Protein 4BB9 (pdb70)

CATH classification: 1.10.8.1080 (+1 more: 3.40.50.10490)

Nearest PDB structures (foldseek):
  4bb9-assembly1_A  TM=1.002E+00  e=6.105E-95  Homo sapiens
  4mqu-assembly2_B  TM=9.604E-01  e=2.612E-79  Homo sapiens
  4ohp-assembly1_A  TM=9.632E-01  e=2.406E-76  Homo sapiens
  3w0l-assembly1_B  TM=9.351E-01  e=6.354E-60  Xenopus laevis
  3w0l-assembly2_D  TM=9.328E-01  e=8.421E-57  Xenopus laevis

Radius of gyration: 23.24 Å; Cα contacts (8 Å, |Δi|>4): 1209; chains: 1; bounding box: 59×63×47 Å

Organism: Homo sapiens (NCBI:txid9606)

Solvent-accessible surface area: 22464 Å² total; per-residue (Å²): 138,26,181,71,18,73,95,6,15,124,122,64,147,42,132,188,15,52,17,54,73,53,24,33,43,14,39,61,34,2,107,91,0,89,97,0,16,121,17,76,2,65,57,0,1,147,35,4,5,85,3,9,21,23,0,6,87,92,139,85,170,47,41,0,11,10,130,54,3,1,53,11,0,42,58,0,0,20,43,0,31,89,1,14,141,119,54,125,17,3,17,0,0,0,0,0,9,11,13,14,0,2,1,0,2,0,0,3,6,5,0,31,71,5,7,134,69,81,74,60,130,70,4,11,16,11,12,7,3,11,24,5,60,3,1,7,10,30,75,11,33,44,13,25,35,0,78,44,0,8,94,46,5,136,140,46,8,75,81,66,148,58,0,0,0,0,0,0,7,8,9,0,5,5,4,0,0,0,0,0,0,12,27,1,7,104,60,28,88,31,26,2,0,0,0,0,0,3,2,56,16,80,36,0,36,70,12,98,16,91,45,62,117,29,19,2,69,90,1,0,66,82,0,86,146,43,41,152,158,65,91,0,0,12,0,21,1,30,4,17,24,5,0,0,4,3,3,26,8,10,1,0,2,0,0,1,0,0,0,0,0,2,0,0,2,13,0,3,24,26,51,59,75,63,78,68,18,39,61,173,31,2,34,67,7,0,103,2,0,52,126,1,16,104,40,0,25,78,40,28,95,73,0,0,79,4,0,91,44,2,8,76,3,22,125,63,114,2,54,0,15,4,0,0,5,98,9,8,0,2,1,0,8,13,0,0,8,9,1,20,19,1,2,17,6,54,38,122,34,7,19,6,0,1,0,28,109,29,85,107,14,22,86,108,73,83,47,8,66,161,77,31,84,67,30,20,5,10,46,127,35,0,52,87,63,21,23,81,76,8,60,118,63,5,2,0,0,0,0,0,19,21,100,15,91,31,105,47,0,48,62,5,0,77,68,0,86,149,85,4,110,87,26,22,0,0,4,0,6,22,89,74,64,104,15,46,105,57,0,93,163,38,4,122,64,20,0,51,2,63,4,79,107,37,169,53,165,32,11,5,130,36,0,24,78,2,4,10,0,0,0,0,8,1,0,1,11,2,2,3,0,0,0,4,1,63,36,11,58,0,2,70,1,18,1,1,9,1,18,0,6,4,12,38,3,1,36,18,0,2,36,6,0,2,72,19,19,33,42,45,42,72,111,0,22,44,2,0,0,91,6,0,14,59,115,115,96,28,48,110,124,26,89,63,14,45,14,48,44,0,10,122,61,0,51,134,61,92,66,4,0,0,18,0,0,0,7,5,47,88,199,29,53,6,80,93,0,72,61,78,12,89,94,27,122,23,7,2,52,8,0,97,85,25,75,125

Sequence (596 aa):
RFQHVIETPEPGKWELSGYEAAVPITEKSNPLTQDLDKADAENIVRLLGQCDAEIFQESTYQRLYSESILTTMVQVAGKVQEVLKEPDGGLVVLSSGGGTSGRMAFLMSVSFNQLMKGLGQKPLYTYLIAGGDRSVVASREGTEDSALHGIEELKKVAAGKKRVIVIGISVGLSAPFVAGQMDCCCMNNTAVFLPVLVGFNPVSMARNDPIEDWSSTFRQVAERMQKMMQEKQKAFVLNPAIGPEGLSGSSRMKGGSATKILLETLLLAAHKTVVDQG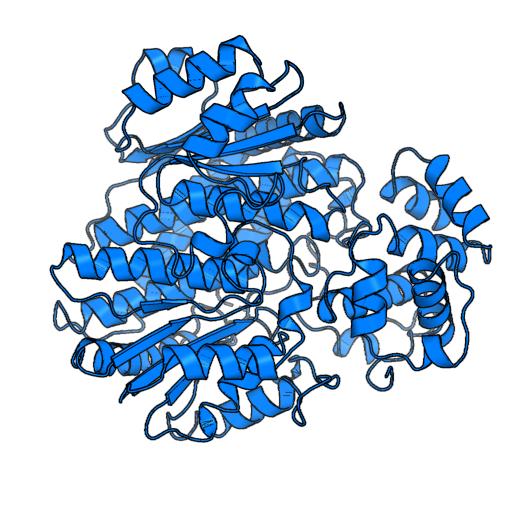IAASQRCCLLEILRTFERAHQVTYSQSPKIATLMKSVSTSLETTTGHVYLVGWQTLGIIAIMDGVECIHTFGADFRDVRGFLIGDHSDMFNQKAELTNQGPQFTFSQEDFLTSILPSLTEIDTVVFIFTLDDNLTEVQTIVEQVKEKTNHIQQALAHSTVGQTLPIPLKKLFPSIISITWPLLFFEYEGNFIQKFQRELSTKWVLNTVSTGAHVLLGKILQNHMLDLRISNSKLFWRALAMLQRFSGQSKARCIESLLRAIHFPQPLSDDIRAAPISCHVQVAHEKEQVIPIALLSLLFRCSITEAQAHLAAAPSVCEAVRSALA

InterPro domains:
  IPR001347 SIS domain [PF22645] (85-195)
  IPR001347 SIS domain [PS51464] (90-286)
  IPR001347 SIS domain [PS51464] (320-499)
  IPR005486 Glucokinase regulatory protein, conserved site [PS01272] (250-267)
  IPR040190 N-acetylmuramic acid 6-phosphate etherase/glucokinase regulatory protein [PTHR10088] (23-606)
  IPR046348 SIS domain superfamily [SSF53697] (29-277)
  IPR046348 SIS domain superfamily [SSF53697] (280-528)
  IPR054017 Glucokinase regulatory protein, second SIS domain [PF22198] (307-496)

GO terms:
  GO:0070095 fructose-6-phosphate binding (F, IDA)
  GO:0033132 negative regulation of glucokinase activity (P, IDA)
  GO:0005634 nucleus (C, EXP)
  GO:0005737 cytoplasm (C, EXP)
  GO:0005654 nucleoplasm (C, TAS)
  GO:0005829 cytosol (C, TAS)
  GO:0006110 regulation of glycolytic process (P, TAS)
  GO:0141089 glucose sensor activity (F, TAS)
  GO:0019210 kinase inhibitor activity (F, TAS)
  GO:0005515 protein binding (F, IPI)
  GO:0009749 response to glucose (P, IDA)
  GO:0009750 response to fructose (P, IDA)
  GO:0141089 glucose sensor activity (F, IDA)
  GO:0019210 kinase inhibitor activity (F, IDA)
  GO:0046415 urate metabolic process (P, IMP)
  GO:0070328 triglyceride homeostasis (P, IMP)

Foldseek 3Di:
DCVPQDKQAFVPGPVVDPNVVLQWLQQDAFPQQLPVLPDALLVLLVLQLVLLLLLVDAVNPQRCLDPVLLVLLLLLLVQVLVLVLPVQQGAEEEEDEALSQLLRLLVLVLQQVVQVVVVHHRRYDYYYQPAPLSLQAQQRASQLDLVSLVVVCCVVN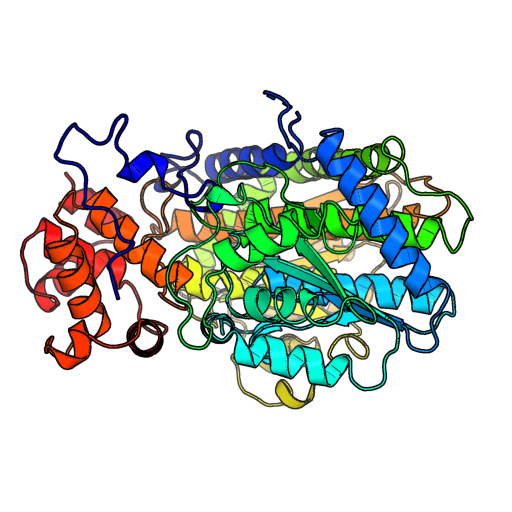PPGQAYEYEYEDAQLEGSSSLSVLQVQLVCLRHYEYEYEYATDLSNRDQDDRPHDDGGSSRSVVVQVVCVVVSSYYYNHGHRGYHSQRNPCCRNVSLSSLLSVVLSNLQSVCCNPVVDRRDSVSSVVLSVVLSVLSVLLCVLSVVLSVLLQLLLQLLVDDDAEEEEEEDCLLSLQSSQLNVCCQLQVDDLRHGHGAYEDDCPVRHPCCVCQPPPDPSRDHYPCCCVPPPLVPAAASYAYEYEYEPVDPVVVVLVVLVSNVVHYLRYEYEYEYEPPDDRPPSVCVSHVPHNYRYHYQDPPPRCRVSSSVSSSSSSSNSSSNSSSVSSSSVQSQAASSYRQWGFLQHPVSVVSLLVVLCVLLVDTSVLSLLLLLCLLPPPPHDDVCSSPDPVSVSNVSRRNDTRSSQLSNQCSLVVDHSVVSVVLCVPDSYSNRSSVVSSD

Structure (mmCIF, N/CA/C/O backbone):
data_4BB9
#
_entry.id   4BB9
#
_cell.length_a   60.970
_cell.length_b   72.300
_cell.length_c   136.890
_cell.angle_alpha   90.00
_cell.angle_beta   90.00
_cell.angle_gamma   90.00
#
_symmetry.space_group_name_H-M   'P 21 21 21'
#
loop_
_entity.id
_entity.type
_entity.pdbx_description
1 polymer 'GLUCOKINASE REGULATORY PROTEIN'
2 non-polymer 1-O-phosphono-beta-D-fructopyranose
3 non-polymer 'CALCIUM ION'
4 water water
#
loop_
_atom_site.group_PDB
_atom_site.id
_atom_site.type_symbol
_atom_site.label_atom_id
_atom_site.label_alt_id
_atom_site.label_comp_id
_atom_site.label_asym_id
_atom_site.label_entity_id
_atom_site.label_seq_id
_atom_site.pdbx_PDB_ins_code
_atom_site.Cartn_x
_atom_site.Cartn_y
_atom_site.Cartn_z
_atom_site.occupancy
_atom_site.B_iso_or_equiv
_atom_site.auth_seq_id
_atom_site.auth_comp_id
_atom_site.auth_asym_id
_atom_site.auth_atom_id
_atom_site.pdbx_PDB_model_num
ATOM 1 N N . ARG A 1 6 ? 56.079 11.605 7.064 1.00 25.14 6 ARG A N 1
ATOM 2 C CA . ARG A 1 6 ? 55.394 12.865 7.380 1.00 24.18 6 ARG A CA 1
ATOM 3 C C . ARG A 1 6 ? 54.769 12.822 8.775 1.00 23.96 6 ARG A C 1
ATOM 4 O O . ARG A 1 6 ? 54.620 13.865 9.416 1.00 22.82 6 ARG A O 1
ATOM 12 N N . PHE A 1 7 ? 54.374 11.628 9.224 1.00 19.02 7 PHE A N 1
ATOM 13 C CA . PHE A 1 7 ? 53.637 11.419 10.471 1.00 17.85 7 PHE A CA 1
ATOM 14 C C . PHE A 1 7 ? 54.401 10.674 11.572 1.00 21.15 7 PHE A C 1
ATOM 15 O O . PHE A 1 7 ? 53.789 10.270 12.562 1.00 19.57 7 PHE A O 1
ATOM 23 N N . GLN A 1 8 ? 55.735 10.523 11.425 1.00 19.86 8 GLN A N 1
ATOM 24 C CA . GLN A 1 8 ? 56.584 9.797 12.388 1.00 20.32 8 GLN A CA 1
ATOM 25 C C . GLN A 1 8 ? 56.489 10.296 13.835 1.00 23.36 8 GLN A C 1
ATOM 26 O O . GLN A 1 8 ? 56.474 9.480 14.758 1.00 24.12 8 GLN A O 1
ATOM 32 N N . HIS A 1 9 ? 56.409 11.624 14.042 1.00 19.27 9 HIS A N 1
ATOM 33 C CA . HIS A 1 9 ? 56.325 12.218 15.384 1.00 18.18 9 HIS A CA 1
ATOM 34 C C . HIS A 1 9 ? 54.959 12.005 16.072 1.00 21.71 9 HIS A C 1
ATOM 35 O O . HIS A 1 9 ? 54.844 12.251 17.277 1.00 22.84 9 HIS A O 1
ATOM 42 N N . VAL A 1 10 ? 53.917 11.611 15.305 1.00 16.47 10 VAL A N 1
ATOM 43 C CA . VAL A 1 10 ? 52.581 11.403 15.864 1.00 15.02 10 VAL A CA 1
ATOM 44 C C . VAL A 1 10 ? 52.587 10.133 16.707 1.00 18.61 10 VAL A C 1
ATOM 45 O O . VAL A 1 10 ? 53.014 9.077 16.240 1.00 18.32 10 VAL A O 1
ATOM 49 N N . ILE A 1 11 ? 52.169 10.256 17.962 1.00 14.89 11 ILE A N 1
ATOM 50 C CA . ILE A 1 11 ? 52.129 9.131 18.889 1.00 13.70 11 ILE A CA 1
ATOM 51 C C . ILE A 1 11 ? 50.847 8.337 18.668 1.00 17.13 11 ILE A C 1
ATOM 52 O O . ILE A 1 11 ? 49.773 8.908 18.433 1.00 15.05 11 ILE A O 1
ATOM 57 N N . GLU A 1 12 ? 50.962 6.999 18.751 1.00 16.14 12 GLU A N 1
ATOM 58 C CA . GLU A 1 12 ? 49.816 6.129 18.605 1.00 15.82 12 GLU A CA 1
ATOM 59 C C . GLU A 1 12 ? 48.748 6.457 19.652 1.00 17.30 12 GLU A C 1
ATOM 60 O O . GLU A 1 12 ? 49.060 6.846 20.784 1.00 16.49 12 GLU A O 1
ATOM 66 N N . THR A 1 13 ? 47.483 6.361 19.250 1.00 14.95 13 THR A N 1
ATOM 67 C CA . THR A 1 13 ? 46.383 6.597 20.158 1.00 14.45 13 THR A CA 1
ATOM 68 C C . THR A 1 13 ? 46.439 5.590 21.313 1.00 20.62 13 THR A C 1
ATOM 69 O O . THR A 1 13 ? 46.547 4.389 21.041 1.00 20.94 13 THR A O 1
ATOM 73 N N . PRO A 1 14 ? 46.352 6.034 22.589 1.00 17.28 14 PRO A N 1
ATOM 74 C CA . PRO A 1 14 ? 46.297 5.059 23.699 1.00 18.30 14 PRO A CA 1
ATOM 75 C C . PRO A 1 14 ? 45.065 4.154 23.563 1.00 26.66 14 PRO A C 1
ATOM 76 O O . PRO A 1 14 ? 44.034 4.587 23.036 1.00 25.12 14 PRO A O 1
ATOM 80 N N . GLU A 1 15 ? 45.171 2.903 24.038 1.00 28.01 15 GLU A N 1
ATOM 81 C CA . GLU A 1 15 ? 44.070 1.927 24.002 1.00 29.73 15 GLU A CA 1
ATOM 82 C C . GLU A 1 15 ? 42.921 2.391 24.932 1.00 35.89 15 GLU A C 1
ATOM 83 O O . GLU A 1 15 ? 43.195 3.196 25.828 1.00 34.93 15 GLU A O 1
ATOM 89 N N . PRO A 1 16 ? 41.640 1.949 24.761 1.00 34.91 16 PRO A N 1
ATOM 90 C CA . PRO A 1 16 ? 40.580 2.426 25.675 1.00 35.55 16 PRO A CA 1
ATOM 91 C C . PRO A 1 16 ? 40.891 2.150 27.148 1.00 41.22 16 PRO A C 1
ATOM 92 O O . PRO A 1 16 ? 41.335 1.054 27.496 1.00 41.59 16 PRO A O 1
ATOM 96 N N . GLY A 1 17 ? 40.738 3.180 27.974 1.00 38.14 17 GLY A N 1
ATOM 97 C CA . GLY A 1 17 ? 41.017 3.124 29.404 1.00 38.02 17 GLY A CA 1
ATOM 98 C C . GLY A 1 17 ? 42.475 3.327 29.783 1.00 40.93 17 GLY A C 1
ATOM 99 O O . GLY A 1 17 ? 42.788 3.387 30.975 1.00 41.66 17 GLY A O 1
ATOM 100 N N . LYS A 1 18 ? 43.381 3.438 28.778 1.00 34.57 18 LYS A N 1
ATOM 101 C CA . LYS A 1 18 ? 44.826 3.596 28.992 1.00 32.19 18 LYS A CA 1
ATOM 102 C C . LYS A 1 18 ? 45.405 4.988 28.662 1.00 31.11 18 LYS A C 1
ATOM 103 O O . LYS A 1 18 ? 46.618 5.115 28.453 1.00 29.75 18 LYS A O 1
ATOM 109 N N . TRP A 1 19 ? 44.549 6.030 28.654 1.00 25.04 19 TRP A N 1
ATOM 110 C CA . TRP A 1 19 ? 44.958 7.415 28.392 1.00 23.38 19 TRP A CA 1
ATOM 111 C C . TRP A 1 19 ? 45.677 7.988 29.600 1.00 27.14 19 TRP A C 1
ATOM 112 O O . TRP A 1 19 ? 46.585 8.818 29.463 1.00 24.04 19 TRP A O 1
ATOM 123 N N . GLU A 1 20 ? 45.252 7.537 30.798 1.00 25.87 20 GLU A N 1
ATOM 124 C CA . GLU A 1 20 ? 45.827 7.937 32.069 1.00 25.96 20 GLU A CA 1
ATOM 125 C C . GLU A 1 20 ? 47.254 7.418 32.101 1.00 27.59 20 GLU A C 1
ATOM 126 O O . GLU A 1 20 ? 47.497 6.216 31.904 1.00 28.06 20 GLU A O 1
ATOM 132 N N . LEU A 1 21 ? 48.198 8.351 32.267 1.00 21.04 21 LEU A N 1
ATOM 133 C CA . LEU A 1 21 ? 49.647 8.107 32.337 1.00 18.67 21 LEU A CA 1
ATOM 134 C C . LEU A 1 21 ? 50.258 7.718 30.990 1.00 18.29 21 LEU A C 1
ATOM 135 O O . LEU A 1 21 ? 51.401 7.256 30.952 1.00 16.63 21 LEU A O 1
ATOM 140 N N . SER A 1 22 ? 49.524 7.929 29.871 1.00 14.14 22 SER A N 1
ATOM 141 C CA . SER A 1 22 ? 50.047 7.559 28.568 1.00 12.54 22 SER A CA 1
ATOM 142 C C . SER A 1 22 ? 51.152 8.489 28.107 1.00 14.76 22 SER A C 1
ATOM 143 O O . SER A 1 22 ? 51.142 9.683 28.430 1.00 13.83 22 SER A O 1
ATOM 146 N N . GLY A 1 23 ? 52.063 7.952 27.309 1.00 12.08 23 GLY A N 1
ATOM 147 C CA . GLY A 1 23 ? 53.114 8.750 26.695 1.00 12.19 23 GLY A CA 1
ATOM 148 C C . GLY A 1 23 ? 52.487 9.762 25.751 1.00 14.29 23 GLY A C 1
ATOM 149 O O . GLY A 1 23 ? 52.988 10.881 25.607 1.00 13.43 23 GLY A O 1
ATOM 150 N N . TYR A 1 24 ? 51.333 9.394 25.145 1.00 11.49 24 TYR A N 1
ATOM 151 C CA . TYR A 1 24 ? 50.595 10.296 24.268 1.00 11.18 24 TYR A CA 1
ATOM 152 C C . TYR A 1 24 ? 50.239 11.572 25.053 1.00 13.51 24 TYR A C 1
ATOM 153 O O . TYR A 1 24 ? 50.522 12.688 24.594 1.00 13.53 24 TYR A O 1
ATOM 162 N N . GLU A 1 25 ? 49.588 11.413 26.214 1.00 11.50 25 GLU A N 1
ATOM 163 C CA . GLU A 1 25 ? 49.197 12.559 27.025 1.00 11.88 25 GLU A CA 1
ATOM 164 C C . GLU A 1 25 ? 50.374 13.346 27.551 1.00 14.42 25 GLU A C 1
ATOM 165 O O . GLU A 1 25 ? 50.325 14.578 27.561 1.00 13.43 25 GLU A O 1
ATOM 171 N N . ALA A 1 26 ? 51.454 12.656 27.959 1.00 12.12 26 ALA A N 1
ATOM 172 C CA . ALA A 1 26 ? 52.647 13.342 28.467 1.00 11.81 26 ALA A CA 1
ATOM 173 C C . ALA A 1 26 ? 53.274 14.282 27.432 1.00 14.61 26 ALA A C 1
ATOM 174 O O . ALA A 1 26 ? 53.910 15.267 27.815 1.00 14.69 26 ALA A O 1
ATOM 176 N N . ALA A 1 27 ? 53.107 13.974 26.131 1.00 11.38 27 ALA A N 1
ATOM 177 C CA . ALA A 1 27 ? 53.713 14.755 25.051 1.00 11.16 27 ALA A CA 1
ATOM 178 C C . ALA A 1 27 ? 52.873 15.942 24.588 1.00 13.81 27 ALA A C 1
ATOM 179 O O . ALA A 1 27 ? 53.356 16.713 23.761 1.00 14.63 27 ALA A O 1
ATOM 181 N N . VAL A 1 28 ? 51.624 16.076 25.070 1.00 9.87 28 VAL A N 1
ATOM 182 C CA . VAL A 1 28 ? 50.781 17.202 24.640 1.00 9.75 28 VAL A CA 1
ATOM 183 C C . VAL A 1 28 ? 51.368 18.509 25.191 1.00 11.23 28 VAL A C 1
ATOM 184 O O . VAL A 1 28 ? 51.464 18.665 26.408 1.00 10.64 28 VAL A O 1
ATOM 188 N N . PRO A 1 29 ? 51.769 19.462 24.321 1.00 9.53 29 PRO A N 1
ATOM 189 C CA . PRO A 1 29 ? 52.304 20.729 24.838 1.00 9.64 29 PRO A CA 1
ATOM 190 C C . PRO A 1 29 ? 51.294 21.439 25.729 1.00 11.40 29 PRO A C 1
ATOM 191 O O . PRO A 1 29 ? 50.075 21.358 25.490 1.00 9.77 29 PRO A O 1
ATOM 195 N N . ILE A 1 30 ? 51.786 22.162 26.747 1.00 9.53 30 ILE A N 1
ATOM 196 C CA . ILE A 1 30 ? 50.882 22.903 27.639 1.00 9.60 30 ILE A CA 1
ATOM 197 C C . ILE A 1 30 ? 49.957 23.843 26.834 1.00 10.44 30 ILE A C 1
ATOM 198 O O . ILE A 1 30 ? 48.746 23.908 27.102 1.00 10.26 30 ILE A O 1
ATOM 203 N N . THR A 1 31 ? 50.501 24.481 25.771 1.00 9.02 31 THR A N 1
ATOM 204 C CA . THR A 1 31 ? 49.701 25.372 24.924 1.00 8.16 31 THR A CA 1
ATOM 205 C C . THR A 1 31 ? 48.549 24.653 24.208 1.00 11.10 31 THR A C 1
ATOM 206 O O . THR A 1 31 ? 47.564 25.305 23.823 1.00 11.21 31 THR A O 1
ATOM 210 N N . GLU A 1 32 ? 48.650 23.313 24.049 1.00 8.70 32 GLU A N 1
ATOM 211 C CA . GLU A 1 32 ? 47.610 22.532 23.384 1.00 8.75 32 GLU A CA 1
ATOM 212 C C . GLU A 1 32 ? 46.707 21.785 24.362 1.00 11.49 32 GLU A C 1
ATOM 213 O O . GLU A 1 32 ? 45.676 21.240 23.953 1.00 11.57 32 GLU A O 1
ATOM 219 N N . LYS A 1 33 ? 47.102 21.703 25.644 1.00 9.57 33 LYS A N 1
ATOM 220 C CA . LYS A 1 33 ? 46.349 20.937 26.640 1.00 9.75 33 LYS A CA 1
ATOM 221 C C . LYS A 1 33 ? 44.978 21.515 26.946 1.00 11.27 33 LYS A C 1
ATOM 222 O O . LYS A 1 33 ? 44.761 22.727 26.837 1.00 11.30 33 LYS A O 1
ATOM 228 N N . SER A 1 34 ? 44.049 20.645 27.368 1.00 10.57 34 SER A N 1
ATOM 229 C CA . SER A 1 34 ? 42.727 21.009 27.815 1.00 10.77 34 SER A CA 1
ATOM 230 C C . SER A 1 34 ? 42.880 21.607 29.234 1.00 13.72 34 SER A C 1
ATOM 231 O O . SER A 1 34 ? 43.620 21.064 30.062 1.00 15.16 34 SER A O 1
ATOM 234 N N . ASN A 1 35 ? 42.239 22.744 29.485 1.00 9.47 35 ASN A N 1
ATOM 235 C CA . ASN A 1 35 ? 42.281 23.373 30.797 1.00 9.37 35 ASN A CA 1
ATOM 236 C C . ASN A 1 35 ? 41.309 22.582 31.690 1.00 12.21 35 ASN A C 1
ATOM 237 O O . ASN A 1 35 ? 40.150 22.423 31.298 1.00 12.04 35 ASN A O 1
ATOM 242 N N . PRO A 1 36 ? 41.750 22.077 32.868 1.00 11.04 36 PRO A N 1
ATOM 243 C CA . PRO A 1 36 ? 40.841 21.264 33.708 1.00 11.52 36 PRO A CA 1
ATOM 244 C C . PRO A 1 36 ? 39.624 22.002 34.221 1.00 14.42 36 PRO A C 1
ATOM 245 O O . PRO A 1 36 ? 38.702 21.364 34.727 1.00 13.89 36 PRO A O 1
ATOM 249 N N . LEU A 1 37 ? 39.633 23.339 34.158 1.00 11.32 37 LEU A N 1
ATOM 250 C CA . LEU A 1 37 ? 38.523 24.151 34.656 1.00 11.97 37 LEU A CA 1
ATOM 251 C C . LEU A 1 37 ? 37.465 24.437 33.601 1.00 15.16 37 LEU A C 1
ATOM 252 O O . LEU A 1 37 ? 36.405 24.978 33.937 1.00 15.81 37 LEU A O 1
ATOM 257 N N . THR A 1 38 ? 37.744 24.128 32.330 1.00 10.82 38 THR A N 1
ATOM 258 C CA . THR A 1 38 ? 36.800 24.515 31.286 1.00 9.16 38 THR A CA 1
ATOM 259 C C . THR A 1 38 ? 36.267 23.356 30.449 1.00 11.65 38 THR A C 1
ATOM 260 O O . THR A 1 38 ? 35.792 23.601 29.346 1.00 11.08 38 THR A O 1
ATOM 264 N N . GLN A 1 39 ? 36.260 22.109 30.971 1.00 11.38 39 GLN A N 1
ATOM 265 C CA . GLN A 1 39 ? 35.801 20.939 30.216 1.00 11.60 39 GLN A CA 1
ATOM 266 C C . GLN A 1 39 ? 34.338 21.049 29.789 1.00 15.04 39 GLN A C 1
ATOM 267 O O . GLN A 1 39 ? 33.935 20.378 28.842 1.00 15.66 39 GLN A O 1
ATOM 273 N N . ASP A 1 40 ? 33.549 21.867 30.492 1.00 13.52 40 ASP A N 1
ATOM 274 C CA . ASP A 1 40 ? 32.144 22.040 30.158 1.00 14.32 40 ASP A CA 1
ATOM 275 C C . ASP A 1 40 ? 31.849 23.412 29.558 1.00 14.80 40 ASP A C 1
ATOM 276 O O . ASP A 1 40 ? 30.711 23.891 29.619 1.00 14.69 40 ASP A O 1
ATOM 281 N N . LEU A 1 41 ? 32.860 24.018 28.911 1.00 10.36 41 LEU A N 1
ATOM 282 C CA . LEU A 1 41 ? 32.690 25.307 28.261 1.00 9.36 41 LEU A CA 1
ATOM 283 C C . LEU A 1 41 ? 31.604 25.238 27.179 1.00 11.50 41 LEU A C 1
ATOM 284 O O . LEU A 1 41 ? 30.826 26.176 27.043 1.00 11.44 41 LEU A O 1
ATOM 289 N N . ASP A 1 42 ? 31.575 24.136 26.399 1.00 10.07 42 ASP A N 1
ATOM 290 C CA . ASP A 1 42 ? 30.655 24.013 25.275 1.00 10.23 42 ASP A CA 1
ATOM 291 C C . ASP A 1 42 ? 29.211 24.273 25.587 1.00 16.20 42 ASP A C 1
ATOM 292 O O . ASP A 1 42 ? 28.528 24.902 24.772 1.00 16.33 42 ASP A O 1
ATOM 297 N N . LYS A 1 43 ? 28.762 23.826 26.768 1.00 13.67 43 LYS A N 1
ATOM 298 C CA . LYS A 1 43 ? 27.363 23.949 27.166 1.00 14.56 43 LYS A CA 1
ATOM 299 C C . LYS A 1 43 ? 27.076 25.033 28.194 1.00 16.34 43 LYS A C 1
ATOM 300 O O . LYS A 1 43 ? 25.920 25.208 28.583 1.00 16.14 43 LYS A O 1
ATOM 306 N N . ALA A 1 44 ? 28.104 25.808 28.586 1.00 11.85 44 ALA A N 1
ATOM 307 C CA . ALA A 1 44 ? 27.964 26.872 29.568 1.00 10.59 44 ALA A CA 1
ATOM 308 C C . ALA A 1 44 ? 27.128 28.019 29.001 1.00 12.41 44 ALA A C 1
ATOM 309 O O . ALA A 1 44 ? 27.272 28.354 27.821 1.00 12.34 44 ALA A O 1
ATOM 311 N N . ASP A 1 45 ? 26.296 28.653 29.837 1.00 10.22 45 ASP A N 1
ATOM 312 C CA . ASP A 1 45 ? 25.541 29.818 29.393 1.00 9.30 45 ASP A CA 1
ATOM 313 C C . ASP A 1 45 ? 26.471 31.040 29.348 1.00 11.07 45 ASP A C 1
ATOM 314 O O . ASP A 1 45 ? 27.617 30.938 29.781 1.00 12.28 45 ASP A O 1
ATOM 319 N N . ALA A 1 46 ? 25.994 32.186 28.825 1.00 9.30 46 ALA A N 1
ATOM 320 C CA . ALA A 1 46 ? 26.847 33.365 28.649 1.00 9.81 46 ALA A CA 1
ATOM 321 C C . ALA A 1 46 ? 27.554 33.812 29.932 1.00 12.14 46 ALA A C 1
ATOM 322 O O . ALA A 1 46 ? 28.764 34.050 29.932 1.00 10.25 46 ALA A O 1
ATOM 324 N N . GLU A 1 47 ? 26.815 33.880 31.035 1.00 10.22 47 GLU A N 1
ATOM 325 C CA . GLU A 1 47 ? 27.407 34.316 32.291 1.00 9.78 47 GLU A CA 1
ATOM 326 C C . GLU A 1 47 ? 28.485 33.353 32.765 1.00 11.36 47 GLU A C 1
ATOM 327 O O . GLU A 1 47 ? 29.497 33.780 33.312 1.00 12.32 47 GLU A O 1
ATOM 333 N N . ASN A 1 48 ? 28.260 32.046 32.565 1.00 9.46 48 ASN A N 1
ATOM 334 C CA . ASN A 1 48 ? 29.219 31.046 32.980 1.00 9.81 48 ASN A CA 1
ATOM 335 C C . ASN A 1 48 ? 30.439 31.075 32.061 1.00 11.16 48 ASN A C 1
ATOM 336 O O . ASN A 1 48 ? 31.550 30.883 32.537 1.00 12.01 48 ASN A O 1
ATOM 341 N N . ILE A 1 49 ? 30.251 31.376 30.763 1.00 8.66 49 ILE A N 1
ATOM 342 C CA . ILE A 1 49 ? 31.388 31.494 29.838 1.00 8.00 49 ILE A CA 1
ATOM 343 C C . ILE A 1 49 ? 32.303 32.652 30.294 1.00 9.99 49 ILE A C 1
ATOM 344 O O . ILE A 1 49 ? 33.528 32.492 30.327 1.00 10.36 49 ILE A O 1
ATOM 349 N N . VAL A 1 50 ? 31.700 33.812 30.662 1.00 9.03 50 VAL A N 1
ATOM 350 C CA . VAL A 1 50 ? 32.484 34.951 31.144 1.00 8.44 50 VAL A CA 1
ATOM 351 C C . VAL A 1 50 ? 33.278 34.536 32.384 1.00 11.39 50 VAL A C 1
ATOM 352 O O . VAL A 1 50 ? 34.457 34.888 32.487 1.00 11.82 50 VAL A O 1
ATOM 356 N N . ARG A 1 51 ? 32.647 33.779 33.318 1.00 10.45 51 ARG A N 1
ATOM 357 C CA . ARG A 1 51 ? 33.356 33.356 34.518 1.00 11.30 51 ARG A CA 1
ATOM 358 C C . ARG A 1 51 ? 34.522 32.432 34.207 1.00 13.17 51 ARG A C 1
ATOM 359 O O . ARG A 1 51 ? 35.605 32.606 34.774 1.00 13.61 51 ARG A O 1
ATOM 367 N N . LEU A 1 52 ? 34.314 31.466 33.304 1.00 10.77 52 LEU A N 1
ATOM 368 C CA . LEU A 1 52 ? 35.355 30.515 32.930 1.00 11.85 52 LEU A CA 1
ATOM 369 C C . LEU A 1 52 ? 36.503 31.216 32.226 1.00 12.64 52 LEU A C 1
ATOM 370 O O . LEU A 1 52 ? 37.657 30.998 32.596 1.00 13.30 52 LEU A O 1
ATOM 375 N N . LEU A 1 53 ? 36.194 32.047 31.219 1.00 10.04 53 LEU A N 1
ATOM 376 C CA . LEU A 1 53 ? 37.241 32.727 30.460 1.00 10.05 53 LEU A CA 1
ATOM 377 C C . LEU A 1 53 ? 37.966 33.787 31.274 1.00 12.70 53 LEU A C 1
ATOM 378 O O . LEU A 1 53 ? 39.186 33.932 31.134 1.00 12.77 53 LEU A O 1
ATOM 383 N N . GLY A 1 54 ? 37.237 34.464 32.156 1.00 9.62 54 GLY A N 1
ATOM 384 C CA . GLY A 1 54 ? 37.835 35.418 33.080 1.00 9.61 54 GLY A CA 1
ATOM 385 C C . GLY A 1 54 ? 38.817 34.744 34.020 1.00 12.15 54 GLY A C 1
ATOM 386 O O . GLY A 1 54 ? 39.922 35.264 34.263 1.00 12.82 54 GLY A O 1
ATOM 387 N N . GLN A 1 55 ? 38.436 33.547 34.543 1.00 10.45 55 GLN A N 1
ATOM 388 C CA . GLN A 1 55 ? 39.315 32.796 35.437 1.00 10.23 55 GLN A CA 1
ATOM 389 C C . GLN A 1 55 ? 40.602 32.448 34.696 1.00 12.20 55 GLN A C 1
ATOM 390 O O . GLN A 1 55 ? 41.705 32.600 35.240 1.00 12.77 55 GLN A O 1
ATOM 396 N N . CYS A 1 56 ? 40.459 31.949 33.452 1.00 10.10 56 CYS A N 1
ATOM 397 C CA . CYS A 1 56 ? 41.616 31.592 32.637 1.00 10.95 56 CYS A CA 1
ATOM 398 C C . CYS A 1 56 ? 42.495 32.788 32.377 1.00 13.34 56 CYS A C 1
ATOM 399 O O . CYS A 1 56 ? 43.710 32.667 32.484 1.00 12.59 56 CYS A O 1
ATOM 402 N N . ASP A 1 57 ? 41.898 33.946 32.061 1.00 11.19 57 ASP A N 1
ATOM 403 C CA . ASP A 1 57 ? 42.681 35.154 31.796 1.00 10.93 57 ASP A CA 1
ATOM 404 C C . ASP A 1 57 ? 43.530 35.561 32.992 1.00 14.45 57 ASP A C 1
ATOM 405 O O . ASP A 1 57 ? 44.652 36.036 32.804 1.00 16.28 57 ASP A O 1
ATOM 410 N N . ALA A 1 58 ? 43.005 35.363 34.225 1.00 11.50 58 ALA A N 1
ATOM 411 C CA . ALA A 1 58 ? 43.734 35.731 35.442 1.00 11.99 58 ALA A CA 1
ATOM 412 C C . ALA A 1 58 ? 44.904 34.777 35.703 1.00 13.11 58 ALA A C 1
ATOM 413 O O . ALA A 1 58 ? 45.828 35.122 36.449 1.00 12.46 58 ALA A O 1
ATOM 415 N N . GLU A 1 59 ? 44.878 33.564 35.103 1.00 10.66 59 GLU A N 1
ATOM 416 C CA . GLU A 1 59 ? 45.934 32.575 35.367 1.00 9.80 59 GLU A CA 1
ATOM 417 C C . GLU A 1 59 ? 47.317 33.021 34.947 1.00 12.60 59 GLU A C 1
ATOM 418 O O . GLU A 1 59 ? 48.311 32.549 35.512 1.00 13.52 59 GLU A O 1
ATOM 424 N N . ILE A 1 60 ? 47.406 33.971 34.004 1.00 10.23 60 ILE A N 1
ATOM 425 C CA . ILE A 1 60 ? 48.716 34.427 33.556 1.00 9.18 60 ILE A CA 1
ATOM 426 C C . ILE A 1 60 ? 49.495 35.108 34.677 1.00 11.96 60 ILE A C 1
ATOM 427 O O . ILE A 1 60 ? 50.723 35.100 34.634 1.00 12.31 60 ILE A O 1
ATOM 432 N N . PHE A 1 61 ? 48.775 35.708 35.661 1.00 10.44 61 PHE A N 1
ATOM 433 C CA . PHE A 1 61 ? 49.398 36.450 36.759 1.00 10.11 61 PHE A CA 1
ATOM 434 C C . PHE A 1 61 ? 49.691 35.608 37.966 1.00 15.54 61 PHE A C 1
ATOM 435 O O . PHE A 1 61 ? 50.447 36.062 38.832 1.00 16.73 61 PHE A O 1
ATOM 443 N N . GLN A 1 62 ? 49.091 34.416 38.051 1.00 14.27 62 GLN A N 1
ATOM 444 C CA . GLN A 1 62 ? 49.206 33.563 39.232 1.00 15.27 62 GLN A CA 1
ATOM 445 C C . GLN A 1 62 ? 50.636 33.101 39.458 1.00 20.84 62 GLN A C 1
ATOM 446 O O . GLN A 1 62 ? 51.285 32.589 38.541 1.00 19.21 62 GLN A O 1
ATOM 452 N N . GLU A 1 63 ? 51.151 33.359 40.664 1.00 21.32 63 GLU A N 1
ATOM 453 C CA . GLU A 1 63 ? 52.517 32.984 40.997 1.00 22.86 63 GLU A CA 1
ATOM 454 C C . GLU A 1 63 ? 52.574 31.571 41.542 1.00 27.74 63 GLU A C 1
ATOM 455 O O . GLU A 1 63 ? 53.601 30.928 41.376 1.00 28.00 63 GLU A O 1
ATOM 461 N N . SER A 1 69 ? 52.868 25.432 42.705 1.00 36.22 69 SER A N 1
ATOM 462 C CA . SER A 1 69 ? 54.281 25.716 42.456 1.00 35.23 69 SER A CA 1
ATOM 463 C C . SER A 1 69 ? 54.499 27.080 41.803 1.00 37.00 69 SER A C 1
ATOM 464 O O . SER A 1 69 ? 53.675 27.517 41.000 1.00 37.86 69 SER A O 1
ATOM 467 N N . THR A 1 70 ? 55.645 27.717 42.108 1.00 30.89 70 THR A N 1
ATOM 468 C CA . THR A 1 70 ? 56.030 29.035 41.585 1.00 29.33 70 THR A CA 1
ATOM 469 C C . THR A 1 70 ? 56.995 28.931 40.388 1.00 29.61 70 THR A C 1
ATOM 470 O O . THR A 1 70 ? 57.429 29.957 39.845 1.00 27.63 70 THR A O 1
ATOM 474 N N . TYR A 1 71 ? 57.323 27.689 39.983 1.00 24.26 71 TYR A N 1
ATOM 475 C CA . TYR A 1 71 ? 58.298 27.380 38.940 1.00 22.24 71 TYR A CA 1
ATOM 476 C C . TYR A 1 71 ? 58.046 28.005 37.561 1.00 22.31 71 TYR A C 1
ATOM 477 O O . TYR A 1 71 ? 57.068 27.683 36.883 1.00 22.86 71 TYR A O 1
ATOM 486 N N . GLN A 1 72 ? 58.959 28.907 37.165 1.00 13.80 72 GLN A N 1
ATOM 487 C CA . GLN A 1 72 ? 58.993 29.621 35.883 1.00 13.31 72 GLN A CA 1
ATOM 488 C C . GLN A 1 72 ? 57.734 30.420 35.560 1.00 14.09 72 GLN A C 1
ATOM 489 O O . GLN A 1 72 ? 57.511 30.721 34.389 1.00 13.25 72 GLN A O 1
ATOM 495 N N . ARG A 1 73 ? 56.946 30.814 36.568 1.00 11.28 73 ARG A N 1
ATOM 496 C CA . ARG A 1 73 ? 55.756 31.617 36.294 1.00 10.93 73 ARG A CA 1
ATOM 497 C C . ARG A 1 73 ? 56.198 33.032 35.884 1.00 12.66 73 ARG A C 1
ATOM 498 O O . ARG A 1 73 ? 57.379 33.379 35.992 1.00 12.02 73 ARG A O 1
ATOM 506 N N . LEU A 1 74 ? 55.265 33.840 35.372 1.00 11.11 74 LEU A N 1
ATOM 507 C CA . LEU A 1 74 ? 55.590 35.198 34.930 1.00 10.86 74 LEU A CA 1
ATOM 508 C C . LEU A 1 74 ? 56.268 36.022 36.036 1.00 13.16 74 LEU A C 1
ATOM 509 O O . LEU A 1 74 ? 57.209 36.770 35.740 1.00 12.93 74 LEU A O 1
ATOM 514 N N . TYR A 1 75 ? 55.839 35.838 37.295 1.00 10.39 75 TYR A N 1
ATOM 515 C CA . TYR A 1 75 ? 56.413 36.616 38.404 1.00 10.12 75 TYR A CA 1
ATOM 516 C C . TYR A 1 75 ? 57.634 35.946 39.026 1.00 13.65 75 TYR A C 1
ATOM 517 O O . TYR A 1 75 ? 58.150 36.451 40.024 1.00 14.04 75 TYR A O 1
ATOM 526 N N . SER A 1 76 ? 58.086 34.809 38.477 1.00 11.04 76 SER A N 1
ATOM 527 C CA . SER A 1 76 ? 59.231 34.104 39.071 1.00 10.21 76 SER A CA 1
ATOM 528 C C . SER A 1 76 ? 60.517 34.900 38.917 1.00 13.88 76 SER A C 1
ATOM 529 O O . SER A 1 76 ? 60.688 35.629 37.938 1.00 12.18 76 SER A O 1
ATOM 532 N N . GLU A 1 77 ? 61.441 34.737 39.868 1.00 13.30 77 GLU A N 1
ATOM 533 C CA . GLU A 1 77 ? 62.732 35.416 39.794 1.00 13.07 77 GLU A CA 1
ATOM 534 C C . GLU A 1 77 ? 63.454 35.077 38.498 1.00 14.12 77 GLU A C 1
ATOM 535 O O . GLU A 1 77 ? 64.068 35.956 37.903 1.00 14.12 77 GLU A O 1
ATOM 541 N N . SER A 1 78 ? 63.367 33.816 38.041 1.00 12.05 78 SER A N 1
ATOM 542 C CA . SER A 1 78 ? 64.007 33.365 36.820 1.00 12.30 78 SER A CA 1
ATOM 543 C C . SER A 1 78 ? 63.511 34.154 35.587 1.00 13.39 78 SER A C 1
ATOM 544 O O . SER A 1 78 ? 64.326 34.635 34.796 1.00 14.30 78 SER A O 1
ATOM 547 N N . ILE A 1 79 ? 62.185 34.299 35.436 1.00 10.33 79 ILE A N 1
ATOM 548 C CA . ILE A 1 79 ? 61.634 35.016 34.287 1.00 9.75 79 ILE A CA 1
ATOM 549 C C . ILE A 1 79 ? 61.956 36.497 34.384 1.00 11.42 79 ILE A C 1
ATOM 550 O O . ILE A 1 79 ? 62.350 37.098 33.387 1.00 11.34 79 ILE A O 1
ATOM 555 N N . LEU A 1 80 ? 61.785 37.084 35.581 1.00 9.78 80 LEU A N 1
ATOM 556 C CA . LEU A 1 80 ? 62.065 38.509 35.753 1.00 9.99 80 LEU A CA 1
ATOM 557 C C . LEU A 1 80 ? 63.526 38.822 35.480 1.00 12.04 80 LEU A C 1
ATOM 558 O O . LEU A 1 80 ? 63.812 39.846 34.851 1.00 10.78 80 LEU A O 1
ATOM 563 N N . THR A 1 81 ? 64.444 37.931 35.897 1.00 10.01 81 THR A N 1
ATOM 564 C CA . THR A 1 81 ? 65.874 38.094 35.621 1.00 9.59 81 THR A CA 1
ATOM 565 C C . THR A 1 81 ? 66.127 38.095 34.109 1.00 12.60 81 THR A C 1
ATOM 566 O O . THR A 1 81 ? 66.881 38.935 33.617 1.00 12.28 81 THR A O 1
ATOM 570 N N . THR A 1 82 ? 65.471 37.175 33.352 1.00 9.89 82 THR A N 1
ATOM 571 C CA . THR A 1 82 ? 65.642 37.158 31.904 1.00 10.02 82 THR A CA 1
ATOM 572 C C . THR A 1 82 ? 65.118 38.466 31.309 1.00 9.83 82 THR A C 1
ATOM 573 O O . THR A 1 82 ? 65.740 39.034 30.412 1.00 10.77 82 THR A O 1
ATOM 577 N N . MET A 1 83 ? 63.987 38.960 31.834 1.00 7.79 83 MET A N 1
ATOM 578 C CA . MET A 1 83 ? 63.426 40.234 31.356 1.00 7.96 83 MET A CA 1
ATOM 579 C C . MET A 1 83 ? 64.408 41.393 31.584 1.00 11.41 83 MET A C 1
ATOM 580 O O . MET A 1 83 ? 64.579 42.237 30.692 1.00 10.26 83 MET A O 1
ATOM 585 N N . VAL A 1 84 ? 65.085 41.406 32.753 1.00 9.74 84 VAL A N 1
ATOM 586 C CA . VAL A 1 84 ? 66.078 42.442 33.059 1.00 9.16 84 VAL A CA 1
ATOM 587 C C . VAL A 1 84 ? 67.236 42.332 32.070 1.00 10.80 84 VAL A C 1
ATOM 588 O O . VAL A 1 84 ? 67.679 43.348 31.539 1.00 11.84 84 VAL A O 1
ATOM 592 N N . GLN A 1 85 ? 67.696 41.095 31.774 1.00 9.76 85 GLN A N 1
ATOM 593 C CA . GLN A 1 85 ? 68.803 40.904 30.846 1.00 9.95 85 GLN A CA 1
ATOM 594 C C . GLN A 1 85 ? 68.439 41.378 29.413 1.00 11.31 85 GLN A C 1
ATOM 595 O O . GLN A 1 85 ? 69.235 42.055 28.753 1.00 10.90 85 GLN A O 1
ATOM 601 N N . VAL A 1 86 ? 67.205 41.056 28.960 1.00 9.19 86 VAL A N 1
ATOM 602 C CA . VAL A 1 86 ? 66.750 41.441 27.633 1.00 8.95 86 VAL A CA 1
ATOM 603 C C . VAL A 1 86 ? 66.608 42.967 27.576 1.00 10.81 86 VAL A C 1
ATOM 604 O O . VAL A 1 86 ? 67.020 43.566 26.576 1.00 11.78 86 VAL A O 1
ATOM 608 N N . ALA A 1 87 ? 66.047 43.596 28.638 1.00 9.18 87 ALA A N 1
ATOM 609 C CA . ALA A 1 87 ? 65.907 45.057 28.640 1.00 9.49 87 ALA A CA 1
ATOM 610 C C . ALA A 1 87 ? 67.308 45.683 28.582 1.00 12.44 87 ALA A C 1
ATOM 611 O O . ALA A 1 87 ? 67.479 46.691 27.905 1.00 12.67 87 ALA A O 1
ATOM 613 N N . GLY A 1 88 ? 68.303 45.023 29.191 1.00 11.14 88 GLY A N 1
ATOM 614 C CA . GLY A 1 88 ? 69.690 45.477 29.113 1.00 12.29 88 GLY A CA 1
ATOM 615 C C . GLY A 1 88 ? 70.201 45.492 27.683 1.00 14.37 88 GLY A C 1
ATOM 616 O O . GLY A 1 88 ? 70.860 46.447 27.257 1.00 16.08 88 GLY A O 1
ATOM 617 N N . LYS A 1 89 ? 69.875 44.456 26.906 1.00 9.98 89 LYS A N 1
ATOM 618 C CA . LYS A 1 89 ? 70.316 44.414 25.507 1.00 9.57 89 LYS A CA 1
ATOM 619 C C . LYS A 1 89 ? 69.570 45.434 24.659 1.00 11.95 89 LYS A C 1
ATOM 620 O O . LYS A 1 89 ? 70.162 46.039 23.768 1.00 12.02 89 LYS A O 1
ATOM 626 N N . VAL A 1 90 ? 68.267 45.621 24.925 1.00 10.33 90 VAL A N 1
ATOM 627 C CA . VAL A 1 90 ? 67.463 46.561 24.152 1.00 9.98 90 VAL A CA 1
ATOM 628 C C . VAL A 1 90 ? 67.982 47.972 24.399 1.00 12.26 90 VAL A C 1
ATOM 629 O O . VAL A 1 90 ? 68.114 48.741 23.440 1.00 11.17 90 VAL A O 1
ATOM 633 N N . GLN A 1 91 ? 68.249 48.327 25.672 1.00 11.57 91 GLN A N 1
ATOM 634 C CA . GLN A 1 91 ? 68.717 49.691 25.971 1.00 12.72 91 GLN A CA 1
ATOM 635 C C . GLN A 1 91 ? 70.056 50.013 25.278 1.00 15.31 91 GLN A C 1
ATOM 636 O O . GLN A 1 91 ? 70.270 51.161 24.893 1.00 14.73 91 GLN A O 1
ATOM 642 N N . GLU A 1 92 ? 70.917 48.989 25.043 1.00 13.89 92 GLU A N 1
ATOM 643 C CA . GLU A 1 92 ? 72.174 49.202 24.314 1.00 14.51 92 GLU A CA 1
ATOM 644 C C . GLU A 1 92 ? 71.867 49.679 22.890 1.00 17.18 92 GLU A C 1
ATOM 645 O O . GLU A 1 92 ? 72.607 50.507 22.355 1.00 17.82 92 GLU A O 1
ATOM 651 N N . VAL A 1 93 ? 70.781 49.156 22.272 1.00 13.52 93 VAL A N 1
ATOM 652 C CA . VAL A 1 93 ? 70.366 49.551 20.927 1.00 13.73 93 VAL A CA 1
ATOM 653 C C . VAL A 1 93 ? 69.728 50.941 20.966 1.00 16.05 93 VAL A C 1
ATOM 654 O O . VAL A 1 93 ? 70.025 51.771 20.110 1.00 15.51 93 VAL A O 1
ATOM 658 N N . LEU A 1 94 ? 68.872 51.211 21.963 1.00 13.19 94 LEU A N 1
ATOM 659 C CA . LEU A 1 94 ? 68.201 52.508 22.058 1.00 14.18 94 LEU A CA 1
ATOM 660 C C . LEU A 1 94 ? 69.198 53.652 22.250 1.00 20.54 94 LEU A C 1
ATOM 661 O O . LEU A 1 94 ? 68.950 54.755 21.755 1.00 20.74 94 LEU A O 1
ATOM 666 N N . LYS A 1 95 ? 70.339 53.372 22.914 1.00 18.68 95 LYS A N 1
ATOM 667 C CA . LYS A 1 95 ? 71.426 54.341 23.143 1.00 19.51 95 LYS A CA 1
ATOM 668 C C . LYS A 1 95 ? 72.229 54.626 21.870 1.00 24.68 95 LYS A C 1
ATOM 669 O O . LYS A 1 95 ? 72.901 55.659 21.797 1.00 25.15 95 LYS A O 1
ATOM 675 N N . GLU A 1 96 ? 72.214 53.693 20.901 1.00 20.59 96 GLU A N 1
ATOM 676 C CA . GLU A 1 96 ? 72.935 53.810 19.630 1.00 20.11 96 GLU A CA 1
ATOM 677 C C . GLU A 1 96 ? 71.950 53.737 18.450 1.00 21.48 96 GLU A C 1
ATOM 678 O O . GLU A 1 96 ? 71.940 52.737 17.723 1.00 20.78 96 GLU A O 1
ATOM 684 N N . PRO A 1 97 ? 71.102 54.770 18.225 1.00 18.01 97 PRO A N 1
ATOM 685 C CA . PRO A 1 97 ? 70.137 54.694 17.113 1.00 17.99 97 PRO A CA 1
ATOM 686 C C . PRO A 1 97 ? 70.750 54.481 15.737 1.00 22.01 97 PRO A C 1
ATOM 687 O O . PRO A 1 97 ? 70.122 53.835 14.902 1.00 20.68 97 PRO A O 1
ATOM 691 N N . ASP A 1 98 ? 71.960 55.036 15.496 1.00 18.55 98 ASP A N 1
ATOM 692 C CA . ASP A 1 98 ? 72.678 54.898 14.227 1.00 19.42 98 ASP A CA 1
ATOM 693 C C . ASP A 1 98 ? 73.102 53.448 14.049 1.00 21.02 98 ASP A C 1
ATOM 694 O O . ASP A 1 98 ? 74.042 52.966 14.698 1.00 21.07 98 ASP A O 1
ATOM 699 N N . GLY A 1 99 ? 72.370 52.758 13.200 1.00 16.19 99 GLY A N 1
ATOM 700 C CA . GLY A 1 99 ? 72.629 51.358 12.923 1.00 14.77 99 GLY A CA 1
ATOM 701 C C . GLY A 1 99 ? 71.872 50.390 13.806 1.00 14.71 99 GLY A C 1
ATOM 702 O O . GLY A 1 99 ? 72.026 49.187 13.627 1.00 13.60 99 GLY A O 1
ATOM 703 N N . GLY A 1 100 ? 71.024 50.905 14.710 1.00 11.63 100 GLY A N 1
ATOM 704 C CA . GLY A 1 100 ? 70.250 50.054 15.606 1.00 11.18 100 GLY A CA 1
ATOM 705 C C . GLY A 1 100 ? 68.845 49.772 15.120 1.00 12.47 100 GLY A C 1
ATOM 706 O O . GLY A 1 100 ? 68.238 50.581 14.409 1.00 13.13 100 GLY A O 1
ATOM 707 N N . LEU A 1 101 ? 68.314 48.611 15.504 1.00 9.53 101 LEU A N 1
ATOM 708 C CA . LEU A 1 101 ? 66.946 48.243 15.130 1.00 9.24 101 LEU A CA 1
ATOM 709 C C . LEU A 1 101 ? 66.408 47.221 16.107 1.00 10.72 101 LEU A C 1
ATOM 710 O O . LEU A 1 101 ? 67.149 46.352 16.563 1.00 10.93 101 LEU A O 1
ATOM 715 N N . VAL A 1 102 ? 65.104 47.322 16.432 1.00 8.76 102 VAL A N 1
ATOM 716 C CA . VAL A 1 102 ? 64.430 46.328 17.253 1.00 8.31 102 VAL A CA 1
ATOM 717 C C . VAL A 1 102 ? 63.319 45.776 16.386 1.00 10.50 102 VAL A C 1
ATOM 718 O O . VAL A 1 102 ? 62.438 46.529 15.947 1.00 10.40 102 VAL A O 1
ATOM 722 N N . VAL A 1 103 ? 63.397 44.476 16.088 1.00 8.56 103 VAL A N 1
ATOM 723 C CA . VAL A 1 103 ? 62.428 43.785 15.256 1.00 8.27 103 VAL A CA 1
ATOM 724 C C . VAL A 1 103 ? 61.605 42.882 16.151 1.00 9.86 103 VAL A C 1
ATOM 725 O O . VAL A 1 103 ? 62.167 42.174 16.983 1.00 10.86 103 VAL A O 1
ATOM 729 N N . LEU A 1 104 ? 60.273 42.893 15.973 1.00 7.79 104 LEU A N 1
ATOM 730 C CA . LEU A 1 104 ? 59.389 41.945 16.640 1.00 8.24 104 LEU A CA 1
ATOM 731 C C . LEU A 1 104 ? 58.748 41.150 15.514 1.00 10.93 104 LEU A C 1
ATOM 732 O O . LEU A 1 104 ? 58.377 41.733 14.490 1.00 9.38 104 LEU A O 1
ATOM 737 N N . SER A 1 105 ? 58.612 39.823 15.697 1.00 8.51 105 SER A N 1
ATOM 738 C CA A SER A 1 105 ? 58.146 38.960 14.629 0.50 8.39 105 SER A CA 1
ATOM 739 C CA B SER A 1 105 ? 58.114 38.965 14.624 0.50 8.41 105 SER A CA 1
ATOM 740 C C . SER A 1 105 ? 57.214 37.848 15.102 1.00 10.44 105 SER A C 1
ATOM 741 O O . SER A 1 105 ? 57.338 37.383 16.232 1.00 11.49 105 SER A O 1
ATOM 746 N N . GLY A 1 106 ? 56.321 37.405 14.223 1.00 7.95 106 GLY A N 1
ATOM 747 C CA . GLY A 1 106 ? 55.450 36.289 14.528 1.00 7.55 106 GLY A CA 1
ATOM 748 C C . GLY A 1 106 ? 54.445 36.017 13.439 1.00 9.32 106 GLY A C 1
ATOM 749 O O . GLY A 1 106 ? 54.339 36.783 12.475 1.00 9.40 106 GLY A O 1
ATOM 750 N N . GLY A 1 107 ? 53.688 34.948 13.635 1.00 8.32 107 GLY A N 1
ATOM 751 C CA . GLY A 1 107 ? 52.553 34.597 12.782 1.00 8.64 107 GLY A CA 1
ATOM 752 C C . GLY A 1 107 ? 51.246 34.867 13.511 1.00 10.89 107 GLY A C 1
ATOM 753 O O . GLY A 1 107 ? 51.197 34.854 14.751 1.00 9.92 107 GLY A O 1
ATOM 754 N N . GLY A 1 108 ? 50.178 35.108 12.759 1.00 9.05 108 GLY A N 1
ATOM 755 C CA . GLY A 1 108 ? 48.858 35.290 13.363 1.00 9.05 108 GLY A CA 1
ATOM 756 C C . GLY A 1 108 ? 48.807 36.319 14.476 1.00 10.79 108 GLY A C 1
ATOM 757 O O . GLY A 1 108 ? 49.357 37.418 14.328 1.00 9.75 108 GLY A O 1
ATOM 758 N N . THR A 1 109 ? 48.166 35.976 15.618 1.00 9.12 109 THR A N 1
ATOM 759 C CA . THR A 1 109 ? 48.076 36.936 16.720 1.00 7.88 109 THR A CA 1
ATOM 760 C C . THR A 1 109 ? 49.468 37.330 17.229 1.00 9.24 109 THR A C 1
ATOM 761 O O . THR A 1 109 ? 49.658 38.464 17.657 1.00 8.84 109 THR A O 1
ATOM 765 N N . SER A 1 110 ? 50.445 36.394 17.197 1.00 7.20 110 SER A N 1
ATOM 766 C CA . SER A 1 110 ? 51.800 36.759 17.637 1.00 6.62 110 SER A CA 1
ATOM 767 C C . SER A 1 110 ? 52.390 37.852 16.710 1.00 8.91 110 SER A C 1
ATOM 768 O O . SER A 1 110 ? 53.028 38.784 17.198 1.00 8.54 110 SER A O 1
ATOM 771 N N . GLY A 1 111 ? 52.167 37.731 15.394 1.00 7.00 111 GLY A N 1
ATOM 772 C CA . GLY A 1 111 ? 52.591 38.752 14.446 1.00 6.86 111 GLY A CA 1
ATOM 773 C C . GLY A 1 111 ? 51.827 40.050 14.643 1.00 8.97 111 GLY A C 1
ATOM 774 O O . GLY A 1 111 ? 52.407 41.128 14.482 1.00 9.02 111 GLY A O 1
ATOM 775 N N . ARG A 1 112 ? 50.521 39.970 15.006 1.00 7.13 112 ARG A N 1
ATOM 776 C CA . ARG A 1 112 ? 49.748 41.198 15.213 1.00 7.60 112 ARG A CA 1
ATOM 777 C C . ARG A 1 112 ? 50.203 41.876 16.504 1.00 9.27 112 ARG A C 1
ATOM 778 O O . ARG A 1 112 ? 50.186 43.104 16.573 1.00 9.59 112 ARG A O 1
ATOM 786 N N . MET A 1 113 ? 50.646 41.085 17.508 1.00 8.15 113 MET A N 1
ATOM 787 C CA . MET A 1 113 ? 51.239 41.645 18.728 1.00 8.02 113 MET A CA 1
ATOM 788 C C . MET A 1 113 ? 52.586 42.322 18.407 1.00 11.18 113 MET A C 1
ATOM 789 O O . MET A 1 113 ? 52.886 43.391 18.946 1.00 11.00 113 MET A O 1
ATOM 794 N N . ALA A 1 114 ? 53.374 41.727 17.502 1.00 8.43 114 ALA A N 1
ATOM 795 C CA . ALA A 1 114 ? 54.639 42.339 17.046 1.00 7.91 114 ALA A CA 1
ATOM 796 C C . ALA A 1 114 ? 54.328 43.684 16.390 1.00 11.24 114 ALA A C 1
ATOM 797 O O . ALA A 1 114 ? 54.965 44.697 16.704 1.00 10.38 114 ALA A O 1
ATOM 799 N N . PHE A 1 115 ? 53.273 43.710 15.533 1.00 8.33 115 PHE A N 1
ATOM 800 C CA . PHE A 1 115 ? 52.823 44.948 14.911 1.00 7.39 115 PHE A CA 1
ATOM 801 C C . PHE A 1 115 ? 52.439 45.978 15.997 1.00 9.85 115 PHE A C 1
ATOM 802 O O . PHE A 1 115 ? 52.934 47.105 15.979 1.00 9.67 115 PHE A O 1
ATOM 810 N N . LEU A 1 116 ? 51.553 45.591 16.929 1.00 8.49 116 LEU A N 1
ATOM 811 C CA . LEU A 1 116 ? 51.117 46.502 17.989 1.00 7.58 116 LEU A CA 1
ATOM 812 C C . LEU A 1 116 ? 52.302 47.040 18.799 1.00 11.11 116 LEU A C 1
ATOM 813 O O . LEU A 1 116 ? 52.342 48.250 19.060 1.00 10.91 116 LEU A O 1
ATOM 818 N N . MET A 1 117 ? 53.249 46.177 19.200 1.00 9.33 117 MET A N 1
ATOM 819 C CA . MET A 1 117 ? 54.401 46.650 19.990 1.00 8.86 117 MET A CA 1
ATOM 820 C C . MET A 1 117 ? 55.191 47.676 19.202 1.00 10.14 117 MET A C 1
ATOM 821 O O . MET A 1 117 ? 55.608 48.693 19.766 1.00 11.10 117 MET A O 1
ATOM 826 N N . SER A 1 118 ? 55.382 47.442 17.895 1.00 7.85 118 SER A N 1
ATOM 827 C CA . SER A 1 118 ? 56.145 48.399 17.103 1.00 7.80 118 SER A CA 1
ATOM 828 C C . SER A 1 118 ? 55.409 49.726 17.023 1.00 10.97 118 SER A C 1
ATOM 829 O O . SER A 1 118 ? 56.043 50.773 17.132 1.00 10.60 118 SER A O 1
ATOM 832 N N . VAL A 1 119 ? 54.073 49.693 16.936 1.00 8.69 119 VAL A N 1
ATOM 833 C CA . VAL A 1 119 ? 53.268 50.928 16.871 1.00 8.84 119 VAL A CA 1
ATOM 834 C C . VAL A 1 119 ? 53.420 51.704 18.187 1.00 11.18 119 VAL A C 1
ATOM 835 O O . VAL A 1 119 ? 53.765 52.893 18.191 1.00 11.04 119 VAL A O 1
ATOM 839 N N . SER A 1 120 ? 53.208 50.999 19.310 1.00 9.02 120 SER A N 1
ATOM 840 C CA . SER A 1 120 ? 53.260 51.626 20.622 1.00 8.22 120 SER A CA 1
ATOM 841 C C . SER A 1 120 ? 54.611 52.222 20.950 1.00 10.77 120 SER A C 1
ATOM 842 O O . SER A 1 120 ? 54.689 53.379 21.387 1.00 11.46 120 SER A O 1
ATOM 845 N N . PHE A 1 121 ? 55.680 51.455 20.717 1.00 8.89 121 PHE A N 1
ATOM 846 C CA . PHE A 1 121 ? 56.995 51.950 21.099 1.00 7.90 121 PHE A CA 1
ATOM 847 C C . PHE A 1 121 ? 57.561 52.966 20.119 1.00 10.94 121 PHE A C 1
ATOM 848 O O . PHE A 1 121 ? 58.277 53.865 20.554 1.00 10.39 121 PHE A O 1
ATOM 856 N N . ASN A 1 122 ? 57.191 52.896 18.823 1.00 9.49 122 ASN A N 1
ATOM 857 C CA . ASN A 1 122 ? 57.601 53.981 17.916 1.00 9.18 122 ASN A CA 1
ATOM 858 C C . ASN A 1 122 ? 56.872 55.263 18.318 1.00 13.03 122 ASN A C 1
ATOM 859 O O . ASN A 1 122 ? 57.476 56.321 18.269 1.00 11.97 122 ASN A O 1
ATOM 864 N N . GLN A 1 123 ? 55.600 55.167 18.771 1.00 10.48 123 GLN A N 1
ATOM 865 C CA . GLN A 1 123 ? 54.867 56.358 19.227 1.00 9.94 123 GLN A CA 1
ATOM 866 C C . GLN A 1 123 ? 55.547 56.937 20.465 1.00 13.47 123 GLN A C 1
ATOM 867 O O . GLN A 1 123 ? 55.690 58.158 20.585 1.00 13.64 123 GLN A O 1
ATOM 873 N N . LEU A 1 124 ? 55.975 56.060 21.394 1.00 10.59 124 LEU A N 1
ATOM 874 C CA . LEU A 1 124 ? 56.657 56.495 22.608 1.00 10.66 124 LEU A CA 1
ATOM 875 C C . LEU A 1 124 ? 57.916 57.285 22.223 1.00 13.29 124 LEU A C 1
ATOM 876 O O . LEU A 1 124 ? 58.125 58.400 22.723 1.00 13.35 124 LEU A O 1
ATOM 881 N N . MET A 1 125 ? 58.712 56.744 21.288 1.00 10.46 125 MET A N 1
ATOM 882 C CA . MET A 1 125 ? 59.939 57.402 20.830 1.00 10.01 125 MET A CA 1
ATOM 883 C C . MET A 1 125 ? 59.642 58.727 20.121 1.00 15.72 125 MET A C 1
ATOM 884 O O . MET A 1 125 ? 60.280 59.735 20.441 1.00 15.33 125 MET A O 1
ATOM 889 N N . LYS A 1 126 ? 58.630 58.749 19.237 1.00 13.14 126 LYS A N 1
ATOM 890 C CA . LYS A 1 126 ? 58.224 59.980 18.522 1.00 13.45 126 LYS A CA 1
ATOM 891 C C . LYS A 1 126 ? 57.799 61.087 19.509 1.00 18.53 126 LYS A C 1
ATOM 892 O O . LYS A 1 126 ? 58.183 62.251 19.329 1.00 18.27 126 LYS A O 1
ATOM 898 N N . GLY A 1 127 ? 57.056 60.715 20.550 1.00 15.55 127 GLY A N 1
ATOM 899 C CA . GLY A 1 127 ? 56.604 61.644 21.581 1.00 16.39 127 GLY A CA 1
ATOM 900 C C . GLY A 1 127 ? 57.742 62.270 22.359 1.00 21.51 127 GLY A C 1
ATOM 901 O O . GLY A 1 127 ? 57.599 63.371 22.903 1.00 22.02 127 GLY A O 1
ATOM 902 N N . LEU A 1 128 ? 58.889 61.584 22.397 1.00 17.78 128 LEU A N 1
ATOM 903 C CA . LEU A 1 128 ? 60.096 62.057 23.082 1.00 18.29 128 LEU A CA 1
ATOM 904 C C . LEU A 1 128 ? 61.100 62.714 22.107 1.00 21.77 128 LEU A C 1
ATOM 905 O O . LEU A 1 128 ? 62.210 63.081 22.512 1.00 21.70 128 LEU A O 1
ATOM 910 N N . GLY A 1 129 ? 60.677 62.889 20.851 1.00 18.22 129 GLY A N 1
ATOM 911 C CA . GLY A 1 129 ? 61.489 63.505 19.800 1.00 19.01 129 GLY A CA 1
ATOM 912 C C . GLY A 1 129 ? 62.651 62.655 19.327 1.00 22.85 129 GLY A C 1
ATOM 913 O O . GLY A 1 129 ? 63.656 63.182 18.828 1.00 22.72 129 GLY A O 1
ATOM 914 N N . GLN A 1 130 ? 62.520 61.321 19.466 1.00 17.49 130 GLN A N 1
ATOM 915 C CA . GLN A 1 130 ? 63.558 60.370 19.071 1.00 16.44 130 GLN A CA 1
ATOM 916 C C . GLN A 1 130 ? 63.184 59.676 17.788 1.00 20.08 130 GLN A C 1
ATOM 917 O O . GLN A 1 130 ? 61.997 59.516 17.480 1.00 19.78 130 GLN A O 1
ATOM 923 N N . LYS A 1 131 ? 64.203 59.249 17.041 1.00 17.02 131 LYS A N 1
ATOM 924 C CA . LYS A 1 131 ? 64.026 58.498 15.802 1.00 16.39 131 LYS A CA 1
ATOM 925 C C . LYS A 1 131 ? 63.393 57.132 16.177 1.00 17.61 131 LYS A C 1
ATOM 926 O O . LYS A 1 131 ? 63.919 56.452 17.059 1.00 17.67 131 LYS A O 1
ATOM 932 N N . PRO A 1 132 ? 62.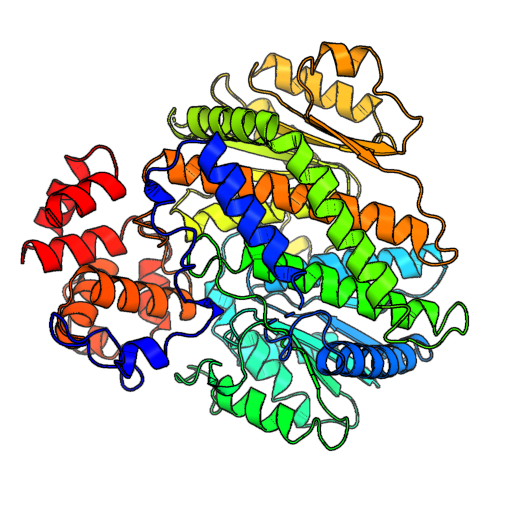288 56.732 15.518 1.00 14.84 132 PRO A N 1
ATOM 933 C CA . PRO A 1 132 ? 61.668 55.422 15.826 1.00 14.91 132 PRO A CA 1
ATOM 934 C C . PRO A 1 132 ? 62.609 54.275 15.461 1.00 15.79 132 PRO A C 1
ATOM 935 O O . PRO A 1 132 ? 63.159 54.281 14.358 1.00 14.97 132 PRO A O 1
ATOM 939 N N . LEU A 1 133 ? 62.796 53.302 16.379 1.00 10.72 133 LEU A N 1
ATOM 940 C CA . LEU A 1 133 ? 63.735 52.200 16.134 1.00 10.56 133 LEU A CA 1
ATOM 941 C C . LEU A 1 133 ? 63.091 50.827 16.002 1.00 12.29 133 LEU A C 1
ATOM 942 O O . LEU A 1 133 ? 63.810 49.835 15.867 1.00 12.10 133 LEU A O 1
ATOM 947 N N . TYR A 1 134 ? 61.759 50.762 16.026 1.00 8.81 134 TYR A N 1
ATOM 948 C CA . TYR A 1 134 ? 61.079 49.470 15.965 1.00 8.57 134 TYR A CA 1
ATOM 949 C C . TYR A 1 134 ? 60.480 49.170 14.627 1.00 11.09 134 TYR A C 1
ATOM 950 O O . TYR A 1 134 ? 60.021 50.068 13.899 1.00 10.55 134 TYR A O 1
ATOM 959 N N . THR A 1 135 ? 60.433 47.878 14.318 1.00 8.57 135 THR A N 1
ATOM 960 C CA . THR A 1 135 ? 59.737 47.390 13.153 1.00 8.63 135 THR A CA 1
ATOM 961 C C . THR A 1 135 ? 59.106 46.054 13.492 1.00 10.31 135 THR A C 1
ATOM 962 O O . THR A 1 135 ? 59.436 45.447 14.517 1.00 10.43 135 THR A O 1
ATOM 966 N N . TYR A 1 136 ? 58.184 45.603 12.644 1.00 9.36 136 TYR A N 1
ATOM 967 C CA . TYR A 1 136 ? 57.550 44.314 12.847 1.00 8.94 136 TYR A CA 1
ATOM 968 C C . TYR A 1 136 ? 57.699 43.468 11.592 1.00 10.58 136 TYR A C 1
ATOM 969 O O . TYR A 1 136 ? 57.744 43.988 10.453 1.00 10.26 136 TYR A O 1
ATOM 978 N N . LEU A 1 137 ? 57.708 42.157 11.807 1.00 8.23 137 LEU A N 1
ATOM 979 C CA . LEU A 1 137 ? 57.656 41.169 10.744 1.00 8.63 137 LEU A CA 1
ATOM 980 C C . LEU A 1 137 ? 56.496 40.245 11.035 1.00 12.98 137 LEU A C 1
ATOM 981 O O . LEU A 1 137 ? 56.508 39.522 12.024 1.00 14.65 137 LEU A O 1
ATOM 986 N N . ILE A 1 138 ? 55.480 40.280 10.203 1.00 9.49 138 ILE A N 1
ATOM 987 C CA . ILE A 1 138 ? 54.354 39.370 10.374 1.00 8.17 138 ILE A CA 1
ATOM 988 C C . ILE A 1 138 ? 54.335 38.405 9.193 1.00 10.60 138 ILE A C 1
ATOM 989 O O . ILE A 1 138 ? 54.467 38.838 8.046 1.00 10.28 138 ILE A O 1
ATOM 994 N N . ALA A 1 139 ? 54.197 37.103 9.461 1.00 9.01 139 ALA A N 1
ATOM 995 C CA . ALA A 1 139 ? 54.163 36.134 8.366 1.00 9.04 139 ALA A CA 1
ATOM 996 C C . ALA A 1 139 ? 53.028 36.510 7.389 1.00 12.12 139 ALA A C 1
ATOM 997 O O . ALA A 1 139 ? 51.905 36.765 7.817 1.00 10.98 139 ALA A O 1
ATOM 999 N N . GLY A 1 140 ? 53.371 36.613 6.110 1.00 11.65 140 GLY A N 1
ATOM 1000 C CA . GLY A 1 140 ? 52.426 36.974 5.058 1.00 11.75 140 GLY A CA 1
ATOM 1001 C C . GLY A 1 140 ? 52.314 38.454 4.786 1.00 14.98 140 GLY A C 1
ATOM 1002 O O . GLY A 1 140 ? 51.537 38.855 3.913 1.00 14.36 140 GLY A O 1
ATOM 1003 N N . GLY A 1 141 ? 53.053 39.260 5.547 1.00 10.50 141 GLY A N 1
ATOM 1004 C CA . GLY A 1 141 ? 53.063 40.701 5.348 1.00 10.66 141 GLY A CA 1
ATOM 1005 C C . GLY 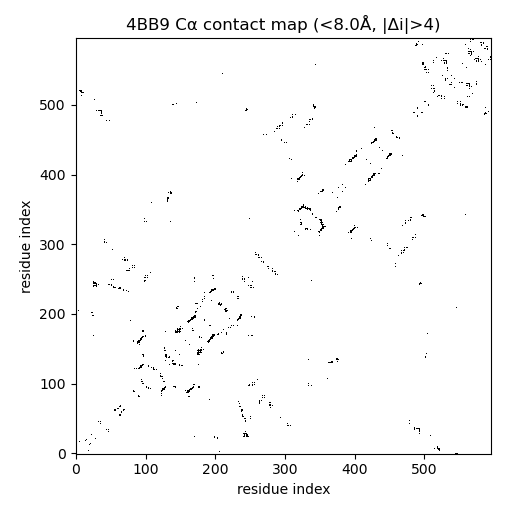A 1 141 ? 51.834 41.417 5.874 1.00 12.42 141 GLY A C 1
ATOM 1006 O O . GLY A 1 141 ? 51.051 40.844 6.639 1.00 10.90 141 GLY A O 1
ATOM 1007 N N . ASP A 1 142 ? 51.649 42.685 5.450 1.00 11.05 142 ASP A N 1
ATOM 1008 C CA . ASP A 1 142 ? 50.584 43.540 5.983 1.00 9.62 142 ASP A CA 1
ATOM 1009 C C . ASP A 1 142 ? 49.173 43.012 5.836 1.00 12.08 142 ASP A C 1
ATOM 1010 O O . ASP A 1 142 ? 48.345 43.288 6.704 1.00 12.15 142 ASP A O 1
ATOM 1015 N N . ARG A 1 143 ? 48.899 42.221 4.778 1.00 10.21 143 ARG A N 1
ATOM 1016 C CA . ARG A 1 143 ? 47.571 41.631 4.608 1.00 9.24 143 ARG A CA 1
ATOM 1017 C C . ARG A 1 143 ? 47.217 40.738 5.800 1.00 11.86 143 ARG A C 1
ATOM 1018 O O . ARG A 1 143 ? 46.044 40.626 6.158 1.00 12.12 143 ARG A O 1
ATOM 1026 N N . SER A 1 144 ? 48.243 40.123 6.446 1.00 8.99 144 SER A N 1
ATOM 1027 C CA . SER A 1 144 ? 48.025 39.258 7.597 1.00 8.43 144 SER A CA 1
ATOM 1028 C C . SER A 1 144 ? 47.604 40.025 8.849 1.00 11.18 144 SER A C 1
ATOM 1029 O O . SER A 1 144 ? 47.096 39.412 9.788 1.00 11.62 144 SER A O 1
ATOM 1032 N N . VAL A 1 145 ? 47.821 41.347 8.892 1.00 9.35 145 VAL A N 1
ATOM 1033 C CA . VAL A 1 145 ? 47.363 42.124 10.049 1.00 9.35 145 VAL A CA 1
ATOM 1034 C C . VAL A 1 145 ? 45.834 42.103 10.094 1.00 12.89 145 VAL A C 1
ATOM 1035 O O . VAL A 1 145 ? 45.248 42.003 11.174 1.00 12.97 145 VAL A O 1
ATOM 1039 N N . VAL A 1 146 ? 45.190 42.131 8.916 1.00 9.71 146 VAL A N 1
ATOM 1040 C CA . VAL A 1 146 ? 43.737 42.242 8.814 1.00 9.56 146 VAL A CA 1
ATOM 1041 C C . VAL A 1 146 ? 42.985 41.025 8.291 1.00 13.39 146 VAL A C 1
ATOM 1042 O O . VAL A 1 146 ? 41.745 41.036 8.276 1.00 13.78 146 VAL A O 1
ATOM 1046 N N . ALA A 1 147 ? 43.701 40.011 7.807 1.00 10.36 147 ALA A N 1
ATOM 1047 C CA . ALA A 1 147 ? 43.096 38.833 7.214 1.00 11.31 147 ALA A CA 1
ATOM 1048 C C . ALA A 1 147 ? 43.741 37.556 7.724 1.00 12.54 147 ALA A C 1
ATOM 1049 O O . ALA A 1 147 ? 44.848 37.584 8.292 1.00 11.95 147 ALA A O 1
ATOM 1051 N N . SER A 1 148 ? 43.008 36.452 7.560 1.00 10.70 148 SER A N 1
ATOM 1052 C CA . SER A 1 148 ? 43.404 35.124 7.985 1.00 10.66 148 SER A CA 1
ATOM 1053 C C . SER A 1 148 ? 44.345 34.513 6.938 1.00 14.46 148 SER A C 1
ATOM 1054 O O . SER A 1 148 ? 43.889 34.003 5.910 1.00 15.47 148 SER A O 1
ATOM 1057 N N . ARG A 1 149 ? 45.665 34.597 7.192 1.00 11.61 149 ARG A N 1
ATOM 1058 C CA . ARG A 1 149 ? 46.700 34.086 6.281 1.00 10.47 149 ARG A CA 1
ATOM 1059 C C . ARG A 1 149 ? 47.704 33.259 7.084 1.00 13.41 149 ARG A C 1
ATOM 1060 O O . ARG A 1 149 ? 48.920 33.352 6.882 1.00 13.89 149 ARG A O 1
ATOM 1068 N N . GLU A 1 150 ? 47.182 32.411 7.965 1.00 12.28 150 GLU A N 1
ATOM 1069 C CA . GLU A 1 150 ? 47.983 31.633 8.906 1.00 12.91 150 GLU A CA 1
ATOM 1070 C C . GLU A 1 150 ? 49.006 30.696 8.297 1.00 13.00 150 GLU A C 1
ATOM 1071 O O . GLU A 1 150 ? 50.037 30.449 8.931 1.00 12.23 150 GLU A O 1
ATOM 1077 N N . GLY A 1 151 ? 48.748 30.208 7.085 1.00 11.01 151 GLY A N 1
ATOM 1078 C CA . GLY A 1 151 ? 49.652 29.282 6.414 1.00 10.27 151 GLY A CA 1
ATOM 1079 C C . GLY A 1 151 ? 50.994 29.877 6.048 1.00 13.00 151 GLY A C 1
ATOM 1080 O O . GLY A 1 151 ? 51.978 29.141 5.881 1.00 13.58 151 GLY A O 1
ATOM 1081 N N . THR A 1 152 ? 51.062 31.220 5.973 1.00 10.05 152 THR A N 1
ATOM 1082 C CA . THR A 1 152 ? 52.292 31.918 5.588 1.00 10.34 152 THR A CA 1
ATOM 1083 C C . THR A 1 152 ? 53.428 31.749 6.613 1.00 12.62 152 THR A C 1
ATOM 1084 O O . THR A 1 152 ? 54.595 31.927 6.262 1.00 12.83 152 THR A O 1
ATOM 1088 N N . GLU A 1 153 ? 53.105 31.384 7.867 1.00 9.79 153 GLU A N 1
ATOM 1089 C CA . GLU A 1 153 ? 54.164 31.176 8.855 1.00 9.83 153 GLU A CA 1
ATOM 1090 C C . GLU A 1 153 ? 54.898 29.849 8.705 1.00 11.28 153 GLU A C 1
ATOM 1091 O O . GLU A 1 153 ? 55.854 29.603 9.449 1.00 10.01 153 GLU A O 1
ATOM 1097 N N . ASP A 1 154 ? 54.421 28.962 7.815 1.00 9.57 154 ASP A N 1
ATOM 1098 C CA . ASP A 1 154 ? 55.024 27.633 7.694 1.00 9.54 154 ASP A CA 1
ATOM 1099 C C . ASP A 1 154 ? 56.340 27.580 6.912 1.00 12.37 154 ASP A C 1
ATOM 1100 O O . ASP A 1 154 ? 56.905 26.502 6.749 1.00 13.46 154 ASP A O 1
ATOM 1105 N N . SER A 1 155 ? 56.848 28.743 6.492 1.00 10.35 155 SER A N 1
ATOM 1106 C CA . SER A 1 155 ? 58.115 28.856 5.799 1.00 9.75 155 SER A CA 1
ATOM 1107 C C . SER A 1 155 ? 59.160 29.540 6.664 1.00 11.93 155 SER A C 1
ATOM 1108 O O . SER A 1 155 ? 59.034 30.737 6.976 1.00 11.39 155 SER A O 1
ATOM 1111 N N . ALA A 1 156 ? 60.227 28.798 7.004 1.00 9.70 156 ALA A N 1
ATOM 1112 C CA . ALA A 1 156 ? 61.361 29.356 7.721 1.00 9.57 156 ALA A CA 1
ATOM 1113 C C . ALA A 1 156 ? 62.116 30.328 6.799 1.00 12.08 156 ALA A C 1
ATOM 1114 O O . ALA A 1 156 ? 62.583 31.371 7.251 1.00 11.11 156 ALA A O 1
ATOM 1116 N N . LEU A 1 157 ? 62.231 29.990 5.494 1.00 10.09 157 LEU A N 1
ATOM 1117 C CA . LEU A 1 157 ? 62.916 30.866 4.539 1.00 10.12 157 LEU A CA 1
ATOM 1118 C C . LEU A 1 157 ? 62.226 32.209 4.386 1.00 13.54 157 LEU A C 1
ATOM 1119 O O . LEU A 1 157 ? 62.905 33.234 4.251 1.00 13.52 157 LEU A O 1
ATOM 1124 N N . HIS A 1 158 ? 60.875 32.227 4.451 1.00 11.04 158 HIS A N 1
ATOM 1125 C CA . HIS A 1 158 ? 60.127 33.485 4.377 1.00 10.69 158 HIS A CA 1
ATOM 1126 C C . HIS A 1 158 ? 60.522 34.374 5.575 1.00 11.80 158 HIS A C 1
ATOM 1127 O O . HIS A 1 158 ? 60.762 35.559 5.396 1.00 12.09 158 HIS A O 1
ATOM 1134 N N . GLY A 1 159 ? 60.634 33.768 6.759 1.00 10.02 159 GLY A N 1
ATOM 1135 C CA . GLY A 1 159 ? 61.029 34.514 7.951 1.00 10.18 159 GLY A CA 1
ATOM 1136 C C . GLY A 1 159 ? 62.433 35.075 7.825 1.00 11.24 159 GLY A C 1
ATOM 1137 O O . GLY A 1 159 ? 62.676 36.245 8.129 1.00 10.36 159 GLY A O 1
ATOM 1138 N N . ILE A 1 160 ? 63.359 34.261 7.310 1.00 10.01 160 ILE A N 1
ATOM 1139 C CA . ILE A 1 160 ? 64.733 34.716 7.137 1.00 9.98 160 ILE A CA 1
ATOM 1140 C C . ILE A 1 160 ? 64.841 35.831 6.106 1.00 13.61 160 ILE A C 1
ATOM 1141 O O . ILE A 1 160 ? 65.539 36.822 6.354 1.00 13.13 160 ILE A O 1
ATOM 1146 N N . GLU A 1 161 ? 64.149 35.680 4.958 1.00 11.61 161 GLU A N 1
ATOM 1147 C CA . GLU A 1 161 ? 64.183 36.686 3.886 1.00 11.81 161 GLU A CA 1
ATOM 1148 C C . GLU A 1 161 ? 63.666 38.022 4.394 1.00 15.05 161 GLU A C 1
ATOM 1149 O O . GLU A 1 161 ? 64.263 39.065 4.096 1.00 14.56 161 GLU A O 1
ATOM 1155 N N . GLU A 1 162 ? 62.549 38.000 5.148 1.00 11.55 162 GLU A N 1
ATOM 1156 C CA . GLU A 1 162 ? 61.981 39.255 5.648 1.00 11.10 162 GLU A CA 1
ATOM 1157 C C . GLU A 1 162 ? 62.884 39.929 6.679 1.00 12.93 162 GLU A C 1
ATOM 1158 O O . GLU A 1 162 ? 62.965 41.157 6.701 1.00 13.53 162 GLU A O 1
ATOM 1164 N N . LEU A 1 163 ? 63.581 39.129 7.507 1.00 10.00 163 LEU A N 1
ATOM 1165 C CA . LEU A 1 163 ? 64.520 39.673 8.480 1.00 9.66 163 LEU A CA 1
ATOM 1166 C C . LEU A 1 163 ? 65.733 40.278 7.775 1.00 14.29 163 LEU A C 1
ATOM 1167 O O . LEU A 1 163 ? 66.173 41.371 8.140 1.00 13.50 163 LEU A O 1
ATOM 1172 N N . LYS A 1 164 ? 66.252 39.590 6.763 1.00 12.08 164 LYS A N 1
ATOM 1173 C CA . LYS A 1 164 ? 67.416 40.094 6.022 1.00 12.76 164 LYS A CA 1
ATOM 1174 C C . LYS A 1 164 ? 67.124 41.438 5.380 1.00 16.09 164 LYS A C 1
ATOM 1175 O O . LYS A 1 164 ? 67.976 42.324 5.425 1.00 15.88 164 LYS A O 1
ATOM 1181 N N . LYS A 1 165 ? 65.902 41.618 4.853 1.00 14.00 165 LYS A N 1
ATOM 1182 C CA . LYS A 1 165 ? 65.481 42.868 4.211 1.00 15.00 165 LYS A CA 1
ATOM 1183 C C . LYS A 1 165 ? 65.481 44.030 5.186 1.00 17.89 165 LYS A C 1
ATOM 1184 O O . LYS A 1 165 ? 66.031 45.085 4.864 1.00 18.54 165 LYS A O 1
ATOM 1190 N N . VAL A 1 166 ? 64.880 43.850 6.374 1.00 13.43 166 VAL A N 1
ATOM 1191 C CA . VAL A 1 166 ? 64.812 44.954 7.336 1.00 13.30 166 VAL A CA 1
ATOM 1192 C C . VAL A 1 166 ? 66.138 45.200 8.018 1.00 14.44 166 VAL A C 1
ATOM 1193 O O . VAL A 1 166 ? 66.409 46.330 8.433 1.00 15.01 166 VAL A O 1
ATOM 1197 N N . ALA A 1 167 ? 66.961 44.143 8.183 1.00 12.16 167 ALA A N 1
ATOM 1198 C CA . ALA A 1 167 ? 68.235 44.289 8.892 1.00 12.51 167 ALA A CA 1
ATOM 1199 C C . ALA A 1 167 ? 69.376 44.783 8.010 1.00 16.62 167 ALA A C 1
ATOM 1200 O O . ALA A 1 167 ? 70.450 45.067 8.534 1.00 15.57 167 ALA A O 1
ATOM 1202 N N . ALA A 1 168 ? 69.172 44.856 6.685 1.00 15.20 168 ALA A N 1
ATOM 1203 C CA . ALA A 1 168 ? 70.235 45.261 5.761 1.00 15.90 168 ALA A CA 1
ATOM 1204 C C . ALA A 1 168 ? 70.858 46.599 6.143 1.00 19.57 168 ALA A C 1
ATOM 1205 O O . ALA A 1 168 ? 70.149 47.570 6.398 1.00 18.99 168 ALA A O 1
ATOM 1207 N N . GLY A 1 169 ? 72.182 46.607 6.241 1.00 18.46 169 GLY A N 1
ATOM 1208 C CA . GLY A 1 169 ? 72.922 47.812 6.586 1.00 18.58 169 GLY A CA 1
ATOM 1209 C C . GLY A 1 169 ? 73.003 48.151 8.062 1.00 20.52 169 GLY A C 1
ATOM 1210 O O . GLY A 1 169 ? 73.726 49.076 8.433 1.00 22.02 169 GLY A O 1
ATOM 1211 N N . LYS A 1 170 ? 72.268 47.425 8.925 1.00 14.42 170 LYS A N 1
ATOM 1212 C CA . LYS A 1 170 ? 72.288 47.708 10.360 1.00 12.43 170 LYS A CA 1
ATOM 1213 C C . LYS A 1 170 ? 73.514 47.120 11.057 1.00 15.21 170 LYS A C 1
ATOM 1214 O O . LYS A 1 170 ? 74.113 46.159 10.580 1.00 16.15 170 LYS A O 1
ATOM 1220 N N . LYS A 1 171 ? 73.848 47.673 12.216 1.00 12.32 171 LYS A N 1
ATOM 1221 C CA . LYS A 1 171 ? 74.981 47.231 13.014 1.00 11.20 171 LYS A CA 1
ATOM 1222 C C . LYS A 1 171 ? 74.564 46.364 14.195 1.00 12.10 171 LYS A C 1
ATOM 1223 O O . LYS A 1 171 ? 75.340 45.507 14.635 1.00 12.16 171 LYS A O 1
ATOM 1229 N N . ARG A 1 172 ? 73.386 46.640 14.781 1.00 10.47 172 ARG A N 1
ATOM 1230 C CA . ARG A 1 172 ? 72.935 45.897 15.944 1.00 10.73 172 ARG A CA 1
ATOM 1231 C C . ARG A 1 172 ? 71.434 45.763 15.864 1.00 13.72 172 ARG A C 1
ATOM 1232 O O . ARG A 1 172 ? 70.731 46.772 15.764 1.00 12.91 172 ARG A O 1
ATOM 1240 N N . VAL A 1 173 ? 70.954 44.509 15.859 1.00 9.06 173 VAL A N 1
ATOM 1241 C CA . VAL A 1 173 ? 69.535 44.228 15.679 1.00 8.96 173 VAL A CA 1
ATOM 1242 C C . VAL A 1 173 ? 69.052 43.269 16.758 1.00 11.40 173 VAL A C 1
ATOM 1243 O O . VAL A 1 173 ? 69.553 42.138 16.853 1.00 12.76 173 VAL A O 1
ATOM 1247 N N . ILE A 1 174 ? 68.039 43.697 17.540 1.00 9.42 174 ILE A N 1
ATOM 1248 C CA . ILE A 1 174 ? 67.394 42.809 18.507 1.00 8.69 174 ILE A CA 1
ATOM 1249 C C . ILE A 1 174 ? 66.242 42.189 17.722 1.00 9.96 174 ILE A C 1
ATOM 1250 O O . ILE A 1 174 ? 65.497 42.925 17.060 1.00 9.86 174 ILE A O 1
ATOM 1255 N N . VAL A 1 175 ? 66.096 40.846 17.759 1.00 7.54 175 VAL A N 1
ATOM 1256 C CA . VAL A 1 175 ? 64.994 40.207 17.062 1.00 7.57 175 VAL A CA 1
ATOM 1257 C C . VAL A 1 175 ? 64.195 39.435 18.105 1.00 8.68 175 VAL A C 1
ATOM 1258 O O . VAL A 1 175 ? 64.682 38.440 18.658 1.00 8.89 175 VAL A O 1
ATOM 1262 N N . ILE A 1 176 ? 62.983 39.921 18.397 1.00 7.54 176 ILE A N 1
ATOM 1263 C CA . ILE A 1 176 ? 62.093 39.287 19.345 1.00 6.87 176 ILE A CA 1
ATOM 1264 C C . ILE A 1 176 ? 61.122 38.418 18.558 1.00 9.52 176 ILE A C 1
ATOM 1265 O O . ILE A 1 176 ? 60.214 38.942 17.920 1.00 9.24 176 ILE A O 1
ATOM 1270 N N . GLY A 1 177 ? 61.387 37.117 18.536 1.00 7.99 177 GLY A N 1
ATOM 1271 C CA . GLY A 1 177 ? 60.559 36.158 17.810 1.00 8.67 177 GLY A CA 1
ATOM 1272 C C . GLY A 1 177 ? 59.486 35.626 18.728 1.00 9.88 177 GLY A C 1
ATOM 1273 O O . GLY A 1 177 ? 59.805 35.013 19.753 1.00 9.47 177 GLY A O 1
ATOM 1274 N N . ILE A 1 178 ? 58.217 35.841 18.383 1.00 7.48 178 ILE A N 1
ATOM 1275 C CA . ILE A 1 178 ? 57.105 35.469 19.248 1.00 6.30 178 ILE A CA 1
ATOM 1276 C C . ILE A 1 178 ? 56.380 34.279 18.657 1.00 8.34 178 ILE A C 1
ATOM 1277 O O . ILE A 1 178 ? 55.855 34.378 17.555 1.00 8.17 178 ILE A O 1
ATOM 1282 N N . SER A 1 179 ? 56.286 33.190 19.424 1.00 8.00 179 SER A N 1
ATOM 1283 C CA . SER A 1 179 ? 55.505 32.024 19.014 1.00 7.09 179 SER A CA 1
ATOM 1284 C C . SER A 1 179 ? 55.014 31.378 20.279 1.00 8.75 179 SER A C 1
ATOM 1285 O O . SER A 1 179 ? 55.784 30.712 20.971 1.00 8.39 179 SER A O 1
ATOM 1288 N N . VAL A 1 180 ? 53.723 31.595 20.611 1.00 8.03 180 VAL A N 1
ATOM 1289 C CA . VAL A 1 180 ? 53.144 31.058 21.832 1.00 7.23 180 VAL A CA 1
ATOM 1290 C C . VAL A 1 180 ? 53.437 29.575 22.017 1.00 9.23 180 VAL A C 1
ATOM 1291 O O . VAL A 1 180 ? 53.860 29.150 23.098 1.00 8.98 180 VAL A O 1
ATOM 1295 N N . GLY A 1 181 ? 53.248 28.801 20.954 1.00 8.13 181 GLY A N 1
ATOM 1296 C CA . GLY A 1 181 ? 53.449 27.360 21.053 1.00 8.53 181 GLY A CA 1
ATOM 1297 C C . GLY A 1 181 ? 54.875 26.897 20.872 1.00 10.90 181 GLY A C 1
ATOM 1298 O O . GLY A 1 181 ? 55.128 25.690 20.970 1.00 11.18 181 GLY A O 1
ATOM 1299 N N . LEU A 1 182 ? 55.825 27.828 20.628 1.00 8.87 182 LEU A N 1
ATOM 1300 C CA . LEU A 1 182 ? 57.199 27.496 20.250 1.00 9.08 182 LEU A CA 1
ATOM 1301 C C . LEU A 1 182 ? 57.049 26.592 19.023 1.00 11.28 182 LEU A C 1
ATOM 1302 O O . LEU A 1 182 ? 57.456 25.412 19.008 1.00 10.14 182 LEU A O 1
ATOM 1307 N N . SER A 1 183 ? 56.377 27.162 18.009 1.00 8.69 183 SER A N 1
ATOM 1308 C CA . SER A 1 183 ? 55.878 26.435 16.871 1.00 8.10 183 SER A CA 1
ATOM 1309 C C . SER A 1 183 ? 56.172 26.975 15.495 1.00 10.74 183 SER A C 1
ATOM 1310 O O . SER A 1 183 ? 56.416 26.186 14.582 1.00 10.84 183 SER A O 1
ATOM 1313 N N . ALA A 1 184 ? 56.035 28.274 15.294 1.00 9.47 184 ALA A N 1
ATOM 1314 C CA . ALA A 1 184 ? 56.062 28.859 13.957 1.00 9.13 184 ALA A CA 1
ATOM 1315 C C . ALA A 1 184 ? 57.376 28.723 13.222 1.00 10.45 184 ALA A C 1
ATOM 1316 O O . ALA A 1 184 ? 58.356 29.330 13.643 1.00 9.84 184 ALA A O 1
ATOM 1318 N N . PRO A 1 185 ? 57.404 28.019 12.071 1.00 9.24 185 PRO A N 1
ATOM 1319 C CA . PRO A 1 185 ? 58.658 27.943 11.295 1.00 8.92 185 PRO A CA 1
ATOM 1320 C C . PRO A 1 185 ? 59.252 29.309 10.940 1.00 10.78 185 PRO A C 1
ATOM 1321 O O . PRO A 1 185 ? 60.481 29.467 10.954 1.00 10.91 185 PRO A O 1
ATOM 1325 N N . PHE A 1 186 ? 58.385 30.304 10.655 1.00 8.30 186 PHE A N 1
ATOM 1326 C CA . PHE A 1 186 ? 58.786 31.677 10.323 1.00 7.85 186 PHE A CA 1
ATOM 1327 C C . PHE A 1 186 ? 59.710 32.244 11.400 1.00 9.76 186 PHE A C 1
ATOM 1328 O O . PHE A 1 186 ? 60.730 32.893 11.086 1.00 10.70 186 PHE A O 1
ATOM 1336 N N . VAL A 1 187 ? 59.362 31.977 12.681 1.00 8.00 187 VAL A N 1
ATOM 1337 C CA . VAL A 1 187 ? 60.165 32.456 13.792 1.00 7.92 187 VAL A CA 1
ATOM 1338 C C . VAL A 1 187 ? 61.412 31.574 13.981 1.00 10.62 187 VAL A C 1
ATOM 1339 O O . VAL A 1 187 ? 62.482 32.109 14.255 1.00 9.91 187 VAL A O 1
ATOM 1343 N N . ALA A 1 188 ? 61.280 30.234 13.870 1.00 9.23 188 ALA A N 1
ATOM 1344 C CA . ALA A 1 188 ? 62.450 29.357 14.055 1.00 9.00 188 ALA A CA 1
ATOM 1345 C C . ALA A 1 188 ? 63.574 29.736 13.102 1.00 11.11 188 ALA A C 1
ATOM 1346 O O . ALA A 1 188 ? 64.735 29.793 13.524 1.00 10.20 188 ALA A O 1
ATOM 1348 N N . GLY A 1 189 ? 63.235 29.986 11.835 1.00 10.02 189 GLY A N 1
ATOM 1349 C CA . GLY A 1 189 ? 64.268 30.359 10.872 1.00 9.74 189 GLY A CA 1
ATOM 1350 C C . GLY A 1 189 ? 65.000 31.623 11.268 1.00 12.47 189 GLY A C 1
ATOM 1351 O O . GLY A 1 189 ? 66.237 31.687 11.205 1.00 12.81 189 GLY A O 1
ATOM 1352 N N . GLN A 1 190 ? 64.243 32.625 11.733 1.00 9.86 190 GLN A N 1
ATOM 1353 C CA . GLN A 1 190 ? 64.840 33.888 12.155 1.00 9.26 190 GLN A CA 1
ATOM 1354 C C . GLN A 1 190 ? 65.756 33.691 13.360 1.00 12.29 190 GLN A C 1
ATOM 1355 O O . GLN A 1 190 ? 66.851 34.247 13.375 1.00 11.94 190 GLN A O 1
ATOM 1361 N N . MET A 1 191 ? 65.311 32.937 14.381 1.00 9.17 191 MET A N 1
ATOM 1362 C CA . MET A 1 191 ? 66.150 32.743 15.566 1.00 8.22 191 MET A CA 1
ATOM 1363 C C . MET A 1 191 ? 67.451 32.032 15.192 1.00 11.75 191 MET A C 1
ATOM 1364 O O . MET A 1 191 ? 68.533 32.439 15.637 1.00 11.82 191 MET A O 1
ATOM 1369 N N . ASP A 1 192 ? 67.343 30.993 14.334 1.00 10.94 192 ASP A N 1
ATOM 1370 C CA . ASP A 1 192 ? 68.501 30.208 13.910 1.00 11.19 192 ASP A CA 1
ATOM 1371 C C . ASP A 1 192 ? 69.500 31.070 13.151 1.00 15.37 192 ASP A C 1
ATOM 1372 O O . ASP A 1 192 ? 70.697 31.018 13.455 1.00 16.44 192 ASP A O 1
ATOM 1377 N N . CYS A 1 193 ? 69.011 31.898 12.210 1.00 13.81 193 CYS A N 1
ATOM 1378 C CA A CYS A 1 193 ? 69.938 32.733 11.466 0.50 14.37 193 CYS A CA 1
ATOM 1379 C CA B CYS A 1 193 ? 69.813 32.825 11.397 0.50 15.54 193 CYS A CA 1
ATOM 1380 C C . CYS A 1 193 ? 70.540 33.844 12.293 1.00 16.12 193 CYS A C 1
ATOM 1381 O O . CYS A 1 193 ? 71.720 34.175 12.083 1.00 13.84 193 CYS A O 1
ATOM 1386 N N . CYS A 1 194 ? 69.811 34.354 13.300 1.00 11.03 194 CYS A N 1
ATOM 1387 C CA . CYS A 1 194 ? 70.377 35.345 14.208 1.00 10.78 194 CYS A CA 1
ATOM 1388 C C . CYS A 1 194 ? 71.611 34.747 14.881 1.00 12.44 194 CYS A C 1
ATOM 1389 O O . CYS A 1 194 ? 72.631 35.424 15.018 1.00 12.26 194 CYS A O 1
ATOM 1392 N N . MET A 1 195 ? 71.499 33.481 15.343 1.00 10.00 195 MET A N 1
ATOM 1393 C CA . MET A 1 195 ? 72.584 32.827 16.072 1.00 9.15 195 MET A CA 1
ATOM 1394 C C . MET A 1 195 ? 73.828 32.596 15.221 1.00 13.63 195 MET A C 1
ATOM 1395 O O . MET A 1 195 ? 74.920 32.407 15.778 1.00 14.30 195 MET A O 1
ATOM 1400 N N . ASN A 1 196 ? 73.683 32.682 13.888 1.00 12.13 196 ASN A N 1
ATOM 1401 C CA . ASN A 1 196 ? 74.805 32.553 12.958 1.00 12.64 196 ASN A CA 1
ATOM 1402 C C . ASN A 1 196 ? 75.621 33.855 12.864 1.00 15.31 196 ASN A C 1
ATOM 1403 O O . ASN A 1 196 ? 76.711 33.851 12.280 1.00 14.62 196 ASN A O 1
ATOM 1408 N N . ASN A 1 197 ? 75.093 34.971 13.418 1.00 11.76 197 ASN A N 1
ATOM 1409 C CA . ASN A 1 197 ? 75.787 36.256 13.414 1.00 10.74 197 ASN A CA 1
ATOM 1410 C C . ASN A 1 197 ? 75.443 37.038 14.684 1.00 13.47 197 ASN A C 1
ATOM 1411 O O . ASN A 1 197 ? 74.653 37.983 14.642 1.00 12.74 197 ASN A O 1
ATOM 1416 N N . THR A 1 198 ? 76.082 36.668 15.801 1.00 12.72 198 THR A N 1
ATOM 1417 C CA . THR A 1 198 ? 75.853 37.319 17.092 1.00 13.28 198 THR A CA 1
ATOM 1418 C C . THR A 1 198 ? 76.589 38.648 17.211 1.00 17.67 198 THR A C 1
ATOM 1419 O O . THR A 1 198 ? 76.375 39.368 18.196 1.00 19.42 198 THR A O 1
ATOM 1423 N N . ALA A 1 199 ? 77.440 38.987 16.209 1.00 14.22 199 ALA A N 1
ATOM 1424 C CA . ALA A 1 199 ? 78.116 40.291 16.187 1.00 14.86 199 ALA A CA 1
ATOM 1425 C C . ALA A 1 199 ? 77.052 41.354 15.889 1.00 18.25 199 ALA A C 1
ATOM 1426 O O . ALA A 1 199 ? 77.152 42.481 16.374 1.00 21.28 199 ALA A O 1
ATOM 1428 N N . VAL A 1 200 ? 76.016 40.981 15.122 1.00 12.09 200 VAL A N 1
ATOM 1429 C CA . VAL A 1 200 ? 74.927 41.887 14.759 1.00 11.04 200 VAL A CA 1
ATOM 1430 C C . VAL A 1 200 ? 73.638 41.598 15.514 1.00 12.20 200 VAL A C 1
ATOM 1431 O O . VAL A 1 200 ? 72.980 42.528 15.994 1.00 12.26 200 VAL A O 1
ATOM 1435 N N . PHE A 1 201 ? 73.213 40.340 15.514 1.00 10.16 201 PHE A N 1
ATOM 1436 C CA . PHE A 1 201 ? 71.898 39.957 16.017 1.00 9.75 201 PHE A CA 1
ATOM 1437 C C . PHE A 1 201 ? 71.851 39.439 17.431 1.00 12.36 201 PHE A C 1
ATOM 1438 O O . PHE A 1 201 ? 72.718 38.669 17.839 1.00 12.67 201 PHE A O 1
ATOM 1446 N N . LEU A 1 202 ? 70.773 39.816 18.156 1.00 9.87 202 LEU A N 1
ATOM 1447 C CA . LEU A 1 202 ? 70.499 39.335 19.499 1.00 10.32 202 LEU A CA 1
ATOM 1448 C C . LEU A 1 202 ? 69.075 38.763 19.432 1.00 11.57 202 LEU A C 1
ATOM 1449 O O . LEU A 1 202 ? 68.116 39.542 19.481 1.00 10.17 202 LEU A O 1
ATOM 1454 N N . PRO A 1 203 ? 68.918 37.427 19.322 1.00 8.97 203 PRO A N 1
ATOM 1455 C CA . PRO A 1 203 ? 67.573 36.854 19.245 1.00 8.06 203 PRO A CA 1
ATOM 1456 C C . PRO A 1 203 ? 66.995 36.556 20.619 1.00 10.58 203 PRO A C 1
ATOM 1457 O O . PRO A 1 203 ? 67.701 36.067 21.520 1.00 10.22 203 PRO A O 1
ATOM 1461 N N . VAL A 1 204 ? 65.693 36.859 20.769 1.00 7.77 204 VAL A N 1
ATOM 1462 C CA . VAL A 1 204 ? 64.907 36.639 21.970 1.00 7.18 204 VAL A CA 1
ATOM 1463 C C . VAL A 1 204 ? 63.670 35.872 21.547 1.00 10.12 204 VAL A C 1
ATOM 1464 O O . VAL A 1 204 ? 62.883 36.376 20.745 1.00 9.46 204 VAL A O 1
ATOM 1468 N N . LEU A 1 205 ? 63.498 34.660 22.085 1.00 8.91 205 LEU A N 1
ATOM 1469 C CA . LEU A 1 205 ? 62.343 33.837 21.748 1.00 9.07 205 LEU A CA 1
ATOM 1470 C C . LEU A 1 205 ? 61.316 33.984 22.858 1.00 11.36 205 LEU A C 1
ATOM 1471 O O . LEU A 1 205 ? 61.644 33.760 24.019 1.00 11.10 205 LEU A O 1
ATOM 1476 N N . VAL A 1 206 ? 60.082 34.370 22.502 1.00 8.26 206 VAL A N 1
ATOM 1477 C CA . VAL A 1 206 ? 58.994 34.532 23.460 1.00 8.30 206 VAL A CA 1
ATOM 1478 C C . VAL A 1 206 ? 57.942 33.489 23.152 1.00 9.20 206 VAL A C 1
ATOM 1479 O O . VAL A 1 206 ? 57.444 33.421 22.029 1.00 9.97 206 VAL A O 1
ATOM 1483 N N . GLY A 1 207 ? 57.613 32.680 24.152 1.00 8.21 207 GLY A N 1
ATOM 1484 C CA . GLY A 1 207 ? 56.579 31.666 24.009 1.00 7.80 207 GLY A CA 1
ATOM 1485 C C . GLY A 1 207 ? 56.171 31.117 25.352 1.00 9.66 207 GLY A C 1
ATOM 1486 O O . GLY A 1 207 ? 56.678 31.574 26.384 1.00 9.68 207 GLY A O 1
ATOM 1487 N N . PHE A 1 208 ? 55.234 30.162 25.358 1.00 7.80 208 PHE A N 1
ATOM 1488 C CA . PHE A 1 208 ? 54.628 29.736 26.608 1.00 8.45 208 PHE A CA 1
ATOM 1489 C C . PHE A 1 208 ? 54.567 28.254 26.823 1.00 12.54 208 PHE A C 1
ATOM 1490 O O . PHE A 1 208 ? 53.626 27.733 27.441 1.00 13.20 208 PHE A O 1
ATOM 1498 N N . ASN A 1 209 ? 55.588 27.574 26.307 1.00 9.61 209 ASN A N 1
ATOM 1499 C CA . ASN A 1 209 ? 55.771 26.166 26.591 1.00 9.09 209 ASN A CA 1
ATOM 1500 C C . ASN A 1 209 ? 57.174 25.988 27.135 1.00 11.40 209 ASN A C 1
ATOM 1501 O O . ASN A 1 209 ? 58.079 26.739 26.769 1.00 10.20 209 ASN A O 1
ATOM 1506 N N . PRO A 1 210 ? 57.402 24.911 27.899 1.00 9.85 210 PRO A N 1
ATOM 1507 C CA . PRO A 1 210 ? 58.778 24.515 28.207 1.00 9.93 210 PRO A CA 1
ATOM 1508 C C . PRO A 1 210 ? 59.475 24.200 26.851 1.00 12.32 210 PRO A C 1
ATOM 1509 O O . PRO A 1 210 ? 58.816 23.748 25.893 1.00 11.46 210 PRO A O 1
ATOM 1513 N N . VAL A 1 211 ? 60.788 24.447 26.744 1.00 10.52 211 VAL A N 1
ATOM 1514 C CA . VAL A 1 211 ? 61.537 24.173 25.507 1.00 10.11 211 VAL A CA 1
ATOM 1515 C C . VAL A 1 211 ? 61.340 22.717 25.047 1.00 12.52 211 VAL A C 1
ATOM 1516 O O . VAL A 1 211 ? 61.198 22.472 23.848 1.00 11.98 211 VAL A O 1
ATOM 1520 N N . SER A 1 212 ? 61.296 21.764 25.996 1.00 10.67 212 SER A N 1
ATOM 1521 C CA . SER A 1 212 ? 61.111 20.349 25.643 1.00 10.47 212 SER A CA 1
ATOM 1522 C C . SER A 1 212 ? 59.757 20.049 24.949 1.00 13.59 212 SER A C 1
ATOM 1523 O O . SER A 1 212 ? 59.589 18.965 24.372 1.00 14.71 212 SER A O 1
ATOM 1526 N N . MET A 1 213 ? 58.813 21.005 24.985 1.00 10.04 213 MET A N 1
ATOM 1527 C CA . MET A 1 213 ? 57.506 20.848 24.336 1.00 8.70 213 MET A CA 1
ATOM 1528 C C . MET A 1 213 ? 57.411 21.663 23.042 1.00 11.33 213 MET A C 1
ATOM 1529 O O . MET A 1 213 ? 56.377 21.619 22.378 1.00 11.28 213 MET A O 1
ATOM 1534 N N . ALA A 1 214 ? 58.512 22.339 22.634 1.00 9.01 214 ALA A N 1
ATOM 1535 C CA . ALA A 1 214 ? 58.550 23.062 21.359 1.00 9.47 214 ALA A CA 1
ATOM 1536 C C . ALA A 1 214 ? 58.337 22.035 20.240 1.00 11.73 214 ALA A C 1
ATOM 1537 O O . ALA A 1 214 ? 58.682 20.855 20.410 1.00 10.54 214 ALA A O 1
ATOM 1539 N N . ARG A 1 215 ? 57.752 22.454 19.113 1.00 10.01 215 ARG A N 1
ATOM 1540 C CA . ARG A 1 215 ? 57.507 21.493 18.045 1.00 9.05 215 ARG A CA 1
ATOM 1541 C C . ARG A 1 215 ? 58.781 20.865 17.546 1.00 12.24 215 ARG A C 1
ATOM 1542 O O . ARG A 1 215 ? 59.773 21.558 17.296 1.00 11.83 215 ARG A O 1
ATOM 1550 N N . ASN A 1 216 ? 58.745 19.532 17.401 1.00 11.06 216 ASN A N 1
ATOM 1551 C CA . ASN A 1 216 ? 59.896 18.788 16.903 1.00 10.75 216 ASN A CA 1
ATOM 1552 C C . ASN A 1 216 ? 59.558 18.039 15.607 1.00 14.41 216 ASN A C 1
ATOM 1553 O O . ASN A 1 216 ? 60.306 17.138 15.202 1.00 14.86 216 ASN A O 1
ATOM 1558 N N . ASP A 1 217 ? 58.456 18.429 14.934 1.00 12.18 217 ASP A N 1
ATOM 1559 C CA . ASP A 1 217 ? 58.116 17.844 13.641 1.00 12.23 217 ASP A CA 1
ATOM 1560 C C . ASP A 1 217 ? 58.905 18.612 12.562 1.00 15.29 217 ASP A C 1
ATOM 1561 O O . ASP A 1 217 ? 59.307 19.751 12.784 1.00 14.25 217 ASP A O 1
ATOM 1566 N N . PRO A 1 218 ? 59.201 17.998 11.411 1.00 13.48 218 PRO A N 1
ATOM 1567 C CA . PRO A 1 218 ? 60.041 18.679 10.429 1.00 13.14 218 PRO A CA 1
ATOM 1568 C C . PRO A 1 218 ? 59.448 19.941 9.834 1.00 15.69 218 PRO A C 1
ATOM 1569 O O . PRO A 1 218 ? 58.256 19.982 9.532 1.00 16.84 218 PRO A O 1
ATOM 1573 N N . ILE A 1 219 ? 60.293 20.962 9.656 1.00 12.30 219 ILE A N 1
ATOM 1574 C CA . ILE A 1 219 ? 59.932 22.182 8.956 1.00 11.15 219 ILE A CA 1
ATOM 1575 C C . ILE A 1 219 ? 60.233 21.876 7.490 1.00 15.05 219 ILE A C 1
ATOM 1576 O O . ILE A 1 219 ? 61.317 21.380 7.164 1.00 13.90 219 ILE A O 1
ATOM 1581 N N . GLU A 1 220 ? 59.262 22.134 6.622 1.00 13.30 220 GLU A N 1
ATOM 1582 C CA . GLU A 1 220 ? 59.380 21.795 5.206 1.00 13.75 220 GLU A CA 1
ATOM 1583 C C . GLU A 1 220 ? 60.579 22.387 4.493 1.00 16.75 220 GLU A C 1
ATOM 1584 O O . GLU A 1 220 ? 61.195 21.699 3.673 1.00 16.90 220 GLU A O 1
ATOM 1590 N N . ASP A 1 221 ? 60.941 23.628 4.816 1.00 12.48 221 ASP A N 1
ATOM 1591 C CA . ASP A 1 221 ? 62.067 24.283 4.154 1.00 11.57 221 ASP A CA 1
ATOM 1592 C C . ASP A 1 221 ? 63.248 24.598 5.099 1.00 13.80 221 ASP A C 1
ATOM 1593 O O . ASP A 1 221 ? 63.982 25.553 4.853 1.00 13.94 221 ASP A O 1
ATOM 1598 N N . TRP A 1 222 ? 63.430 23.821 6.173 1.00 12.23 222 TRP A N 1
ATOM 1599 C CA . TRP A 1 222 ? 64.534 24.069 7.102 1.00 12.46 222 TRP A CA 1
ATOM 1600 C C . TRP A 1 222 ? 65.015 22.756 7.685 1.00 15.25 222 TRP A C 1
ATOM 1601 O O . TRP A 1 222 ? 64.214 21.844 7.883 1.00 16.28 222 TRP A O 1
ATOM 1612 N N . SER A 1 223 ? 66.314 22.662 7.963 1.00 13.32 223 SER A N 1
ATOM 1613 C CA . SER A 1 223 ? 66.942 21.434 8.452 1.00 13.31 223 SER A CA 1
ATOM 1614 C C . SER A 1 223 ? 66.953 21.275 9.971 1.00 17.09 223 SER A C 1
ATOM 1615 O O . SER A 1 223 ? 67.388 20.238 10.470 1.00 18.65 223 SER A O 1
ATOM 1618 N N . SER A 1 224 ? 66.492 22.291 10.703 1.00 13.30 224 SER A N 1
ATOM 1619 C CA . SER A 1 224 ? 66.370 22.204 12.145 1.00 12.73 224 SER A CA 1
ATOM 1620 C C . SER A 1 224 ? 64.886 22.324 12.494 1.00 13.40 224 SER A C 1
ATOM 1621 O O . SER A 1 224 ? 64.164 23.091 11.849 1.00 15.23 224 SER A O 1
ATOM 1624 N N . THR A 1 225 ? 64.445 21.612 13.524 1.00 10.04 225 THR A N 1
ATOM 1625 C CA . THR A 1 225 ? 63.063 21.758 13.996 1.00 8.71 225 THR A CA 1
ATOM 1626 C C . THR A 1 225 ? 63.009 22.961 14.946 1.00 10.74 225 THR A C 1
ATOM 1627 O O . THR A 1 225 ? 64.058 23.460 15.398 1.00 10.91 225 THR A O 1
ATOM 1631 N N . PHE A 1 226 ? 61.794 23.399 15.307 1.00 8.86 226 PHE A N 1
ATOM 1632 C CA . PHE A 1 226 ? 61.699 24.503 16.254 1.00 7.44 226 PHE A CA 1
ATOM 1633 C C . PHE A 1 226 ? 62.411 24.127 17.569 1.00 10.72 226 PHE A C 1
ATOM 1634 O O . PHE A 1 226 ? 63.157 24.944 18.121 1.00 10.80 226 PHE A O 1
ATOM 1642 N N . ARG A 1 227 ? 62.202 22.889 18.062 1.00 9.15 227 ARG A N 1
ATOM 1643 C CA . ARG A 1 227 ? 62.828 22.448 19.294 1.00 9.70 227 ARG A CA 1
ATOM 1644 C C . ARG A 1 227 ? 64.346 22.493 19.197 1.00 12.18 227 ARG A C 1
ATOM 1645 O O . ARG A 1 227 ? 64.992 22.968 20.131 1.00 11.06 227 ARG A O 1
ATOM 1653 N N . GLN A 1 228 ? 64.916 22.060 18.056 1.00 8.79 228 GLN A N 1
ATOM 1654 C CA . GLN A 1 228 ? 66.362 22.121 17.876 1.00 8.47 228 GLN A CA 1
ATOM 1655 C C . GLN A 1 228 ? 66.858 23.569 17.926 1.00 11.25 228 GLN A C 1
ATOM 1656 O O . GLN A 1 228 ? 67.878 23.838 18.565 1.00 12.21 228 GLN A O 1
ATOM 1662 N N . VAL A 1 229 ? 66.113 24.501 17.300 1.00 8.36 229 VAL A N 1
ATOM 1663 C CA . VAL A 1 229 ? 66.494 25.922 17.338 1.00 8.70 229 VAL A CA 1
ATOM 1664 C C . VAL A 1 229 ? 66.421 26.454 18.780 1.00 10.91 229 VAL A C 1
ATOM 1665 O O . VAL A 1 229 ? 67.369 27.107 19.231 1.00 11.10 229 VAL A O 1
ATOM 1669 N N . ALA A 1 230 ? 65.338 26.132 19.515 1.00 9.02 230 ALA A N 1
ATOM 1670 C CA . ALA A 1 230 ? 65.191 26.581 20.904 1.00 9.87 230 ALA A CA 1
ATOM 1671 C C . ALA A 1 230 ? 66.294 26.007 21.810 1.00 11.42 230 ALA A C 1
ATOM 1672 O O . ALA A 1 230 ? 66.782 26.704 22.706 1.00 11.96 230 ALA A O 1
ATOM 1674 N N . GLU A 1 231 ? 66.708 24.752 21.550 1.00 9.81 231 GLU A N 1
ATOM 1675 C CA . GLU A 1 231 ? 67.797 24.110 22.294 1.00 10.37 231 GLU A CA 1
ATOM 1676 C C . GLU A 1 231 ? 69.125 24.832 22.019 1.00 12.49 231 GLU A C 1
ATOM 1677 O O . GLU A 1 231 ? 69.934 25.009 22.939 1.00 13.55 231 GLU A O 1
ATOM 1683 N N . ARG A 1 232 ? 69.348 25.260 20.765 1.00 10.65 232 ARG A N 1
ATOM 1684 C CA . ARG A 1 232 ? 70.553 26.022 20.410 1.00 10.41 232 ARG A CA 1
ATOM 1685 C C . ARG A 1 232 ? 70.521 27.397 21.128 1.00 13.59 232 ARG A C 1
ATOM 1686 O O . ARG A 1 232 ? 71.558 27.864 21.624 1.00 12.56 232 ARG A O 1
ATOM 1694 N N . MET A 1 233 ? 69.332 28.000 21.255 1.00 9.91 233 MET A N 1
ATOM 1695 C CA . MET A 1 233 ? 69.190 29.270 21.968 1.00 9.23 233 MET A CA 1
ATOM 1696 C C . MET A 1 233 ? 69.552 29.104 23.445 1.00 13.79 233 MET A C 1
ATOM 1697 O O . MET A 1 233 ? 70.157 30.006 24.019 1.00 13.65 233 MET A O 1
ATOM 1702 N N . GLN A 1 234 ? 69.154 27.968 24.080 1.00 11.53 234 GLN A N 1
ATOM 1703 C CA . GLN A 1 234 ? 69.481 27.716 25.494 1.00 12.53 234 GLN A CA 1
ATOM 1704 C C . GLN A 1 234 ? 71.000 27.717 25.674 1.00 14.75 234 GLN A C 1
ATOM 1705 O O . GLN A 1 234 ? 71.508 28.294 26.641 1.00 14.60 234 GLN A O 1
ATOM 1711 N N . LYS A 1 235 ? 71.718 27.072 24.743 1.00 12.54 235 LYS A N 1
ATOM 1712 C CA . LYS A 1 235 ? 73.175 26.995 24.772 1.00 14.17 235 LYS A CA 1
ATOM 1713 C C . LYS A 1 235 ? 73.790 28.379 24.649 1.00 18.02 235 LYS A C 1
ATOM 1714 O O . LYS A 1 235 ? 74.724 28.702 25.385 1.00 19.06 235 LYS A O 1
ATOM 1720 N N A MET A 1 236 ? 73.249 29.214 23.741 0.50 14.68 236 MET A N 1
ATOM 1721 N N B MET A 1 236 ? 73.236 29.211 23.759 0.50 13.71 236 MET A N 1
ATOM 1722 C CA A MET A 1 236 ? 73.747 30.572 23.525 0.50 14.28 236 MET A CA 1
ATOM 1723 C CA B MET A 1 236 ? 73.726 30.565 23.533 0.50 12.82 236 MET A CA 1
ATOM 1724 C C A MET A 1 236 ? 73.379 31.510 24.678 0.50 16.34 236 MET A C 1
ATOM 1725 C C B MET A 1 236 ? 73.376 31.503 24.682 0.50 15.65 236 MET A C 1
ATOM 1726 O O A MET A 1 236 ? 74.102 32.476 24.919 0.50 15.72 236 MET A O 1
ATOM 1727 O O B MET A 1 236 ? 74.106 32.464 24.923 0.50 15.01 236 MET A O 1
ATOM 1736 N N . GLN A 1 237 ? 72.279 31.217 25.407 1.00 12.53 237 GLN A N 1
ATOM 1737 C CA . GLN A 1 237 ? 71.845 32.017 26.565 1.00 12.60 237 GLN A CA 1
ATOM 1738 C C . GLN A 1 237 ? 72.892 31.976 27.687 1.00 17.32 237 GLN A C 1
ATOM 1739 O O . GLN A 1 237 ? 73.035 32.951 28.426 1.00 16.20 237 GLN A O 1
ATOM 1745 N N . GLU A 1 238 ? 73.663 30.871 27.768 1.00 17.78 238 GLU A N 1
ATOM 1746 C CA . GLU A 1 238 ? 74.736 30.753 28.756 1.00 18.68 238 GLU A CA 1
ATOM 1747 C C . GLU A 1 238 ? 75.845 31.787 28.513 1.00 23.15 238 GLU A C 1
ATOM 1748 O O . GLU A 1 238 ? 76.569 32.144 29.450 1.00 24.22 238 GLU A O 1
ATOM 1754 N N . LYS A 1 239 ? 75.954 32.287 27.266 1.00 19.47 239 LYS A N 1
ATOM 1755 C CA . LYS A 1 239 ? 76.916 33.313 26.874 1.00 19.46 239 LYS A CA 1
ATOM 1756 C C . LYS A 1 239 ? 76.238 34.680 26.656 1.00 21.25 239 LYS A C 1
ATOM 1757 O O . LYS A 1 239 ? 76.871 35.593 26.118 1.00 21.84 239 LYS A O 1
ATOM 1763 N N . GLN A 1 240 ? 74.946 34.813 27.065 1.00 15.96 240 GLN A N 1
ATOM 1764 C CA . GLN A 1 240 ? 74.125 36.030 26.920 1.00 15.92 240 GLN A CA 1
ATOM 1765 C C . GLN A 1 240 ? 74.021 36.477 25.446 1.00 17.98 240 GLN A C 1
ATOM 1766 O O . GLN A 1 240 ? 73.937 37.678 25.167 1.00 17.92 240 GLN A O 1
ATOM 1772 N N . LYS A 1 241 ? 74.056 35.509 24.505 1.00 12.11 241 LYS A N 1
ATOM 1773 C CA . LYS A 1 241 ? 74.009 35.765 23.068 1.00 12.25 241 LYS A CA 1
ATOM 1774 C C . LYS A 1 241 ? 72.628 35.460 22.498 1.00 14.24 241 LYS A C 1
ATOM 1775 O O . LYS A 1 241 ? 72.393 35.693 21.318 1.00 13.39 241 LYS A O 1
ATOM 1781 N N . ALA A 1 242 ? 71.737 34.891 23.324 1.00 11.47 242 ALA A N 1
ATOM 1782 C CA . ALA A 1 242 ? 70.350 34.589 22.942 1.00 10.23 242 ALA A CA 1
ATOM 1783 C C . ALA A 1 242 ? 69.554 34.459 24.223 1.00 12.56 242 ALA A C 1
ATOM 1784 O O . ALA A 1 242 ? 70.140 34.251 25.290 1.00 11.70 242 ALA A O 1
ATOM 1786 N N . PHE A 1 243 ? 68.232 34.644 24.154 1.00 10.46 243 PHE A N 1
ATOM 1787 C CA . PHE A 1 243 ? 67.398 34.512 25.346 1.00 9.96 243 PHE A CA 1
ATOM 1788 C C . PHE A 1 243 ? 66.123 33.797 25.028 1.00 13.04 243 PHE A C 1
ATOM 1789 O O . PHE A 1 243 ? 65.500 34.076 24.000 1.00 11.64 243 PHE A O 1
ATOM 1797 N N . VAL A 1 244 ? 65.721 32.871 25.921 1.00 11.59 244 VAL A N 1
ATOM 1798 C CA . VAL A 1 244 ? 64.456 32.164 25.806 1.00 11.56 244 VAL A CA 1
ATOM 1799 C C . VAL A 1 244 ? 63.620 32.689 26.956 1.00 14.69 244 VAL A C 1
ATOM 1800 O O . VAL A 1 244 ? 63.957 32.472 28.127 1.00 14.91 244 VAL A O 1
ATOM 1804 N N . LEU A 1 245 ? 62.561 33.418 26.623 1.00 10.93 245 LEU A N 1
ATOM 1805 C CA . LEU A 1 245 ? 61.659 34.021 27.591 1.00 10.69 245 LEU A CA 1
ATOM 1806 C C . LEU A 1 245 ? 60.353 33.269 27.485 1.00 11.38 245 LEU A C 1
ATOM 1807 O O . LEU A 1 245 ? 59.467 33.634 26.707 1.00 10.46 245 LEU A O 1
ATOM 1812 N N . ASN A 1 246 ? 60.239 32.179 28.255 1.00 9.67 246 ASN A N 1
ATOM 1813 C CA . ASN A 1 246 ? 59.092 31.275 28.159 1.00 9.41 246 ASN A CA 1
ATOM 1814 C C . ASN A 1 246 ? 58.412 31.008 29.504 1.00 11.11 246 ASN A C 1
ATOM 1815 O O . ASN A 1 246 ? 58.530 29.911 30.083 1.00 11.50 246 ASN A O 1
ATOM 1820 N N . PRO A 1 247 ? 57.691 32.019 30.030 1.00 9.77 247 PRO A N 1
ATOM 1821 C CA . PRO A 1 247 ? 56.999 31.820 31.307 1.00 9.95 247 PRO A CA 1
ATOM 1822 C C . PRO A 1 247 ? 55.918 30.761 31.210 1.00 11.57 247 PRO A C 1
ATOM 1823 O O . PRO A 1 247 ? 55.353 30.546 30.132 1.00 11.84 247 PRO A O 1
ATOM 1827 N N . ALA A 1 248 ? 55.593 30.158 32.353 1.00 8.49 248 ALA A N 1
ATOM 1828 C CA . ALA A 1 248 ? 54.513 29.185 32.440 1.00 9.69 248 ALA A CA 1
ATOM 1829 C C . ALA A 1 248 ? 53.228 29.934 32.760 1.00 10.80 248 ALA A C 1
ATOM 1830 O O . ALA A 1 248 ? 53.168 30.701 33.739 1.00 10.71 248 ALA A O 1
ATOM 1832 N N . ILE A 1 249 ? 52.216 29.751 31.912 1.00 9.22 249 ILE A N 1
ATOM 1833 C CA . ILE A 1 249 ? 50.905 30.374 32.097 1.00 8.16 249 ILE A CA 1
ATOM 1834 C C . ILE A 1 249 ? 49.777 29.357 32.142 1.00 11.32 249 ILE A C 1
ATOM 1835 O O . ILE A 1 249 ? 48.676 29.709 32.551 1.00 10.77 249 ILE A O 1
ATOM 1840 N N . GLY A 1 250 ? 50.049 28.125 31.728 1.00 9.67 250 GLY A N 1
ATOM 1841 C CA . GLY A 1 250 ? 49.021 27.089 31.759 1.00 9.85 250 GLY A CA 1
ATOM 1842 C C . GLY A 1 250 ? 48.165 27.056 30.505 1.00 11.99 250 GLY A C 1
ATOM 1843 O O . GLY A 1 250 ? 48.197 27.981 29.688 1.00 11.58 250 GLY A O 1
ATOM 1844 N N . PRO A 1 251 ? 47.341 26.006 30.363 1.00 9.68 251 PRO A N 1
ATOM 1845 C CA . PRO A 1 251 ? 46.520 25.857 29.154 1.00 9.38 251 PRO A CA 1
ATOM 1846 C C . PRO A 1 251 ? 45.445 26.923 28.984 1.00 12.04 251 PRO A C 1
ATOM 1847 O O . PRO A 1 251 ? 44.999 27.542 29.954 1.00 10.61 251 PRO A O 1
ATOM 1851 N N . GLU A 1 252 ? 45.006 27.110 27.730 1.00 10.02 252 GLU A N 1
ATOM 1852 C CA . GLU A 1 252 ? 43.974 28.076 27.389 1.00 9.42 252 GLU A CA 1
ATOM 1853 C C . GLU A 1 252 ? 42.589 27.522 27.744 1.00 11.71 252 GLU A C 1
ATOM 1854 O O . GLU A 1 252 ? 42.412 26.303 27.751 1.00 11.17 252 GLU A O 1
ATOM 1860 N N . GLY A 1 253 ? 41.625 28.407 28.008 1.00 10.50 253 GLY A N 1
ATOM 1861 C CA . GLY A 1 253 ? 40.246 28.016 28.309 1.00 9.90 253 GLY A CA 1
ATOM 1862 C C . GLY A 1 253 ? 39.578 27.277 27.159 1.00 11.77 253 GLY A C 1
ATOM 1863 O O . GLY A 1 253 ? 38.733 26.410 27.369 1.00 11.19 253 GLY A O 1
ATOM 1864 N N . LEU A 1 254 ? 39.933 27.663 25.927 1.00 9.29 254 LEU A N 1
ATOM 1865 C CA . LEU A 1 254 ? 39.538 26.968 24.714 1.00 8.78 254 LEU A CA 1
ATOM 1866 C C . LEU A 1 254 ? 40.872 26.421 24.217 1.00 9.91 254 LEU A C 1
ATOM 1867 O O . LEU A 1 254 ? 41.789 27.201 23.934 1.00 8.78 254 LEU A O 1
ATOM 1872 N N . SER A 1 255 ? 41.039 25.082 24.250 1.00 9.02 255 SER A N 1
ATOM 1873 C CA . SER A 1 255 ? 42.320 24.433 23.976 1.00 8.74 255 SER A CA 1
ATOM 1874 C C . SER A 1 255 ? 43.014 24.942 22.742 1.00 10.21 255 SER A C 1
ATOM 1875 O O . SER A 1 255 ? 42.415 24.969 21.675 1.00 9.36 255 SER A O 1
ATOM 1878 N N . GLY A 1 256 ? 44.249 25.399 22.914 1.00 8.45 256 GLY A N 1
ATOM 1879 C CA . GLY A 1 256 ? 45.052 25.884 21.801 1.00 8.27 256 GLY A CA 1
ATOM 1880 C C . GLY A 1 256 ? 44.726 27.286 21.342 1.00 9.52 256 GLY A C 1
ATOM 1881 O O . GLY A 1 256 ? 45.325 27.748 20.370 1.00 9.13 256 GLY A O 1
ATOM 1882 N N . SER A 1 257 ? 43.828 28.003 22.059 1.00 7.90 257 SER A N 1
ATOM 1883 C CA . SER A 1 257 ? 43.476 29.355 21.632 1.00 7.42 257 SER A CA 1
ATOM 1884 C C . SER A 1 257 ? 44.507 30.344 22.125 1.00 9.25 257 SER A C 1
ATOM 1885 O O . SER A 1 257 ? 44.256 31.138 23.042 1.00 9.29 257 SER A O 1
ATOM 1888 N N . SER A 1 258 ? 45.678 30.309 21.467 1.00 8.34 258 SER A N 1
ATOM 1889 C CA . SER A 1 258 ? 46.852 31.104 21.813 1.00 8.00 258 SER A CA 1
ATOM 1890 C C . SER A 1 258 ? 46.598 32.602 21.792 1.00 10.25 258 SER A C 1
ATOM 1891 O O . SER A 1 258 ? 47.344 33.342 22.443 1.00 9.78 258 SER A O 1
ATOM 1894 N N . ARG A 1 259 ? 45.552 33.058 21.071 1.00 8.68 259 ARG A N 1
ATOM 1895 C CA . ARG A 1 259 ? 45.228 34.486 21.024 1.00 8.46 259 ARG A CA 1
ATOM 1896 C C . ARG A 1 259 ? 44.810 35.017 22.392 1.00 10.94 259 ARG A C 1
ATOM 1897 O O . ARG A 1 259 ? 44.858 36.238 22.600 1.00 9.83 259 ARG A O 1
ATOM 1905 N N . MET A 1 260 ? 44.347 34.124 23.289 1.00 8.60 260 MET A N 1
ATOM 1906 C CA . MET A 1 260 ? 43.795 34.520 24.586 1.00 8.99 260 MET A CA 1
ATOM 1907 C C . MET A 1 260 ? 44.888 34.700 25.611 1.00 10.12 260 MET A C 1
ATOM 1908 O O . MET A 1 260 ? 45.552 35.751 25.572 1.00 10.15 260 MET A O 1
ATOM 1913 N N . LYS A 1 261 ? 45.118 33.733 26.518 1.00 8.30 261 LYS A N 1
ATOM 1914 C CA . LYS A 1 261 ? 46.185 33.917 27.517 1.00 6.97 261 LYS A CA 1
ATOM 1915 C C . LYS A 1 261 ? 47.556 34.175 26.895 1.00 9.65 261 LYS A C 1
ATOM 1916 O O . LYS A 1 261 ? 48.317 35.019 27.382 1.00 9.24 261 LYS A O 1
ATOM 1922 N N . GLY A 1 262 ? 47.897 33.412 25.864 1.00 8.12 262 GLY A N 1
ATOM 1923 C CA . GLY A 1 262 ? 49.186 33.579 25.211 1.00 7.46 262 GLY A CA 1
ATOM 1924 C C . GLY A 1 262 ? 49.371 34.983 24.677 1.00 8.62 262 GLY A C 1
ATOM 1925 O O . GLY A 1 262 ? 50.432 35.576 24.863 1.00 8.33 262 GLY A O 1
ATOM 1926 N N . GLY A 1 263 ? 48.331 35.530 24.061 1.00 7.78 263 GLY A N 1
ATOM 1927 C CA . GLY A 1 263 ? 48.369 36.883 23.512 1.00 8.18 263 GLY A CA 1
ATOM 1928 C C . GLY A 1 263 ? 48.468 37.920 24.612 1.00 8.86 263 GLY A C 1
ATOM 1929 O O . GLY A 1 263 ? 49.240 38.877 24.501 1.00 8.86 263 GLY A O 1
ATOM 1930 N N . SER A 1 264 ? 47.678 37.725 25.684 1.00 7.37 264 SER A N 1
ATOM 1931 C CA . SER A 1 264 ? 47.722 38.663 26.810 1.00 7.05 264 SER A CA 1
ATOM 1932 C C . SER A 1 264 ? 49.086 38.656 27.488 1.00 9.27 264 SER A C 1
ATOM 1933 O O . SER A 1 264 ? 49.621 39.724 27.814 1.00 9.56 264 SER A O 1
ATOM 1936 N N . ALA A 1 265 ? 49.649 37.449 27.716 1.00 6.94 265 ALA A N 1
ATOM 1937 C CA . ALA A 1 265 ? 50.959 37.345 28.384 1.00 7.41 265 ALA A CA 1
ATOM 1938 C C . ALA A 1 265 ? 52.061 37.924 27.486 1.00 9.52 265 ALA A C 1
ATOM 1939 O O . ALA A 1 265 ? 52.970 38.582 27.985 1.00 9.05 265 ALA A O 1
ATOM 1941 N N . THR A 1 266 ? 51.955 37.742 26.163 1.00 7.03 266 THR A N 1
ATOM 1942 C CA . THR A 1 266 ? 52.935 38.317 25.236 1.00 6.70 266 THR A CA 1
ATOM 1943 C C . THR A 1 266 ? 52.908 39.842 25.384 1.00 8.83 266 THR A C 1
ATOM 1944 O O . THR A 1 266 ? 53.961 40.479 25.523 1.00 9.02 266 THR A O 1
ATOM 1948 N N . LYS A 1 267 ? 51.684 40.416 25.370 1.00 7.70 267 LYS A N 1
ATOM 1949 C CA . LYS A 1 267 ? 51.492 41.863 25.431 1.00 7.45 267 LYS A CA 1
ATOM 1950 C C . LYS A 1 267 ? 52.100 42.427 26.713 1.00 10.23 267 LYS A C 1
ATOM 1951 O O . LYS A 1 267 ? 52.910 43.362 26.650 1.00 9.76 267 LYS A O 1
ATOM 1957 N N . ILE A 1 268 ? 51.737 41.837 27.869 1.00 7.68 268 ILE A N 1
ATOM 1958 C CA . ILE A 1 268 ? 52.257 42.385 29.127 1.00 8.31 268 ILE A CA 1
ATOM 1959 C C . ILE A 1 268 ? 53.748 42.161 29.324 1.00 11.26 268 ILE A C 1
ATOM 1960 O O . ILE A 1 268 ? 54.437 43.069 29.818 1.00 10.32 268 ILE A O 1
ATOM 1965 N N . LEU A 1 269 ? 54.258 41.002 28.903 1.00 8.81 269 LEU A N 1
ATOM 1966 C CA . LEU A 1 269 ? 55.678 40.691 29.092 1.00 9.55 269 LEU A CA 1
ATOM 1967 C C . LEU A 1 269 ? 56.525 41.678 28.282 1.00 10.36 269 LEU A C 1
ATOM 1968 O O . LEU A 1 269 ? 57.476 42.264 28.820 1.00 10.00 269 LEU A O 1
ATOM 1973 N N . LEU A 1 270 ? 56.145 41.905 27.016 1.00 8.71 270 LEU A N 1
ATOM 1974 C CA . LEU A 1 270 ? 56.921 42.782 26.146 1.00 8.70 270 LEU A CA 1
ATOM 1975 C C . LEU A 1 270 ? 56.762 44.231 26.497 1.00 11.02 270 LEU A C 1
ATOM 1976 O O . LEU A 1 270 ? 57.764 44.951 26.511 1.00 10.92 270 LEU A O 1
ATOM 1981 N N . GLU A 1 271 ? 55.528 44.683 26.786 1.00 8.66 271 GLU A N 1
ATOM 1982 C CA . GLU A 1 271 ? 55.381 46.086 27.165 1.00 8.59 271 GLU A CA 1
ATOM 1983 C C . GLU A 1 271 ? 56.177 46.403 28.429 1.00 10.51 271 GLU A C 1
ATOM 1984 O O . GLU A 1 271 ? 56.781 47.472 28.508 1.00 9.82 271 GLU A O 1
ATOM 1990 N N . THR A 1 272 ? 56.180 45.483 29.415 1.00 7.25 272 THR A N 1
ATOM 1991 C CA . THR A 1 272 ? 56.866 45.732 30.682 1.00 7.52 272 THR A CA 1
ATOM 1992 C C . THR A 1 272 ? 58.371 45.804 30.460 1.00 10.65 272 THR A C 1
ATOM 1993 O O . THR A 1 272 ? 59.021 46.747 30.925 1.00 11.01 272 THR A O 1
ATOM 1997 N N . LEU A 1 273 ? 58.943 44.807 29.773 1.00 9.34 273 LEU A N 1
ATOM 1998 C CA . LEU A 1 273 ? 60.384 44.861 29.604 1.00 9.72 273 LEU A CA 1
ATOM 1999 C C . LEU A 1 273 ? 60.836 45.997 28.673 1.00 11.00 273 LEU A C 1
ATOM 2000 O O . LEU A 1 273 ? 61.895 46.578 28.915 1.00 10.35 273 LEU A O 1
ATOM 2005 N N . LEU A 1 274 ? 60.047 46.307 27.621 1.00 8.09 274 LEU A N 1
ATOM 2006 C CA . LEU A 1 274 ? 60.459 47.381 26.718 1.00 8.27 274 LEU A CA 1
ATOM 2007 C C . LEU A 1 274 ? 60.329 48.725 27.418 1.00 11.05 274 LEU A C 1
ATOM 2008 O O . LEU A 1 274 ? 61.219 49.572 27.252 1.00 10.21 274 LEU A O 1
ATOM 2013 N N . LEU A 1 275 ? 59.259 48.913 28.219 1.00 9.29 275 LEU A N 1
ATOM 2014 C CA . LEU A 1 275 ? 59.156 50.148 28.998 1.00 9.87 275 LEU A CA 1
ATOM 2015 C C . LEU A 1 275 ? 60.374 50.286 29.910 1.00 12.62 275 LEU A C 1
ATOM 2016 O O . LEU A 1 275 ? 60.902 51.393 30.062 1.00 11.51 275 LEU A O 1
ATOM 2021 N N . ALA A 1 276 ? 60.818 49.172 30.532 1.00 9.81 276 ALA A N 1
ATOM 2022 C CA . ALA A 1 276 ? 61.974 49.207 31.418 1.00 10.04 276 ALA A CA 1
ATOM 2023 C C . ALA A 1 276 ? 63.228 49.619 30.640 1.00 12.19 276 ALA A C 1
ATOM 2024 O O . ALA A 1 276 ? 64.051 50.362 31.176 1.00 11.34 276 ALA A O 1
ATOM 2026 N N . ALA A 1 277 ? 63.395 49.134 29.387 1.00 9.21 277 ALA A N 1
ATOM 2027 C CA . ALA A 1 277 ? 64.553 49.503 28.575 1.00 9.39 277 ALA A CA 1
ATOM 2028 C C . ALA A 1 277 ? 64.532 51.016 28.266 1.00 12.84 277 ALA A C 1
ATOM 2029 O O . ALA A 1 277 ? 65.548 51.700 28.445 1.00 11.73 277 ALA A O 1
ATOM 2031 N N . HIS A 1 278 ? 63.360 51.546 27.868 1.00 9.86 278 HIS A N 1
ATOM 2032 C CA . HIS A 1 278 ? 63.232 52.975 27.585 1.00 9.07 278 HIS A CA 1
ATOM 2033 C C . HIS A 1 278 ? 63.479 53.822 28.838 1.00 12.30 278 HIS A C 1
ATOM 2034 O O . HIS A 1 278 ? 64.168 54.832 28.750 1.00 11.80 278 HIS A O 1
ATOM 2041 N N . LYS A 1 279 ? 62.982 53.380 30.001 1.00 10.57 279 LYS A N 1
ATOM 2042 C CA . LYS A 1 279 ? 63.188 54.109 31.258 1.00 10.44 279 LYS A CA 1
ATOM 2043 C C . LYS A 1 279 ? 64.679 54.156 31.577 1.00 14.26 279 LYS A C 1
ATOM 2044 O O . LYS A 1 279 ? 65.161 55.187 32.051 1.00 14.53 279 LYS A O 1
ATOM 2050 N N . THR A 1 280 ? 65.434 53.086 31.275 1.00 11.24 280 THR A N 1
ATOM 2051 C CA . THR A 1 280 ? 66.877 53.096 31.531 1.00 11.70 280 THR A CA 1
ATOM 2052 C C . THR A 1 280 ? 67.566 54.200 30.731 1.00 15.77 280 THR A C 1
ATOM 2053 O O . THR A 1 280 ? 68.376 54.948 31.294 1.00 16.30 280 THR A O 1
ATOM 2057 N N . VAL A 1 281 ? 67.254 54.308 29.433 1.00 14.47 281 VAL A N 1
ATOM 2058 C CA A VAL A 1 281 ? 67.876 55.293 28.531 0.50 14.63 281 VAL A CA 1
ATOM 2059 C CA B VAL A 1 281 ? 67.899 55.298 28.576 0.50 15.21 281 VAL A CA 1
ATOM 2060 C C . VAL A 1 281 ? 67.440 56.722 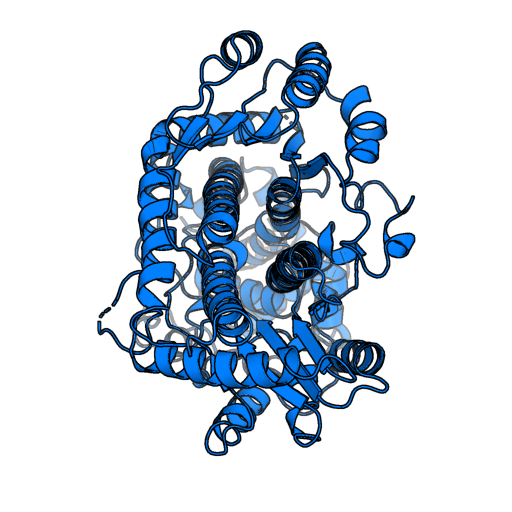28.855 1.00 19.16 281 VAL A C 1
ATOM 2061 O O . VAL A 1 281 ? 68.275 57.634 28.897 1.00 20.31 281 VAL A O 1
ATOM 2068 N N . ASP A 1 282 ? 66.141 56.917 29.070 1.00 15.25 282 ASP A N 1
ATOM 2069 C CA . ASP A 1 282 ? 65.589 58.246 29.301 1.00 14.82 282 ASP A CA 1
ATOM 2070 C C . ASP A 1 282 ? 65.729 58.783 30.702 1.00 19.23 282 ASP A C 1
ATOM 2071 O O . ASP A 1 282 ? 66.011 59.971 30.881 1.00 19.26 282 ASP A O 1
ATOM 2076 N N . GLN A 1 283 ? 65.516 57.938 31.697 1.00 15.62 283 GLN A N 1
ATOM 2077 C CA . GLN A 1 283 ? 65.552 58.377 33.085 1.00 15.97 283 GLN A CA 1
ATOM 2078 C C . GLN A 1 283 ? 66.792 57.907 33.872 1.00 19.82 283 GLN A C 1
ATOM 2079 O O . GLN A 1 283 ? 67.049 58.404 34.972 1.00 20.04 283 GLN A O 1
ATOM 2085 N N . GLY A 1 284 ? 67.571 56.992 33.297 1.00 16.25 284 GLY A N 1
ATOM 2086 C CA . GLY A 1 284 ? 68.780 56.480 33.936 1.00 16.84 284 GLY A CA 1
ATOM 2087 C C . GLY A 1 284 ? 68.543 55.465 35.036 1.00 22.16 284 GLY A C 1
ATOM 2088 O O . GLY A 1 284 ? 69.454 55.194 35.827 1.00 22.74 284 GLY A O 1
ATOM 2089 N N . ILE A 1 285 ? 67.319 54.896 35.106 1.00 15.62 285 ILE A N 1
ATOM 2090 C CA . ILE A 1 285 ? 66.970 53.896 36.112 1.00 15.03 285 ILE A CA 1
ATOM 2091 C C . ILE A 1 285 ? 67.068 52.538 35.438 1.00 17.34 285 ILE A C 1
ATOM 2092 O O . ILE A 1 285 ? 66.290 52.262 34.528 1.00 16.97 285 ILE A O 1
ATOM 2097 N N . ALA A 1 286 ? 68.018 51.703 35.870 1.00 14.94 286 ALA A N 1
ATOM 2098 C CA . ALA A 1 286 ? 68.212 50.372 35.293 1.00 14.86 286 ALA A CA 1
ATOM 2099 C C . ALA A 1 286 ? 67.022 49.468 35.632 1.00 15.52 286 ALA A C 1
ATOM 2100 O O . ALA A 1 286 ? 66.371 49.656 36.666 1.00 13.96 286 ALA A O 1
ATOM 2102 N N . ALA A 1 287 ? 66.726 48.498 34.745 1.00 13.00 287 ALA A N 1
ATOM 2103 C CA . ALA A 1 287 ? 65.618 47.568 34.972 1.00 12.33 287 ALA A CA 1
ATOM 2104 C C . ALA A 1 287 ? 65.844 46.727 36.222 1.00 13.21 287 ALA A C 1
ATOM 2105 O O . ALA A 1 287 ? 66.991 46.397 36.553 1.00 13.03 287 ALA A O 1
ATOM 2107 N N . SER A 1 288 ? 64.765 46.384 36.916 1.00 10.28 288 SER A N 1
ATOM 2108 C CA . SER A 1 288 ? 64.871 45.560 38.111 1.00 10.39 288 SER A CA 1
ATOM 2109 C C . SER A 1 288 ? 63.666 44.686 38.273 1.00 13.40 288 SER A C 1
ATOM 2110 O O . SER A 1 288 ? 62.579 45.045 37.818 1.00 12.44 288 SER A O 1
ATOM 2113 N N . GLN A 1 289 ? 63.825 43.578 38.988 1.00 11.60 289 GLN A N 1
ATOM 2114 C CA . GLN A 1 289 ? 62.703 42.693 39.300 1.00 11.43 289 GLN A CA 1
ATOM 2115 C C . GLN A 1 289 ? 61.595 43.473 40.026 1.00 13.53 289 GLN A C 1
ATOM 2116 O O . GLN A 1 289 ? 60.417 43.323 39.700 1.00 14.61 289 GLN A O 1
ATOM 2122 N N . ARG A 1 290 ? 61.971 44.346 40.991 1.00 12.61 290 ARG A N 1
ATOM 2123 C CA . ARG A 1 290 ? 61.018 45.120 41.774 1.00 13.32 290 ARG A CA 1
ATOM 2124 C C . ARG A 1 290 ? 60.145 45.989 40.880 1.00 15.74 290 ARG A C 1
ATOM 2125 O O . ARG A 1 290 ? 58.915 45.958 40.997 1.00 15.87 290 ARG A O 1
ATOM 2133 N N A CYS A 1 291 ? 60.769 46.726 39.955 0.50 12.80 291 CYS A N 1
ATOM 2134 N N B CYS A 1 291 ? 60.771 46.742 39.978 0.50 14.53 291 CYS A N 1
ATOM 2135 C CA A CYS A 1 291 ? 60.058 47.626 39.056 0.50 12.77 291 CYS A CA 1
ATOM 2136 C CA B CYS A 1 291 ? 60.018 47.610 39.096 0.50 15.33 291 CYS A CA 1
ATOM 2137 C C A CYS A 1 291 ? 59.274 46.938 37.943 0.50 15.76 291 CYS A C 1
ATOM 2138 C C B CYS A 1 291 ? 59.171 46.831 38.099 0.50 15.65 291 CYS A C 1
ATOM 2139 O O A CYS A 1 291 ? 58.264 47.477 37.488 0.50 15.25 291 CYS A O 1
ATOM 2140 O O B CYS A 1 291 ? 58.010 47.184 37.899 0.50 13.63 291 CYS A O 1
ATOM 2145 N N . LEU A 1 292 ? 59.723 45.752 37.508 1.00 11.57 292 LEU A N 1
ATOM 2146 C CA . LEU A 1 292 ? 58.981 44.953 36.522 1.00 10.60 292 LEU A CA 1
ATOM 2147 C C . LEU A 1 292 ? 57.707 44.433 37.189 1.00 13.33 292 LEU A C 1
ATOM 2148 O O . LEU A 1 292 ? 56.629 44.498 36.599 1.00 12.14 292 LEU A O 1
ATOM 2153 N N . LEU A 1 293 ? 57.816 44.011 38.456 1.00 11.75 293 LEU A N 1
ATOM 2154 C CA . LEU A 1 293 ? 56.650 43.522 39.184 1.00 11.69 293 LEU A CA 1
ATOM 2155 C C . LEU A 1 293 ? 55.629 44.598 39.444 1.00 15.13 293 LEU A C 1
ATOM 2156 O O . LEU A 1 293 ? 54.436 44.312 39.381 1.00 14.60 293 LEU A O 1
ATOM 2161 N N . GLU A 1 294 ? 56.067 45.847 39.713 1.00 13.38 294 GLU A N 1
ATOM 2162 C CA . GLU A 1 294 ? 55.131 46.950 39.948 1.00 14.09 294 GLU A CA 1
ATOM 2163 C C . GLU A 1 294 ? 54.267 47.170 38.707 1.00 14.70 294 GLU A C 1
ATOM 2164 O O . GLU A 1 294 ? 53.060 47.405 38.821 1.00 14.23 294 GLU A O 1
ATOM 2170 N N . ILE A 1 295 ? 54.878 47.023 37.521 1.00 12.07 295 ILE A N 1
ATOM 2171 C CA . ILE A 1 295 ? 54.148 47.205 36.269 1.00 11.24 295 ILE A CA 1
ATOM 2172 C C . ILE A 1 295 ? 53.249 46.009 35.994 1.00 12.34 295 ILE A C 1
ATOM 2173 O O . ILE A 1 295 ? 52.064 46.183 35.691 1.00 11.21 295 ILE A O 1
ATOM 2178 N N . LEU A 1 296 ? 53.799 44.790 36.127 1.00 9.94 296 LEU A N 1
ATOM 2179 C CA . LEU A 1 296 ? 53.005 43.577 35.900 1.00 9.28 296 LEU A CA 1
ATOM 2180 C C . LEU A 1 296 ? 51.794 43.527 36.811 1.00 11.19 296 LEU A C 1
ATOM 2181 O O . LEU A 1 296 ? 50.699 43.236 36.332 1.00 10.90 296 LEU A O 1
ATOM 2186 N N . ARG A 1 297 ? 51.964 43.921 38.101 1.00 9.57 297 ARG A N 1
ATOM 2187 C CA . ARG A 1 297 ? 50.841 43.946 39.040 1.00 9.44 297 ARG A CA 1
ATOM 2188 C C . ARG A 1 297 ? 49.797 45.005 38.686 1.00 10.78 297 ARG A C 1
ATOM 2189 O O . ARG A 1 297 ? 48.640 44.849 39.071 1.00 11.04 297 ARG A O 1
ATOM 2197 N N . THR A 1 298 ? 50.182 46.067 37.934 1.00 9.62 298 THR A N 1
ATOM 2198 C CA . THR A 1 298 ? 49.218 47.052 37.471 1.00 9.12 298 THR A CA 1
ATOM 2199 C C . THR A 1 298 ? 48.309 46.369 36.449 1.00 10.97 298 THR A C 1
ATOM 2200 O O . THR A 1 298 ? 47.091 46.509 36.513 1.00 10.69 298 THR A O 1
ATOM 2204 N N . PHE A 1 299 ? 48.898 45.560 35.541 1.00 9.47 299 PHE A N 1
ATOM 2205 C CA . PHE A 1 299 ? 48.090 44.813 34.578 1.00 8.85 299 PHE A CA 1
ATOM 2206 C C . PHE A 1 299 ? 47.236 43.767 35.301 1.00 10.64 299 PHE A C 1
ATOM 2207 O O . PHE A 1 299 ? 46.099 43.526 34.900 1.00 10.42 299 PHE A O 1
ATOM 2215 N N . GLU A 1 300 ? 47.753 43.184 36.411 1.00 8.35 300 GLU A N 1
ATOM 2216 C CA . GLU A 1 300 ? 46.955 42.235 37.180 1.00 8.73 300 GLU A CA 1
ATOM 2217 C C . GLU A 1 300 ? 45.710 42.940 37.727 1.00 11.28 300 GLU A C 1
ATOM 2218 O O . GLU A 1 300 ? 44.610 42.384 37.674 1.00 11.96 300 GLU A O 1
ATOM 2224 N N . ARG A 1 301 ? 45.881 44.166 38.253 1.00 9.84 301 ARG A N 1
ATOM 2225 C CA . ARG A 1 301 ? 44.737 44.929 38.760 1.00 10.46 301 ARG A CA 1
ATOM 2226 C C . ARG A 1 301 ? 43.725 45.241 37.646 1.00 12.63 301 ARG A C 1
ATOM 2227 O O . ARG A 1 301 ? 42.517 45.276 37.904 1.00 12.02 301 ARG A O 1
ATOM 2235 N N . ALA A 1 302 ? 44.205 45.409 36.396 1.00 9.95 302 ALA A N 1
ATOM 2236 C CA . ALA A 1 302 ? 43.333 45.689 35.261 1.00 9.36 302 ALA A CA 1
ATOM 2237 C C . ALA A 1 302 ? 42.370 44.528 35.023 1.00 11.70 302 ALA A C 1
ATOM 2238 O O . ALA A 1 302 ? 41.279 44.738 34.487 1.00 10.13 302 ALA A O 1
ATOM 2240 N N . HIS A 1 303 ? 42.746 43.311 35.450 1.00 10.31 303 HIS A N 1
ATOM 2241 C CA . HIS A 1 303 ? 41.871 42.150 35.282 1.00 10.07 303 HIS A CA 1
ATOM 2242 C C . HIS A 1 303 ? 40.622 42.284 36.138 1.00 12.37 303 HIS A C 1
ATOM 2243 O O . HIS A 1 303 ? 39.504 42.088 35.647 1.00 11.80 303 HIS A O 1
ATOM 2250 N N . GLN A 1 304 ? 40.808 42.648 37.421 1.00 11.91 304 GLN A N 1
ATOM 2251 C CA . GLN A 1 304 ? 39.701 42.857 38.350 1.00 13.87 304 GLN A CA 1
ATOM 2252 C C . GLN A 1 304 ? 38.809 43.999 37.845 1.00 15.15 304 GLN A C 1
ATOM 2253 O O . GLN A 1 304 ? 37.588 43.871 37.844 1.00 16.23 304 GLN A O 1
ATOM 2259 N N . VAL A 1 305 ? 39.424 45.109 37.392 1.00 11.54 305 VAL A N 1
ATOM 2260 C CA . VAL A 1 305 ? 38.698 46.266 36.875 1.00 11.76 305 VAL A CA 1
ATOM 2261 C C . VAL A 1 305 ? 37.815 45.827 35.699 1.00 14.14 305 VAL A C 1
ATOM 2262 O O . VAL A 1 305 ? 36.626 46.169 35.627 1.00 15.11 305 VAL A O 1
ATOM 2266 N N . THR A 1 306 ? 38.394 45.031 34.797 1.00 10.05 306 THR A N 1
ATOM 2267 C CA . THR A 1 306 ? 37.655 44.588 33.612 1.00 9.89 306 THR A CA 1
ATOM 2268 C C . THR A 1 306 ? 36.523 43.616 33.920 1.00 11.49 306 THR A C 1
ATOM 2269 O O . THR A 1 306 ? 35.386 43.817 33.469 1.00 11.81 306 THR A O 1
ATOM 2273 N N . TYR A 1 307 ? 36.841 42.553 34.650 1.00 10.23 307 TYR A N 1
ATOM 2274 C CA . TYR A 1 307 ? 35.872 41.513 34.935 1.00 10.85 307 TYR A CA 1
ATOM 2275 C C . TYR A 1 307 ? 34.831 41.881 35.991 1.00 13.74 307 TYR A C 1
ATOM 2276 O O . TYR A 1 307 ? 33.862 41.144 36.190 1.00 13.25 307 TYR A O 1
ATOM 2285 N N . SER A 1 308 ? 34.958 43.084 36.571 1.00 11.24 308 SER A N 1
ATOM 2286 C CA . SER A 1 308 ? 33.912 43.610 37.442 1.00 11.67 308 SER A CA 1
ATOM 2287 C C . SER A 1 308 ? 32.676 43.921 36.551 1.00 15.33 308 SER A C 1
ATOM 2288 O O . SER A 1 308 ? 31.559 44.015 37.066 1.00 16.06 308 SER A O 1
ATOM 2291 N N . GLN A 1 309 ? 32.881 44.019 35.207 1.00 11.49 309 GLN A N 1
ATOM 2292 C CA . GLN A 1 309 ? 31.823 44.252 34.232 1.00 11.08 309 GLN A CA 1
ATOM 2293 C C . GLN A 1 309 ? 31.293 42.938 33.637 1.00 12.31 309 GLN A C 1
ATOM 2294 O O . GLN A 1 309 ? 30.610 42.976 32.612 1.00 12.44 309 GLN A O 1
ATOM 2300 N N . SER A 1 310 ? 31.535 41.791 34.310 1.00 10.40 310 SER A N 1
ATOM 2301 C CA . SER A 1 310 ? 31.092 40.488 33.806 1.00 10.54 310 SER A CA 1
ATOM 2302 C C . SER A 1 310 ? 29.614 40.440 33.402 1.00 12.61 310 SER A C 1
ATOM 2303 O O . SER A 1 310 ? 29.325 39.877 32.339 1.00 12.11 310 SER A O 1
ATOM 2306 N N . PRO A 1 311 ? 28.651 41.015 34.171 1.00 11.60 311 PRO A N 1
ATOM 2307 C CA . PRO A 1 311 ? 27.240 40.945 33.729 1.00 11.68 311 PRO A CA 1
ATOM 2308 C C . PRO A 1 311 ? 27.014 41.560 32.342 1.00 13.02 311 PRO A C 1
ATOM 2309 O O . PRO A 1 311 ? 26.349 40.964 31.485 1.00 12.65 311 PRO A O 1
ATOM 2313 N N . LYS A 1 312 ? 27.603 42.734 32.105 1.00 10.81 312 LYS A N 1
ATOM 2314 C CA . LYS A 1 312 ? 27.445 43.427 30.827 1.00 10.02 312 LYS A CA 1
ATOM 2315 C C . LYS A 1 312 ? 28.227 42.743 29.710 1.00 10.93 312 LYS A C 1
ATOM 2316 O O . LYS A 1 312 ? 27.785 42.770 28.570 1.00 10.82 312 LYS A O 1
ATOM 2322 N N . ILE A 1 313 ? 29.383 42.138 30.037 1.00 8.28 313 ILE A N 1
ATOM 2323 C CA . ILE A 1 313 ? 30.135 41.372 29.040 1.00 8.37 313 ILE A CA 1
ATOM 2324 C C . ILE A 1 313 ? 29.267 40.192 28.574 1.00 10.78 313 ILE A C 1
ATOM 2325 O O . ILE A 1 313 ? 29.192 39.926 27.373 1.00 10.57 313 ILE A O 1
ATOM 2330 N N . ALA A 1 314 ? 28.583 39.506 29.523 1.00 9.40 314 ALA A N 1
ATOM 2331 C CA . ALA A 1 314 ? 27.721 38.384 29.134 1.00 9.82 314 ALA A CA 1
ATOM 2332 C C . ALA A 1 314 ? 26.547 38.878 28.265 1.00 11.27 314 ALA A C 1
ATOM 2333 O O . ALA A 1 314 ? 26.187 38.220 27.290 1.00 10.45 314 ALA A O 1
ATOM 2335 N N . THR A 1 315 ? 25.951 40.046 28.602 1.00 10.24 315 THR A N 1
ATOM 2336 C CA . THR A 1 315 ? 24.845 40.591 27.807 1.00 9.91 315 THR A CA 1
ATOM 2337 C C . THR A 1 315 ? 25.311 40.901 26.373 1.00 12.90 315 THR A C 1
ATOM 2338 O O . THR A 1 315 ? 24.622 40.557 25.407 1.00 12.00 315 THR A O 1
ATOM 2342 N N . LEU A 1 316 ? 26.507 41.493 26.235 1.00 11.45 316 LEU A N 1
ATOM 2343 C CA . LEU A 1 316 ? 27.058 41.794 24.914 1.00 10.46 316 LEU A CA 1
ATOM 2344 C C . LEU A 1 316 ? 27.325 40.512 24.122 1.00 11.38 316 LEU A C 1
ATOM 2345 O O . LEU A 1 316 ? 27.015 40.439 22.925 1.00 11.92 316 LEU A O 1
ATOM 2350 N N . MET A 1 317 ? 27.871 39.487 24.800 1.00 9.72 317 MET A N 1
ATOM 2351 C CA . MET A 1 317 ? 28.130 38.199 24.172 1.00 8.50 317 MET A CA 1
ATOM 2352 C C . MET A 1 317 ? 26.831 37.652 23.540 1.00 10.03 317 MET A C 1
ATOM 2353 O O . MET A 1 317 ? 26.858 37.141 22.420 1.00 10.53 317 MET A O 1
ATOM 2358 N N . LYS A 1 318 ? 25.701 37.773 24.262 1.00 9.41 318 LYS A N 1
ATOM 2359 C CA . LYS A 1 318 ? 24.410 37.295 23.758 1.00 9.95 318 LYS A CA 1
ATOM 2360 C C . LYS A 1 318 ? 23.944 38.103 22.559 1.00 13.35 318 LYS A C 1
ATOM 2361 O O . LYS A 1 318 ? 23.441 37.507 21.604 1.00 14.45 318 LYS A O 1
ATOM 2367 N N . SER A 1 319 ? 24.155 39.444 22.583 1.00 11.50 319 SER A N 1
ATOM 2368 C CA . SER A 1 319 ? 23.786 40.337 21.480 1.00 11.90 319 SER A CA 1
ATOM 2369 C C . SER A 1 319 ? 24.544 39.945 20.215 1.00 13.30 319 SER A C 1
ATOM 2370 O O . SER A 1 319 ? 23.958 39.829 19.144 1.00 13.73 319 SER A O 1
ATOM 2373 N N . VAL A 1 320 ? 25.856 39.727 20.349 1.00 9.40 320 VAL A N 1
ATOM 2374 C CA . VAL A 1 320 ? 26.699 39.352 19.223 1.00 8.65 320 VAL A CA 1
ATOM 2375 C C . VAL A 1 320 ? 26.278 37.981 18.698 1.00 10.70 320 VAL A C 1
ATOM 2376 O O . VAL A 1 320 ? 26.163 37.792 17.491 1.00 10.68 320 VAL A O 1
ATOM 2380 N N . SER A 1 321 ? 26.033 37.026 19.611 1.00 8.23 321 SER A N 1
ATOM 2381 C CA . SER A 1 321 ? 25.644 35.691 19.202 1.00 8.24 321 SER A CA 1
ATOM 2382 C C . SER A 1 321 ? 24.302 35.723 18.436 1.00 10.82 321 SER A C 1
ATOM 2383 O O . SER A 1 321 ? 24.188 35.043 17.417 1.00 11.08 321 SER A O 1
ATOM 2386 N N . THR A 1 322 ? 23.335 36.567 18.868 1.00 10.85 322 THR A N 1
ATOM 2387 C CA . THR A 1 322 ? 22.045 36.701 18.171 1.00 11.11 322 THR A CA 1
ATOM 2388 C C . THR A 1 322 ? 22.269 37.203 16.744 1.00 13.56 322 THR A C 1
ATOM 2389 O O . THR A 1 322 ? 21.684 36.646 15.813 1.00 13.94 322 THR A O 1
ATOM 2393 N N . SER A 1 323 ? 23.138 38.221 16.557 1.00 10.91 323 SER A N 1
ATOM 2394 C CA . SER A 1 323 ? 23.403 38.714 15.206 1.00 10.88 323 SER A CA 1
ATOM 2395 C C . SER A 1 323 ? 23.976 37.594 14.352 1.00 13.07 323 SER A C 1
ATOM 2396 O O . SER A 1 323 ? 23.447 37.329 13.286 1.00 12.95 323 SER A O 1
ATOM 2399 N N . LEU A 1 324 ? 24.992 36.866 14.860 1.00 10.25 324 LEU A N 1
ATOM 2400 C CA . LEU A 1 324 ? 25.589 35.774 14.097 1.00 10.78 324 LEU A CA 1
ATOM 2401 C C . LEU A 1 324 ? 24.586 34.655 13.773 1.00 14.50 324 LEU A C 1
ATOM 2402 O O . LEU A 1 324 ? 24.550 34.178 12.631 1.00 15.49 324 LEU A O 1
ATOM 2407 N N . GLU A 1 325 ? 23.732 34.298 14.741 1.00 11.48 325 GLU A N 1
ATOM 2408 C CA . GLU A 1 325 ? 22.738 33.235 14.535 1.00 12.25 325 GLU A CA 1
ATOM 2409 C C . GLU A 1 325 ? 21.742 33.601 13.423 1.00 16.47 325 GLU A C 1
ATOM 2410 O O . GLU A 1 325 ? 21.264 32.716 12.698 1.00 17.92 325 GLU A O 1
ATOM 2416 N N A THR A 1 326 ? 21.454 34.906 13.280 0.50 13.50 326 THR A N 1
ATOM 2417 N N B THR A 1 326 ? 21.475 34.889 13.276 0.50 13.50 326 THR A N 1
ATOM 2418 C CA A THR A 1 326 ? 20.488 35.434 12.307 0.50 13.52 326 THR A CA 1
ATOM 2419 C CA B THR A 1 326 ? 20.521 35.396 12.300 0.50 13.52 326 THR A CA 1
ATOM 2420 C C A THR A 1 326 ? 21.101 35.751 10.944 0.50 17.94 326 THR A C 1
ATOM 2421 C C B THR A 1 326 ? 21.117 35.718 10.920 0.50 17.94 326 THR A C 1
ATOM 2422 O O A THR A 1 326 ? 20.412 36.272 10.068 0.50 17.42 326 THR A O 1
ATOM 2423 O O B THR A 1 326 ? 20.441 36.206 10.048 0.50 17.42 326 THR A O 1
ATOM 2430 C CA . THR A 1 327 ? 23.201 35.674 9.550 1.00 15.43 327 THR A CA 1
ATOM 2431 C C . THR A 1 327 ? 23.620 37.149 9.409 1.00 17.98 327 THR A C 1
ATOM 2432 O O . THR A 1 327 ? 23.986 37.616 8.324 1.00 17.71 327 THR A O 1
ATOM 2436 N N . GLY A 1 328 ? 23.584 37.856 10.531 1.00 13.15 328 GLY A N 1
ATOM 2437 C CA . GLY A 1 328 ? 24.023 39.235 10.629 1.00 12.28 328 GLY A CA 1
ATOM 2438 C C . GLY A 1 328 ? 25.521 39.293 10.813 1.00 14.58 328 GLY A C 1
ATOM 2439 O O . GLY A 1 328 ? 26.173 38.257 10.985 1.00 14.10 328 GLY A O 1
ATOM 2440 N N . HIS A 1 329 ? 26.062 40.492 10.762 1.00 11.69 329 HIS A N 1
ATOM 2441 C CA . HIS A 1 329 ? 27.501 40.687 10.915 1.00 11.49 329 HIS A CA 1
ATOM 2442 C C . HIS A 1 329 ? 27.756 41.519 12.145 1.00 12.21 329 HIS A C 1
ATOM 2443 O O . HIS A 1 329 ? 26.861 42.219 12.630 1.00 12.75 329 HIS A O 1
ATOM 2450 N N . VAL A 1 330 ? 28.976 41.427 12.669 1.00 9.13 330 VAL A N 1
ATOM 2451 C CA . VAL A 1 330 ? 29.365 42.114 13.894 1.00 8.81 330 VAL A CA 1
ATOM 2452 C C . VAL A 1 330 ? 30.585 42.946 13.620 1.00 10.92 330 VAL A C 1
ATOM 2453 O O . VAL A 1 330 ? 31.582 42.428 13.102 1.00 10.42 330 VAL A O 1
ATOM 2457 N N . TYR A 1 331 ? 30.500 44.248 13.937 1.00 9.25 331 TYR A N 1
ATOM 2458 C CA . TYR A 1 331 ? 31.579 45.173 13.680 1.00 8.81 331 TYR A CA 1
ATOM 2459 C C . TYR A 1 331 ? 32.102 45.748 14.956 1.00 11.49 331 TYR A C 1
ATOM 2460 O O . TYR A 1 331 ? 31.317 46.165 15.795 1.00 10.83 331 TYR A O 1
ATOM 2469 N N . LEU A 1 332 ? 33.423 45.724 15.126 1.00 9.48 332 LEU A N 1
ATOM 2470 C CA . LEU A 1 332 ? 34.068 46.198 16.348 1.00 8.97 332 LEU A CA 1
ATOM 2471 C C . LEU A 1 332 ? 34.831 47.424 15.942 1.00 11.32 332 LEU A C 1
ATOM 2472 O O . LEU A 1 332 ? 35.852 47.334 15.271 1.00 11.17 332 LEU A O 1
ATOM 2477 N N . VAL A 1 333 ? 34.298 48.585 16.311 1.00 9.14 333 VAL A N 1
ATOM 2478 C CA . VAL A 1 333 ? 34.817 49.871 15.863 1.00 8.84 333 VAL A CA 1
ATOM 2479 C C . VAL A 1 333 ? 35.564 50.536 16.988 1.00 10.36 333 VAL A C 1
ATOM 2480 O O . VAL A 1 333 ? 34.947 51.068 17.909 1.00 9.59 333 VAL A O 1
ATOM 2484 N N . GLY A 1 334 ? 36.887 50.484 16.914 1.00 9.14 334 GLY A N 1
ATOM 2485 C CA . GLY A 1 334 ? 37.746 51.012 17.964 1.00 8.52 334 GLY A CA 1
ATOM 2486 C C . GLY A 1 334 ? 38.530 52.237 17.570 1.00 10.43 334 GLY A C 1
ATOM 2487 O O . GLY A 1 334 ? 38.990 52.341 16.434 1.00 10.71 334 GLY A O 1
ATOM 2488 N N . TRP A 1 335 ? 38.648 53.184 18.493 1.00 8.45 335 TRP A N 1
ATOM 2489 C CA . TRP A 1 335 ? 39.382 54.413 18.262 1.00 9.54 335 TRP A CA 1
ATOM 2490 C C . TRP A 1 335 ? 40.861 54.254 18.560 1.00 11.10 335 TRP A C 1
ATOM 2491 O O . TRP A 1 335 ? 41.255 53.659 19.567 1.00 10.34 335 TRP A O 1
ATOM 2502 N N . GLN A 1 336 ? 41.689 54.791 17.666 1.00 10.64 336 GLN A N 1
ATOM 2503 C CA . GLN A 1 336 ? 43.137 54.783 17.845 1.00 10.37 336 GLN A CA 1
ATOM 2504 C C . GLN A 1 336 ? 43.641 53.340 18.052 1.00 11.12 336 GLN A C 1
ATOM 2505 O O . GLN A 1 336 ? 43.178 52.453 17.332 1.00 10.60 336 GLN A O 1
ATOM 2511 N N . THR A 1 337 ? 44.551 53.086 19.008 1.00 9.09 337 THR A N 1
ATOM 2512 C CA . THR A 1 337 ? 45.066 51.730 19.175 1.00 9.35 337 THR A CA 1
ATOM 2513 C C . THR A 1 337 ? 44.024 50.726 19.617 1.00 10.95 337 THR A C 1
ATOM 2514 O O . THR A 1 337 ? 44.236 49.538 19.438 1.00 10.94 337 THR A O 1
ATOM 2518 N N . LEU A 1 338 ? 42.878 51.190 20.185 1.00 8.66 338 LEU A N 1
ATOM 2519 C CA . LEU A 1 338 ? 41.828 50.227 20.532 1.00 8.58 338 LEU A CA 1
ATOM 2520 C C . LEU A 1 338 ? 41.255 49.610 19.241 1.00 11.22 338 LEU A C 1
ATOM 2521 O O . LEU A 1 338 ? 40.688 48.521 19.277 1.00 10.86 338 LEU A O 1
ATOM 2526 N N . GLY A 1 339 ? 41.435 50.301 18.108 1.00 8.48 339 GLY A N 1
ATOM 2527 C CA . GLY A 1 339 ? 41.063 49.773 16.800 1.00 8.61 339 GLY A CA 1
ATOM 2528 C C . GLY A 1 339 ? 41.934 48.590 16.399 1.00 9.95 339 GLY A C 1
ATOM 2529 O O . GLY A 1 339 ? 41.459 47.665 15.736 1.00 10.71 339 GLY A O 1
ATOM 2530 N N . ILE A 1 340 ? 43.234 48.606 16.783 1.00 8.81 340 ILE A N 1
ATOM 2531 C CA . ILE A 1 340 ? 44.137 47.481 16.500 1.00 8.47 340 ILE A CA 1
ATOM 2532 C C . ILE A 1 340 ? 43.651 46.265 17.301 1.00 10.13 340 ILE A C 1
ATOM 2533 O O . ILE A 1 340 ? 43.553 45.170 16.754 1.00 9.03 340 ILE A O 1
ATOM 2538 N N . ILE A 1 341 ? 43.256 46.479 18.575 1.00 8.22 341 ILE A N 1
ATOM 2539 C CA . ILE A 1 341 ? 42.730 45.392 19.395 1.00 7.77 341 ILE A CA 1
ATOM 2540 C C . ILE A 1 341 ? 41.456 44.829 18.759 1.00 9.93 341 ILE A C 1
ATOM 2541 O O . ILE A 1 341 ? 41.303 43.608 18.693 1.00 9.81 341 ILE A O 1
ATOM 2546 N N . ALA A 1 342 ? 40.584 45.724 18.227 1.00 7.41 342 ALA A N 1
ATOM 2547 C CA . ALA A 1 342 ? 39.355 45.298 17.572 1.00 8.35 342 ALA A CA 1
ATOM 2548 C C . ALA A 1 342 ? 39.681 44.463 16.329 1.00 9.77 342 ALA A C 1
ATOM 2549 O O . ALA A 1 342 ? 39.093 43.400 16.142 1.00 9.19 342 ALA A O 1
ATOM 2551 N N . ILE A 1 343 ? 40.629 44.928 15.484 1.00 8.27 343 ILE A N 1
ATOM 2552 C CA . ILE A 1 343 ? 41.003 44.159 14.286 1.00 8.05 343 ILE A CA 1
ATOM 2553 C C . ILE A 1 343 ? 41.519 42.769 14.686 1.00 11.38 343 ILE A C 1
ATOM 2554 O O . ILE A 1 343 ? 41.128 41.774 14.077 1.00 10.30 343 ILE A O 1
ATOM 2559 N N . MET A 1 344 ? 42.355 42.695 15.744 1.00 10.01 344 MET A N 1
ATOM 2560 C CA . MET A 1 344 ? 42.931 41.429 16.209 1.00 9.62 344 MET A CA 1
ATOM 2561 C C . MET A 1 344 ? 41.875 40.446 16.624 1.00 11.31 344 MET A C 1
ATOM 2562 O O . MET A 1 344 ? 42.080 39.244 16.484 1.00 10.92 344 MET A O 1
ATOM 2567 N N . ASP A 1 345 ? 40.748 40.941 17.157 1.00 9.39 345 ASP A N 1
ATOM 2568 C CA . ASP A 1 345 ? 39.702 40.032 17.607 1.00 9.40 345 ASP A CA 1
ATOM 2569 C C . ASP A 1 345 ? 38.932 39.331 16.485 1.00 13.34 345 ASP A C 1
ATOM 2570 O O . ASP A 1 345 ? 38.777 38.111 16.511 1.00 14.06 345 ASP A O 1
ATOM 2575 N N . GLY A 1 346 ? 38.427 40.103 15.531 1.00 10.01 346 GLY A N 1
ATOM 2576 C CA . GLY A 1 346 ? 37.572 39.554 14.491 1.00 10.06 346 GLY A CA 1
ATOM 2577 C C . GLY A 1 346 ? 38.226 38.498 13.636 1.00 11.14 346 GLY A C 1
ATOM 2578 O O . GLY A 1 346 ? 37.653 37.436 13.389 1.00 11.41 346 GLY A O 1
ATOM 2579 N N . VAL A 1 347 ? 39.430 38.805 13.165 1.00 9.61 347 VAL A N 1
ATOM 2580 C CA . VAL A 1 347 ? 40.163 37.919 12.265 1.00 9.49 347 VAL A CA 1
ATOM 2581 C C . VAL A 1 347 ? 40.397 36.495 12.796 1.00 11.89 347 VAL A C 1
ATOM 2582 O O . VAL A 1 347 ? 40.357 35.516 12.029 1.00 10.80 347 VAL A O 1
ATOM 2586 N N . GLU A 1 348 ? 40.577 36.368 14.104 1.00 9.50 348 GLU A N 1
ATOM 2587 C CA . GLU A 1 348 ? 40.815 35.049 14.673 1.00 9.44 348 GLU A CA 1
ATOM 2588 C C . GLU A 1 348 ? 39.603 34.145 14.684 1.00 11.06 348 GLU A C 1
ATOM 2589 O O . GLU A 1 348 ? 39.742 32.924 14.786 1.00 9.86 348 GLU A O 1
ATOM 2595 N N . CYS A 1 349 ? 38.413 34.728 14.528 1.00 8.80 349 CYS A N 1
ATOM 2596 C CA . CYS A 1 349 ? 37.201 33.905 14.499 1.00 8.90 349 CYS A CA 1
ATOM 2597 C C . CYS A 1 349 ? 37.159 33.003 13.277 1.00 11.07 349 CYS A C 1
ATOM 2598 O O . CYS A 1 349 ? 36.524 31.942 13.321 1.00 10.35 349 CYS A O 1
ATOM 2601 N N . ILE A 1 350 ? 37.827 33.433 12.185 1.00 8.66 350 ILE A N 1
ATOM 2602 C CA . ILE A 1 350 ? 37.817 32.688 10.927 1.00 8.35 350 ILE A CA 1
ATOM 2603 C C . ILE A 1 350 ? 38.348 31.271 11.127 1.00 9.57 350 ILE A C 1
ATOM 2604 O O . ILE A 1 350 ? 37.630 30.312 10.861 1.00 9.85 350 ILE A O 1
ATOM 2609 N N . HIS A 1 351 ? 39.580 31.128 11.616 1.00 8.34 351 HIS A N 1
ATOM 2610 C CA . HIS A 1 351 ? 40.102 29.789 11.805 1.00 8.23 351 HIS A CA 1
ATOM 2611 C C . HIS A 1 351 ? 39.583 29.119 13.061 1.00 9.63 351 HIS A C 1
ATOM 2612 O O . HIS A 1 351 ? 39.501 27.892 13.105 1.00 10.59 351 HIS A O 1
ATOM 2619 N N . THR A 1 352 ? 39.336 29.904 14.127 1.00 8.06 352 THR A N 1
ATOM 2620 C CA . THR A 1 352 ? 38.980 29.280 15.400 1.00 7.17 352 THR A CA 1
ATOM 2621 C C . THR A 1 352 ? 37.630 28.594 15.365 1.00 9.47 352 THR A C 1
ATOM 2622 O O . THR A 1 352 ? 37.473 27.513 15.960 1.00 10.12 352 THR A O 1
ATOM 2626 N N . PHE A 1 353 ? 36.652 29.240 14.711 1.00 8.79 353 PHE A N 1
ATOM 2627 C CA . PHE A 1 353 ? 35.273 28.781 14.718 1.00 8.89 353 PHE A CA 1
ATOM 2628 C C . PHE A 1 353 ? 34.724 28.534 13.347 1.00 11.78 353 PHE A C 1
ATOM 2629 O O . PHE A 1 353 ? 33.527 28.245 13.234 1.00 11.98 353 PHE A O 1
ATOM 2637 N N . GLY A 1 354 ? 35.565 28.633 12.320 1.00 10.83 354 GLY A N 1
ATOM 2638 C CA . GLY A 1 354 ? 35.084 28.444 10.958 1.00 11.05 354 GLY A CA 1
ATOM 2639 C C . GLY A 1 354 ? 34.210 29.592 10.500 1.00 13.10 354 GLY A C 1
ATOM 2640 O O . GLY A 1 354 ? 33.365 29.417 9.619 1.00 12.74 354 GLY A O 1
ATOM 2641 N N . ALA A 1 355 ? 34.395 30.782 11.098 1.00 10.65 355 ALA A N 1
ATOM 2642 C CA . ALA A 1 355 ? 33.624 31.950 10.695 1.00 10.48 355 ALA A CA 1
ATOM 2643 C C . ALA A 1 355 ? 34.030 32.388 9.299 1.00 12.83 355 ALA A C 1
ATOM 2644 O O . ALA A 1 355 ? 35.118 32.045 8.809 1.00 12.02 355 ALA A O 1
ATOM 2646 N N . ASP A 1 356 ? 33.130 33.117 8.640 1.00 11.25 356 ASP A N 1
ATOM 2647 C CA . ASP A 1 356 ? 33.422 33.715 7.358 1.00 10.79 356 ASP A CA 1
ATOM 2648 C C . ASP A 1 356 ? 34.151 35.039 7.661 1.00 12.62 356 ASP A C 1
ATOM 2649 O O . ASP A 1 356 ? 33.929 35.633 8.732 1.00 11.70 356 ASP A O 1
ATOM 2654 N N . PHE A 1 357 ? 34.993 35.531 6.733 1.00 11.61 357 PHE A N 1
ATOM 2655 C CA . PHE A 1 357 ? 35.681 36.798 6.964 1.00 11.35 357 PHE A CA 1
ATOM 2656 C C . PHE A 1 357 ? 34.701 37.966 7.180 1.00 13.40 357 PHE A C 1
ATOM 2657 O O . PHE A 1 357 ? 35.081 38.979 7.755 1.00 13.52 357 PHE A O 1
ATOM 2665 N N . ARG A 1 358 ? 33.454 37.833 6.685 1.00 11.47 358 ARG A N 1
ATOM 2666 C CA . ARG A 1 358 ? 32.448 38.880 6.831 1.00 12.12 358 ARG A CA 1
ATOM 2667 C C . ARG A 1 358 ? 31.795 38.915 8.225 1.00 14.05 358 ARG A C 1
ATOM 2668 O O . ARG A 1 358 ? 31.146 39.904 8.562 1.00 13.08 358 ARG A O 1
ATOM 2676 N N . ASP A 1 359 ? 31.923 37.839 9.022 1.00 10.94 359 ASP A N 1
ATOM 2677 C CA . ASP A 1 359 ? 31.185 37.718 10.282 1.00 9.84 359 ASP A CA 1
ATOM 2678 C C . ASP A 1 359 ? 31.534 38.698 11.377 1.00 12.07 359 ASP A C 1
ATOM 2679 O O . ASP A 1 359 ? 30.636 39.313 11.955 1.00 11.83 359 ASP A O 1
ATOM 2684 N N . VAL A 1 360 ? 32.825 38.770 11.752 1.00 9.66 360 VAL A N 1
ATOM 2685 C CA . VAL A 1 360 ? 33.245 39.661 12.839 1.00 9.02 360 VAL A CA 1
ATOM 2686 C C . VAL A 1 360 ? 34.447 40.413 12.323 1.00 12.50 360 VAL A C 1
ATOM 2687 O O . VAL A 1 360 ? 35.471 39.799 12.035 1.00 11.37 360 VAL A O 1
ATOM 2691 N N . ARG A 1 361 ? 34.322 41.740 12.184 1.00 10.02 361 ARG A N 1
ATOM 2692 C CA . ARG A 1 361 ? 35.421 42.526 11.651 1.00 9.06 361 ARG A CA 1
ATOM 2693 C C . ARG A 1 361 ? 35.674 43.742 12.525 1.00 11.01 361 ARG A C 1
ATOM 2694 O O . ARG A 1 361 ? 34.736 44.465 12.879 1.00 9.88 361 ARG A O 1
ATOM 2702 N N . GLY A 1 362 ? 36.947 43.992 12.817 1.00 8.62 362 GLY A N 1
ATOM 2703 C CA . GLY A 1 362 ? 37.384 45.166 13.554 1.00 8.08 362 GLY A CA 1
ATOM 2704 C C . GLY A 1 362 ? 37.784 46.297 12.633 1.00 11.24 362 GLY A C 1
ATOM 2705 O O . GLY A 1 362 ? 38.261 46.062 11.516 1.00 10.54 362 GLY A O 1
ATOM 2706 N N . PHE A 1 363 ? 37.617 47.541 13.118 1.00 9.25 363 PHE A N 1
ATOM 2707 C CA . PHE A 1 363 ? 37.962 48.766 12.383 1.00 8.82 363 PHE A CA 1
ATOM 2708 C C . PHE A 1 363 ? 38.655 49.733 13.293 1.00 11.46 363 PHE A C 1
ATOM 2709 O O . PHE A 1 363 ? 38.381 49.768 14.496 1.00 11.18 363 PHE A O 1
ATOM 2717 N N . LEU A 1 364 ? 39.562 50.520 12.718 1.00 9.96 364 LEU A N 1
ATOM 2718 C CA . LEU A 1 364 ? 40.332 51.504 13.445 1.00 10.90 364 LEU A CA 1
ATOM 2719 C C . LEU A 1 364 ? 39.875 52.892 13.008 1.00 13.50 364 LEU A C 1
ATOM 2720 O O . LEU A 1 364 ? 40.012 53.251 11.829 1.00 13.15 364 LEU A O 1
ATOM 2725 N N . ILE A 1 365 ? 39.348 53.678 13.954 1.00 10.76 365 ILE A N 1
ATOM 2726 C CA . ILE A 1 365 ? 38.976 55.072 13.693 1.00 10.51 365 ILE A CA 1
ATOM 2727 C C . ILE A 1 365 ? 40.133 55.937 14.181 1.00 14.67 365 ILE A C 1
ATOM 2728 O O . ILE A 1 365 ? 40.576 55.820 15.325 1.00 13.64 365 ILE A O 1
ATOM 2733 N N . GLY A 1 366 ? 40.630 56.784 13.296 1.00 15.47 366 GLY A N 1
ATOM 2734 C CA . GLY A 1 366 ? 41.744 57.661 13.611 1.00 16.11 366 GLY A CA 1
ATOM 2735 C C . GLY A 1 366 ? 42.908 57.483 12.669 1.00 20.69 366 GLY A C 1
ATOM 2736 O O . GLY A 1 366 ? 42.781 56.866 11.609 1.00 19.80 366 GLY A O 1
ATOM 2737 N N . ASP A 1 367 ? 44.053 58.026 13.074 1.00 19.62 367 ASP A N 1
ATOM 2738 C CA . ASP A 1 367 ? 45.284 58.034 12.305 1.00 20.71 367 ASP A CA 1
ATOM 2739 C C . ASP A 1 367 ? 46.013 56.700 12.357 1.00 23.30 367 ASP A C 1
ATOM 2740 O O . ASP A 1 367 ? 46.321 56.206 13.442 1.00 23.73 367 ASP A O 1
ATOM 2745 N N . HIS A 1 368 ? 46.311 56.128 11.182 1.00 19.43 368 HIS A N 1
ATOM 2746 C CA . HIS A 1 368 ? 47.083 54.884 11.077 1.00 18.25 368 HIS A CA 1
ATOM 2747 C C . HIS A 1 368 ? 48.314 55.059 10.158 1.00 21.68 368 HIS A C 1
ATOM 2748 O O . HIS A 1 368 ? 48.952 54.071 9.796 1.00 20.13 368 HIS A O 1
ATOM 2755 N N . SER A 1 369 ? 48.643 56.319 9.780 1.00 19.08 369 SER A N 1
ATOM 2756 C CA . SER A 1 369 ? 49.695 56.671 8.811 1.00 19.09 369 SER A CA 1
ATOM 2757 C C . SER A 1 369 ? 51.133 56.202 9.060 1.00 24.18 369 SER A C 1
ATOM 2758 O O . SER A 1 369 ? 51.885 56.033 8.096 1.00 25.07 369 SER A O 1
ATOM 2761 N N . ASP A 1 370 ? 51.532 56.034 10.323 1.00 19.81 370 ASP A N 1
ATOM 2762 C CA . ASP A 1 370 ? 52.903 55.626 10.659 1.00 18.82 370 ASP A CA 1
ATOM 2763 C C . ASP A 1 370 ? 52.960 54.174 11.131 1.00 20.13 370 ASP A C 1
ATOM 2764 O O . ASP A 1 370 ? 53.993 53.738 11.641 1.00 21.40 370 ASP A O 1
ATOM 2769 N N . MET A 1 371 ? 51.866 53.431 10.974 1.00 14.31 371 MET A N 1
ATOM 2770 C CA . MET A 1 371 ? 51.767 52.078 11.533 1.00 11.91 371 MET A CA 1
ATOM 2771 C C . MET A 1 371 ? 52.230 50.966 10.615 1.00 15.49 371 MET A C 1
ATOM 2772 O O . MET A 1 371 ? 52.923 50.051 11.068 1.00 14.78 371 MET A O 1
ATOM 2777 N N . PHE A 1 372 ? 51.810 51.010 9.348 1.00 13.81 372 PHE A N 1
ATOM 2778 C CA . PHE A 1 372 ? 52.084 49.960 8.372 1.00 13.41 372 PHE A CA 1
ATOM 2779 C C . PHE A 1 372 ? 53.322 50.222 7.548 1.00 19.00 372 PHE A C 1
ATOM 2780 O O . PHE A 1 372 ? 53.532 51.356 7.101 1.00 19.04 372 PHE A O 1
ATOM 2788 N N . ASN A 1 373 ? 54.123 49.175 7.310 1.00 17.49 373 ASN A N 1
ATOM 2789 C CA . ASN A 1 373 ? 55.342 49.350 6.529 1.00 18.57 373 ASN A CA 1
ATOM 2790 C C . ASN A 1 373 ? 55.117 49.201 5.039 1.00 23.66 373 ASN A C 1
ATOM 2791 O O . ASN A 1 373 ? 55.927 49.710 4.262 1.00 23.80 373 ASN A O 1
ATOM 2796 N N . GLN A 1 374 ? 54.030 48.515 4.634 1.00 21.37 374 GLN A N 1
ATOM 2797 C CA . GLN A 1 374 ? 53.701 48.292 3.220 1.00 22.81 374 GLN A CA 1
ATOM 2798 C C . GLN A 1 374 ? 52.188 48.419 3.032 1.00 28.55 374 GLN A C 1
ATOM 2799 O O . GLN A 1 374 ? 51.522 47.442 2.674 1.00 27.98 374 GLN A O 1
ATOM 2805 N N . LYS A 1 375 ? 51.633 49.619 3.281 1.00 27.84 375 LYS A N 1
ATOM 2806 C CA . LYS A 1 375 ? 50.185 49.814 3.182 1.00 27.77 375 LYS A CA 1
ATOM 2807 C C . LYS A 1 375 ? 49.596 49.596 1.778 1.00 31.87 375 LYS A C 1
ATOM 2808 O O . LYS A 1 375 ? 48.392 49.349 1.666 1.00 31.49 375 LYS A O 1
ATOM 2814 N N . ALA A 1 376 ? 50.463 49.599 0.732 1.00 29.19 376 ALA A N 1
ATOM 2815 C CA . ALA A 1 376 ? 50.091 49.329 -0.663 1.00 29.24 376 ALA A CA 1
ATOM 2816 C C . ALA A 1 376 ? 49.568 47.892 -0.797 1.00 31.22 376 ALA A C 1
ATOM 2817 O O . ALA A 1 376 ? 48.708 47.632 -1.639 1.00 30.79 376 ALA A O 1
ATOM 2819 N N . GLU A 1 377 ? 50.040 46.973 0.081 1.00 26.42 377 GLU A N 1
ATOM 2820 C CA . GLU A 1 377 ? 49.586 45.583 0.127 1.00 25.51 377 GLU A CA 1
ATOM 2821 C C . GLU A 1 377 ? 48.115 45.509 0.594 1.00 30.88 377 GLU A C 1
ATOM 2822 O O . GLU A 1 377 ? 47.489 44.467 0.428 1.00 31.84 377 GLU A O 1
ATOM 2828 N N . LEU A 1 378 ? 47.573 46.607 1.175 1.00 28.04 378 LEU A N 1
ATOM 2829 C CA . LEU A 1 378 ? 46.210 46.674 1.706 1.00 28.38 378 LEU A CA 1
ATOM 2830 C C . LEU A 1 378 ? 45.218 47.498 0.893 1.00 36.22 378 LEU A C 1
ATOM 2831 O O . LEU A 1 378 ? 44.041 47.126 0.824 1.00 35.94 378 LEU A O 1
ATOM 2836 N N . THR A 1 379 ? 45.681 48.622 0.313 1.00 35.13 379 THR A N 1
ATOM 2837 C CA . THR A 1 379 ? 44.868 49.572 -0.462 1.00 36.04 379 THR A CA 1
ATOM 2838 C C . THR A 1 379 ? 44.172 48.935 -1.664 1.00 39.46 379 THR A C 1
ATOM 2839 O O . THR A 1 379 ? 44.838 48.380 -2.540 1.00 39.08 379 THR A O 1
ATOM 2843 N N . ASN A 1 380 ? 42.825 49.005 -1.676 1.00 35.88 380 ASN A N 1
ATOM 2844 C CA . ASN A 1 380 ? 41.931 48.477 -2.721 1.00 35.42 380 ASN A CA 1
ATOM 2845 C C . ASN A 1 380 ? 42.250 47.020 -3.113 1.00 37.08 380 ASN A C 1
ATOM 2846 O O . ASN A 1 380 ? 42.359 46.682 -4.294 1.00 37.93 380 ASN A O 1
ATOM 2851 N N . GLN A 1 381 ? 42.407 46.161 -2.095 1.00 30.13 381 GLN A N 1
ATOM 2852 C CA . GLN A 1 381 ? 42.750 44.753 -2.276 1.00 29.25 381 GLN A CA 1
ATOM 2853 C C . GLN A 1 381 ? 41.563 43.790 -2.199 1.00 29.73 381 GLN A C 1
ATOM 2854 O O . GLN A 1 381 ? 41.699 42.622 -2.559 1.00 30.10 381 GLN A O 1
ATOM 2860 N N . GLY A 1 382 ? 40.425 44.276 -1.725 1.00 23.92 382 GLY A N 1
ATOM 2861 C CA . GLY A 1 382 ? 39.239 43.442 -1.595 1.00 22.37 382 GLY A CA 1
ATOM 2862 C C . GLY A 1 382 ? 38.573 43.511 -0.233 1.00 24.07 382 GLY A C 1
ATOM 2863 O O . GLY A 1 382 ? 39.151 44.037 0.728 1.00 21.80 382 GLY A O 1
ATOM 2864 N N . PRO A 1 383 ? 37.340 42.965 -0.137 1.00 20.14 383 PRO A N 1
ATOM 2865 C CA . PRO A 1 383 ? 36.587 43.028 1.130 1.00 19.16 383 PRO A CA 1
ATOM 2866 C C . PRO A 1 383 ? 37.242 42.339 2.324 1.00 19.30 383 PRO A C 1
ATOM 2867 O O . PRO A 1 383 ? 36.899 42.648 3.454 1.00 16.92 383 PRO A O 1
ATOM 2871 N N . GLN A 1 384 ? 38.147 41.395 2.087 1.00 16.14 384 GLN A N 1
ATOM 2872 C CA . GLN A 1 384 ? 38.807 40.670 3.176 1.00 15.49 384 GLN A CA 1
ATOM 2873 C C . GLN A 1 384 ? 39.837 41.550 3.872 1.00 15.75 384 GLN A C 1
ATOM 2874 O O . GLN A 1 384 ? 40.347 41.183 4.940 1.00 13.76 384 GLN A O 1
ATOM 2880 N N . PHE A 1 385 ? 40.168 42.698 3.258 1.00 12.32 385 PHE A N 1
ATOM 2881 C CA . PHE A 1 385 ? 41.233 43.569 3.745 1.00 12.52 385 PHE A CA 1
ATOM 2882 C C . PHE A 1 385 ? 40.809 44.920 4.300 1.00 15.19 385 PHE A C 1
ATOM 2883 O O . PHE A 1 385 ? 41.673 45.756 4.579 1.00 15.78 385 PHE A O 1
ATOM 2891 N N . THR A 1 386 ? 39.493 45.121 4.510 1.00 13.23 386 THR A N 1
ATOM 2892 C CA . THR A 1 386 ? 38.988 46.370 5.071 1.00 12.30 386 THR A CA 1
ATOM 2893 C C . THR A 1 386 ? 39.366 46.478 6.551 1.00 13.88 386 THR A C 1
ATOM 2894 O O . THR A 1 386 ? 39.385 45.472 7.257 1.00 13.50 386 THR A O 1
ATOM 2898 N N . PHE A 1 387 ? 39.647 47.699 7.019 1.00 11.79 387 PHE A N 1
ATOM 2899 C CA . PHE A 1 387 ? 39.999 47.936 8.421 1.00 10.99 387 PHE A CA 1
ATOM 2900 C C . PHE A 1 387 ? 39.936 49.398 8.818 1.00 13.03 387 PHE A C 1
ATOM 2901 O O . PHE A 1 387 ? 39.913 49.662 10.003 1.00 11.36 387 PHE A O 1
ATOM 2909 N N . SER A 1 388 ? 40.046 50.353 7.861 1.00 11.52 388 SER A N 1
ATOM 2910 C CA . SER A 1 388 ? 40.194 51.761 8.191 1.00 10.93 388 SER A CA 1
ATOM 2911 C C . SER A 1 388 ? 38.905 52.496 8.443 1.00 13.44 388 SER A C 1
ATOM 2912 O O . SER A 1 388 ? 37.818 51.961 8.196 1.00 13.08 388 SER A O 1
ATOM 2915 N N . GLN A 1 389 ? 39.033 53.762 8.877 1.00 13.35 389 GLN A N 1
ATOM 2916 C CA . GLN A 1 389 ? 37.907 54.658 9.087 1.00 12.87 389 GLN A CA 1
ATOM 2917 C C . GLN A 1 389 ? 37.196 54.865 7.743 1.00 15.54 389 GLN A C 1
ATOM 2918 O O . GLN A 1 389 ? 35.980 54.754 7.676 1.00 15.72 389 GLN A O 1
ATOM 2924 N N . GLU A 1 390 ? 37.969 55.089 6.660 1.00 14.85 390 GLU A N 1
ATOM 2925 C CA . GLU A 1 390 ? 37.390 55.240 5.324 1.00 15.46 390 GLU A CA 1
ATOM 2926 C C . GLU A 1 390 ? 36.674 53.959 4.894 1.00 17.20 390 GLU A C 1
ATOM 2927 O O . GLU A 1 390 ? 35.577 54.049 4.342 1.00 16.40 390 GLU A O 1
ATOM 2933 N N . ASP A 1 391 ? 37.274 52.765 5.150 1.00 13.36 391 ASP A N 1
ATOM 2934 C CA . ASP A 1 391 ? 36.627 51.498 4.793 1.00 12.79 391 ASP A CA 1
ATOM 2935 C C . ASP A 1 391 ? 35.302 51.342 5.537 1.00 15.78 391 ASP A C 1
ATOM 2936 O O . ASP A 1 391 ? 34.303 50.946 4.942 1.00 16.24 391 ASP A O 1
ATOM 2941 N N . PHE A 1 392 ? 35.287 51.669 6.841 1.00 14.16 392 PHE A N 1
ATOM 2942 C CA . PHE A 1 392 ? 34.053 51.525 7.599 1.00 12.64 392 PHE A CA 1
ATOM 2943 C C . PHE A 1 392 ? 32.976 52.455 7.077 1.00 16.78 392 PHE A C 1
ATOM 2944 O O . PHE A 1 392 ? 31.858 52.001 6.816 1.00 16.67 392 PHE A O 1
ATOM 2952 N N . LEU A 1 393 ? 33.319 53.743 6.908 1.00 14.39 393 LEU A N 1
ATOM 2953 C CA . LEU A 1 393 ? 32.330 54.733 6.488 1.00 16.45 393 LEU A CA 1
ATOM 2954 C C . LEU A 1 393 ? 31.848 54.586 5.055 1.00 21.38 393 LEU A C 1
ATOM 2955 O O . LEU A 1 393 ? 30.671 54.856 4.792 1.00 20.79 393 LEU A O 1
ATOM 2960 N N . THR A 1 394 ? 32.730 54.152 4.133 1.00 18.04 394 THR A N 1
ATOM 2961 C CA . THR A 1 394 ? 32.349 54.030 2.722 1.00 18.45 394 THR A CA 1
ATOM 2962 C C . THR A 1 394 ? 31.878 52.656 2.274 1.00 22.70 394 THR A C 1
ATOM 2963 O O . THR A 1 394 ? 31.048 52.579 1.366 1.00 24.53 394 THR A O 1
ATOM 2967 N N . SER A 1 395 ? 32.412 51.569 2.865 1.00 18.44 395 SER A N 1
ATOM 2968 C CA . SER A 1 395 ? 32.046 50.219 2.447 1.00 18.60 395 SER A CA 1
ATOM 2969 C C . SER A 1 395 ? 31.119 49.481 3.392 1.00 21.28 395 SER A C 1
ATOM 2970 O O . SER A 1 395 ? 30.302 48.686 2.928 1.00 22.22 395 SER A O 1
ATOM 2973 N N . ILE A 1 396 ? 31.265 49.692 4.705 1.00 16.04 396 ILE A N 1
ATOM 2974 C CA . ILE A 1 396 ? 30.453 48.948 5.666 1.00 14.60 396 ILE A CA 1
ATOM 2975 C C . ILE A 1 396 ? 29.159 49.658 6.016 1.00 18.23 396 ILE A C 1
ATOM 2976 O O . ILE A 1 396 ? 28.073 49.073 5.897 1.00 18.43 396 ILE A O 1
ATOM 2981 N N . LEU A 1 397 ? 29.279 50.892 6.493 1.00 15.44 397 LEU A N 1
ATOM 2982 C CA . LEU A 1 397 ? 28.132 51.685 6.932 1.00 16.80 397 LEU A CA 1
ATOM 2983 C C . LEU A 1 397 ? 26.961 51.716 5.930 1.00 20.88 397 LEU A C 1
ATOM 2984 O O . LEU A 1 397 ? 25.846 51.394 6.349 1.00 18.61 397 LEU A O 1
ATOM 2989 N N . PRO A 1 398 ? 27.169 52.003 4.617 1.00 19.16 398 PRO A N 1
ATOM 2990 C CA . PRO A 1 398 ? 26.020 52.032 3.689 1.00 19.50 398 PRO A CA 1
ATOM 2991 C C . PRO A 1 398 ? 25.265 50.716 3.525 1.00 24.75 398 PRO A C 1
ATOM 2992 O O . PRO A 1 398 ? 24.109 50.750 3.102 1.00 25.55 398 PRO A O 1
ATOM 2996 N N . SER A 1 399 ? 25.899 49.567 3.846 1.00 21.39 399 SER A N 1
ATOM 2997 C CA . SER A 1 399 ? 25.278 48.252 3.713 1.00 21.28 399 SER A CA 1
ATOM 2998 C C . SER A 1 399 ? 24.846 47.630 5.058 1.00 20.36 399 SER A C 1
ATOM 2999 O O . SER A 1 399 ? 24.371 46.495 5.070 1.00 19.75 399 SER A O 1
ATOM 3002 N N . LEU A 1 400 ? 24.985 48.368 6.179 1.00 15.54 400 LEU A N 1
ATOM 3003 C CA . LEU A 1 400 ? 24.552 47.843 7.483 1.00 14.46 400 LEU A CA 1
ATOM 3004 C C . LEU A 1 400 ? 23.053 47.596 7.481 1.00 16.47 400 LEU A C 1
ATOM 3005 O O . LEU A 1 400 ? 22.301 48.388 6.899 1.00 15.33 400 LEU A O 1
ATOM 3010 N N . THR A 1 401 ? 22.622 46.493 8.108 1.00 13.11 401 THR A N 1
ATOM 3011 C CA . THR A 1 401 ? 21.190 46.201 8.228 1.00 12.33 401 THR A CA 1
ATOM 3012 C C . THR A 1 401 ? 20.807 46.051 9.698 1.00 14.47 401 THR A C 1
ATOM 3013 O O . THR A 1 401 ? 21.672 45.998 10.576 1.00 13.22 401 THR A O 1
ATOM 3017 N N . GLU A 1 402 ? 19.504 45.951 9.956 1.00 12.55 402 GLU A N 1
ATOM 3018 C CA . GLU A 1 402 ? 18.917 45.860 11.292 1.00 11.45 402 GLU A CA 1
ATOM 3019 C C . GLU A 1 402 ? 19.323 44.628 12.093 1.00 13.67 402 GLU A C 1
ATOM 3020 O O . GLU A 1 402 ? 19.108 44.586 13.311 1.00 13.13 402 GLU A O 1
ATOM 3026 N N . ILE A 1 403 ? 19.878 43.608 11.411 1.00 11.33 403 ILE A N 1
ATOM 3027 C CA . ILE A 1 403 ? 20.327 42.394 12.105 1.00 10.69 403 ILE A CA 1
ATOM 3028 C C . ILE A 1 403 ? 21.802 42.459 12.525 1.00 12.94 403 ILE A C 1
ATOM 3029 O O . ILE A 1 403 ? 22.267 41.552 13.212 1.00 12.76 403 ILE A O 1
ATOM 3034 N N . ASP A 1 404 ? 22.515 43.520 12.117 1.00 10.56 404 ASP A N 1
ATOM 3035 C CA . ASP A 1 404 ? 23.940 43.679 12.435 1.00 10.20 404 ASP A CA 1
ATOM 3036 C C . ASP A 1 404 ? 24.132 44.278 13.807 1.00 13.80 404 ASP A C 1
ATOM 3037 O O . ASP A 1 404 ? 23.265 45.015 14.279 1.00 14.57 404 ASP A O 1
ATOM 3042 N N . THR A 1 405 ? 25.285 43.983 14.444 1.00 11.41 405 THR A N 1
ATOM 3043 C CA . THR A 1 405 ? 25.661 44.543 15.745 1.00 10.94 405 THR A CA 1
ATOM 3044 C C . THR A 1 405 ? 26.918 45.356 15.545 1.00 12.90 405 THR A C 1
ATOM 3045 O O . THR A 1 405 ? 27.827 44.910 14.838 1.00 11.72 405 THR A O 1
ATOM 3049 N N . VAL A 1 406 ? 26.976 46.555 16.143 1.00 9.53 406 VAL A N 1
ATOM 3050 C CA . VAL A 1 406 ? 28.186 47.372 16.096 1.00 8.60 406 VAL A CA 1
ATOM 3051 C C . VAL A 1 406 ? 28.575 47.693 17.533 1.00 11.35 406 VAL A C 1
ATOM 3052 O O . VAL A 1 406 ? 27.750 48.197 18.298 1.00 10.59 406 VAL A O 1
ATOM 3056 N N . VAL A 1 407 ? 29.832 47.378 17.907 1.00 9.62 407 VAL A N 1
ATOM 3057 C CA . VAL A 1 407 ? 30.392 47.665 19.221 1.00 8.91 407 VAL A CA 1
ATOM 3058 C C . VAL A 1 407 ? 31.391 48.794 19.020 1.00 10.11 407 VAL A C 1
ATOM 3059 O O . VAL A 1 407 ? 32.257 48.681 18.145 1.00 11.20 407 VAL A O 1
ATOM 3063 N N . PHE A 1 408 ? 31.269 49.875 19.801 1.00 8.91 408 PHE A N 1
ATOM 3064 C CA . PHE A 1 408 ? 32.168 51.026 19.698 1.00 8.68 408 PHE A CA 1
ATOM 3065 C C . PHE A 1 408 ? 33.077 51.025 20.894 1.00 11.16 408 PHE A C 1
ATOM 3066 O O . PHE A 1 408 ? 32.601 50.898 22.026 1.00 11.23 408 PHE A O 1
ATOM 3074 N N . ILE A 1 409 ? 34.391 51.119 20.663 1.00 8.76 409 ILE A N 1
ATOM 3075 C CA . ILE A 1 409 ? 35.347 51.088 21.752 1.00 8.47 409 ILE A CA 1
ATOM 3076 C C . ILE A 1 409 ? 36.171 52.366 21.693 1.00 9.72 409 ILE A C 1
ATOM 3077 O O . ILE A 1 409 ? 36.826 52.641 20.679 1.00 9.46 409 ILE A O 1
ATOM 3082 N N . PHE A 1 410 ? 36.145 53.148 22.785 1.00 9.28 410 PHE A N 1
ATOM 3083 C CA . PHE A 1 410 ? 36.843 54.427 22.796 1.00 8.09 410 PHE A CA 1
ATOM 3084 C C . PHE A 1 410 ? 37.173 54.826 24.223 1.00 9.62 410 PHE A C 1
ATOM 3085 O O . PHE A 1 410 ? 36.785 54.141 25.177 1.00 9.77 410 PHE A O 1
ATOM 3093 N N . THR A 1 411 ? 37.916 55.927 24.371 1.00 9.65 411 THR A N 1
ATOM 3094 C CA . THR A 1 411 ? 38.194 56.473 25.693 1.00 9.20 411 THR A CA 1
ATOM 3095 C C . THR A 1 411 ? 37.580 57.861 25.755 1.00 10.97 411 THR A C 1
ATOM 3096 O O . THR A 1 411 ? 37.247 58.444 24.720 1.00 9.86 411 THR A O 1
ATOM 3100 N N . LEU A 1 412 ? 37.493 58.416 26.975 1.00 10.78 412 LEU A N 1
ATOM 3101 C CA . LEU A 1 412 ? 36.948 59.765 27.107 1.00 11.14 412 LEU A CA 1
ATOM 3102 C C . LEU A 1 412 ? 37.930 60.848 26.683 1.00 14.80 412 LEU A C 1
ATOM 3103 O O . LEU A 1 412 ? 37.584 62.030 26.717 1.00 15.05 412 LEU A O 1
ATOM 3108 N N . ASP A 1 413 ? 39.136 60.442 26.223 1.00 11.96 413 ASP A N 1
ATOM 3109 C CA . ASP A 1 413 ? 40.130 61.374 25.679 1.00 12.44 413 ASP A CA 1
ATOM 3110 C C . ASP A 1 413 ? 40.044 61.384 24.140 1.00 15.44 413 ASP A C 1
ATOM 3111 O O . ASP A 1 413 ? 40.731 62.169 23.485 1.00 15.56 413 ASP A O 1
ATOM 3116 N N . ASP A 1 414 ? 39.174 60.548 23.560 1.00 11.89 414 ASP A N 1
ATOM 3117 C CA . ASP A 1 414 ? 38.984 60.531 22.116 1.00 11.96 414 ASP A CA 1
ATOM 3118 C C . ASP A 1 414 ? 38.102 61.690 21.662 1.00 15.20 414 ASP A C 1
ATOM 3119 O O . ASP A 1 414 ? 37.563 62.431 22.490 1.00 14.58 414 ASP A O 1
ATOM 3124 N N . ASN A 1 415 ? 37.975 61.859 20.335 1.00 13.56 415 ASN A N 1
ATOM 3125 C CA . ASN A 1 415 ? 37.132 62.901 19.773 1.00 13.62 415 ASN A CA 1
ATOM 3126 C C . ASN A 1 415 ? 35.679 62.407 19.912 1.00 16.20 415 ASN A C 1
ATOM 3127 O O . ASN A 1 415 ? 35.187 61.641 19.076 1.00 15.41 415 ASN A O 1
ATOM 3132 N N . LEU A 1 416 ? 35.017 62.824 21.003 1.00 14.18 416 LEU A N 1
ATOM 3133 C CA . LEU A 1 416 ? 33.657 62.378 21.311 1.00 13.11 416 LEU A CA 1
ATOM 3134 C C . LEU A 1 416 ? 32.562 62.918 20.406 1.00 15.37 416 LEU A C 1
ATOM 3135 O O . LEU A 1 416 ? 31.486 62.324 20.345 1.00 15.76 416 LEU A O 1
ATOM 3140 N N . THR A 1 417 ? 32.851 64.009 19.665 1.00 13.72 417 THR A N 1
ATOM 3141 C CA . THR A 1 417 ? 31.931 64.541 18.662 1.00 13.59 417 THR A CA 1
ATOM 3142 C C . THR A 1 417 ? 31.909 63.533 17.492 1.00 16.37 417 THR A C 1
ATOM 3143 O O . THR A 1 417 ? 30.828 63.212 16.984 1.00 16.66 417 THR A O 1
ATOM 3147 N N . GLU A 1 418 ? 33.114 63.043 17.067 1.00 13.76 418 GLU A N 1
ATOM 3148 C CA . GLU A 1 418 ? 33.263 62.052 16.005 1.00 12.89 418 GLU A CA 1
ATOM 3149 C C . GLU A 1 418 ? 32.613 60.740 16.442 1.00 14.64 418 GLU A C 1
ATOM 3150 O O . GLU A 1 418 ? 31.903 60.124 15.645 1.00 14.64 418 GLU A O 1
ATOM 3156 N N . VAL A 1 419 ? 32.831 60.328 17.723 1.00 12.21 419 VAL A N 1
ATOM 3157 C CA . VAL A 1 419 ? 32.191 59.105 18.244 1.00 11.42 419 VAL A CA 1
ATOM 3158 C C . VAL A 1 419 ? 30.674 59.251 18.084 1.00 13.72 419 VAL A C 1
ATOM 3159 O O . VAL A 1 419 ? 30.027 58.388 17.498 1.00 13.99 419 VAL A O 1
ATOM 3163 N N . GLN A 1 420 ? 30.111 60.362 18.579 1.00 12.50 420 GLN A N 1
ATOM 3164 C CA . GLN A 1 420 ? 28.671 60.591 18.516 1.00 12.32 420 GLN A CA 1
ATOM 3165 C C . GLN A 1 420 ? 28.142 60.589 17.073 1.00 14.54 420 GLN A C 1
ATOM 3166 O O . GLN A 1 420 ? 27.092 59.988 16.808 1.00 15.16 420 GLN A O 1
ATOM 3172 N N . THR A 1 421 ? 28.869 61.241 16.136 1.00 13.22 421 THR A N 1
ATOM 3173 C CA . THR A 1 421 ? 28.466 61.317 14.727 1.00 13.14 421 THR A CA 1
ATOM 3174 C C . THR A 1 421 ? 28.370 59.937 14.094 1.00 15.58 421 THR A C 1
ATOM 3175 O O . THR A 1 421 ? 27.349 59.607 13.486 1.00 16.39 421 THR A O 1
ATOM 3179 N N . ILE A 1 422 ? 29.415 59.113 14.274 1.00 13.32 422 ILE A N 1
ATOM 3180 C CA . ILE A 1 422 ? 29.434 57.785 13.687 1.00 12.40 422 ILE A CA 1
ATOM 3181 C C . ILE A 1 422 ? 28.380 56.895 14.342 1.00 14.11 422 ILE A C 1
ATOM 3182 O O . ILE A 1 422 ? 27.686 56.176 13.627 1.00 14.35 422 ILE A O 1
ATOM 3187 N N . VAL A 1 423 ? 28.207 56.999 15.679 1.00 12.03 423 VAL A N 1
ATOM 3188 C CA . VAL A 1 423 ? 27.191 56.196 16.375 1.00 11.32 423 VAL A CA 1
ATOM 3189 C C . VAL A 1 423 ? 25.793 56.527 15.839 1.00 13.80 423 VAL A C 1
ATOM 3190 O O . VAL A 1 423 ? 25.035 55.611 15.537 1.00 13.32 423 VAL A O 1
ATOM 3194 N N . GLU A 1 424 ? 25.481 57.827 15.671 1.00 12.49 424 GLU A N 1
ATOM 3195 C CA . GLU A 1 424 ? 24.179 58.250 15.142 1.00 12.43 424 GLU A CA 1
ATOM 3196 C C . GLU A 1 424 ? 23.954 57.718 13.713 1.00 15.57 424 GLU A C 1
ATOM 3197 O O . GLU A 1 424 ? 22.848 57.273 13.411 1.00 16.80 424 GLU A O 1
ATOM 3203 N N . GLN A 1 425 ? 25.006 57.708 12.864 1.00 14.23 425 GLN A N 1
ATOM 3204 C CA . GLN A 1 425 ? 24.899 57.177 11.495 1.00 14.32 425 GLN A CA 1
ATOM 3205 C C . GLN A 1 425 ? 24.576 55.681 11.523 1.00 16.59 425 GLN A C 1
ATOM 3206 O O . GLN A 1 425 ? 23.698 55.222 10.791 1.00 16.16 425 GLN A O 1
ATOM 3212 N N . VAL A 1 426 ? 25.242 54.927 12.418 1.00 13.23 426 VAL A N 1
ATOM 3213 C CA . VAL A 1 426 ? 25.002 53.493 12.574 1.00 12.02 426 VAL A CA 1
ATOM 3214 C C . VAL A 1 426 ? 23.605 53.215 13.146 1.00 14.95 426 VAL A C 1
ATOM 3215 O O . VAL A 1 426 ? 22.931 52.286 12.695 1.00 14.67 426 VAL A O 1
ATOM 3219 N N . LYS A 1 427 ? 23.181 54.025 14.135 1.00 12.79 427 LYS A N 1
ATOM 3220 C CA . LYS A 1 427 ? 21.891 53.876 14.800 1.00 14.15 427 LYS A CA 1
ATOM 3221 C C . LYS A 1 427 ? 20.715 53.972 13.810 1.00 18.49 427 LYS A C 1
ATOM 3222 O O . LYS A 1 427 ? 19.691 53.325 14.027 1.00 18.46 427 LYS A O 1
ATOM 3228 N N . GLU A 1 428 ? 20.887 54.718 12.705 1.00 16.02 428 GLU A N 1
ATOM 3229 C CA . GLU A 1 428 ? 19.869 54.844 11.652 1.00 17.55 428 GLU A CA 1
ATOM 3230 C C . GLU A 1 428 ? 19.642 53.498 10.958 1.00 21.48 428 GLU A C 1
ATOM 3231 O O . GLU A 1 428 ? 18.560 53.265 10.416 1.00 23.02 428 GLU A O 1
ATOM 3237 N N . LYS A 1 429 ? 20.660 52.606 10.986 1.00 15.74 429 LYS A N 1
ATOM 3238 C CA . LYS A 1 429 ? 20.610 51.301 10.331 1.00 13.89 429 LYS A CA 1
ATOM 3239 C C . LYS A 1 429 ? 20.304 50.147 11.272 1.00 15.75 429 LYS A C 1
ATOM 3240 O O . LYS A 1 429 ? 19.692 49.169 10.843 1.00 14.83 429 LYS A O 1
ATOM 3246 N N . THR A 1 430 ? 20.764 50.224 12.536 1.00 12.76 430 THR A N 1
ATOM 3247 C CA . THR A 1 430 ? 20.542 49.142 13.491 1.00 12.17 430 THR A CA 1
ATOM 3248 C C . THR A 1 430 ? 20.430 49.658 14.913 1.00 14.01 430 THR A C 1
ATOM 3249 O O . THR A 1 430 ? 21.130 50.603 15.287 1.00 14.02 430 THR A O 1
ATOM 3253 N N . ASN A 1 431 ? 19.576 49.001 15.712 1.00 12.25 431 ASN A N 1
ATOM 3254 C CA . ASN A 1 431 ? 19.448 49.321 17.134 1.00 12.29 431 ASN A CA 1
ATOM 3255 C C . ASN A 1 431 ? 20.492 48.554 17.945 1.00 13.01 431 ASN A C 1
ATOM 3256 O O . ASN A 1 431 ? 20.674 48.825 19.135 1.00 13.14 431 ASN A O 1
ATOM 3261 N N . HIS A 1 432 ? 21.134 47.542 17.328 1.00 10.69 432 HIS A N 1
ATOM 3262 C CA . HIS A 1 432 ? 22.060 46.674 18.050 1.00 11.21 432 HIS A CA 1
ATOM 3263 C C . HIS A 1 432 ? 23.418 47.311 18.182 1.00 12.81 432 HIS A C 1
ATOM 3264 O O . HIS A 1 432 ? 24.364 46.921 17.500 1.00 12.30 432 HIS A O 1
ATOM 3271 N N . ILE A 1 433 ? 23.498 48.317 19.048 1.00 10.67 433 ILE A N 1
ATOM 3272 C CA . ILE A 1 433 ? 24.737 49.041 19.290 1.00 9.99 433 ILE A CA 1
ATOM 3273 C C . ILE A 1 433 ? 25.069 48.951 20.756 1.00 11.95 433 ILE A C 1
ATOM 3274 O O . ILE A 1 433 ? 24.172 48.858 21.609 1.00 12.45 433 ILE A O 1
ATOM 3279 N N A GLN A 1 434 ? 26.369 48.950 21.057 0.50 9.29 434 GLN A N 1
ATOM 3280 N N B GLN A 1 434 ? 26.371 48.944 21.057 0.50 9.44 434 GLN A N 1
ATOM 3281 C CA A GLN A 1 434 ? 26.865 48.956 22.422 0.50 8.64 434 GLN A CA 1
ATOM 3282 C CA B GLN A 1 434 ? 26.868 48.934 22.422 0.50 8.89 434 GLN A CA 1
ATOM 3283 C C A GLN A 1 434 ? 28.224 49.616 22.407 0.50 10.02 434 GLN A C 1
ATOM 3284 C C B GLN A 1 434 ? 28.237 49.580 22.417 0.50 10.35 434 GLN A C 1
ATOM 3285 O O A GLN A 1 434 ? 28.852 49.713 21.356 0.50 8.80 434 GLN A O 1
ATOM 3286 O O B GLN A 1 434 ? 28.890 49.621 21.379 0.50 9.31 434 GLN A O 1
ATOM 3297 N N . ALA A 1 435 ? 28.659 50.115 23.562 1.00 8.68 435 ALA A N 1
ATOM 3298 C CA . ALA A 1 435 ? 29.960 50.735 23.667 1.00 9.66 435 ALA A CA 1
ATOM 3299 C C . ALA A 1 435 ? 30.702 50.225 24.877 1.00 11.46 435 ALA A C 1
ATOM 3300 O O . ALA A 1 435 ? 30.108 49.847 25.902 1.00 10.23 435 ALA A O 1
ATOM 3302 N N . LEU A 1 436 ? 32.017 50.214 24.738 1.00 9.81 436 LEU A N 1
ATOM 3303 C CA . LEU A 1 436 ? 32.976 49.949 25.791 1.00 8.94 436 LEU A CA 1
ATOM 3304 C C . LEU A 1 436 ? 33.760 51.251 25.858 1.00 10.97 436 LEU A C 1
ATOM 3305 O O . LEU A 1 436 ? 34.477 51.590 24.911 1.00 10.22 436 LEU A O 1
ATOM 3310 N N . ALA A 1 437 ? 33.555 52.011 26.937 1.00 9.44 437 ALA A N 1
ATOM 3311 C CA . ALA A 1 437 ? 34.200 53.311 27.112 1.00 10.28 437 ALA A CA 1
ATOM 3312 C C . ALA A 1 437 ? 35.117 53.310 28.313 1.00 11.92 437 ALA A C 1
ATOM 3313 O O . ALA A 1 437 ? 34.690 53.010 29.434 1.00 12.44 437 ALA A O 1
ATOM 3315 N N . HIS A 1 438 ? 36.382 53.649 28.072 1.00 9.65 438 HIS A N 1
ATOM 3316 C CA . HIS A 1 438 ? 37.390 53.750 29.120 1.00 7.96 438 HIS A CA 1
ATOM 3317 C C . HIS A 1 438 ? 37.506 55.194 29.560 1.00 10.22 438 HIS A C 1
ATOM 3318 O O . HIS A 1 438 ? 37.574 56.083 28.718 1.00 9.73 438 HIS A O 1
ATOM 3325 N N . SER A 1 439 ? 37.546 55.420 30.862 1.00 9.74 439 SER A N 1
ATOM 3326 C CA . SER A 1 439 ? 37.699 56.778 31.371 1.00 9.89 439 SER A CA 1
ATOM 3327 C C . SER A 1 439 ? 38.681 56.806 32.502 1.00 12.03 439 SER A C 1
ATOM 3328 O O . SER A 1 439 ? 38.933 55.780 33.143 1.00 11.54 439 SER A O 1
ATOM 3331 N N . THR A 1 440 ? 39.185 58.014 32.805 1.00 10.62 440 THR A N 1
ATOM 3332 C CA . THR A 1 440 ? 40.008 58.210 33.979 1.00 11.49 440 THR A CA 1
ATOM 3333 C C . THR A 1 440 ? 39.039 58.697 35.043 1.00 13.81 440 THR A C 1
ATOM 3334 O O . THR A 1 440 ? 38.153 59.514 34.732 1.00 12.14 440 THR A O 1
ATOM 3338 N N . VAL A 1 441 ? 39.186 58.201 36.283 1.00 12.58 441 VAL A N 1
ATOM 3339 C CA . VAL A 1 441 ? 38.371 58.636 37.431 1.00 12.75 441 VAL A CA 1
ATOM 3340 C C . VAL A 1 441 ? 38.298 60.178 37.391 1.00 14.88 441 VAL A C 1
ATOM 3341 O O . VAL A 1 441 ? 39.333 60.838 37.264 1.00 15.00 441 VAL A O 1
ATOM 3345 N N . GLY A 1 442 ? 37.079 60.717 37.442 1.00 12.84 442 GLY A N 1
ATOM 3346 C CA . GLY A 1 442 ? 36.852 62.155 37.335 1.00 12.53 442 GLY A CA 1
ATOM 3347 C C . GLY A 1 442 ? 36.094 62.539 36.080 1.00 15.30 442 GLY A C 1
ATOM 3348 O O . GLY A 1 442 ? 35.281 63.464 36.092 1.00 13.61 442 GLY A O 1
ATOM 3349 N N . GLN A 1 443 ? 36.367 61.840 34.965 1.00 11.56 4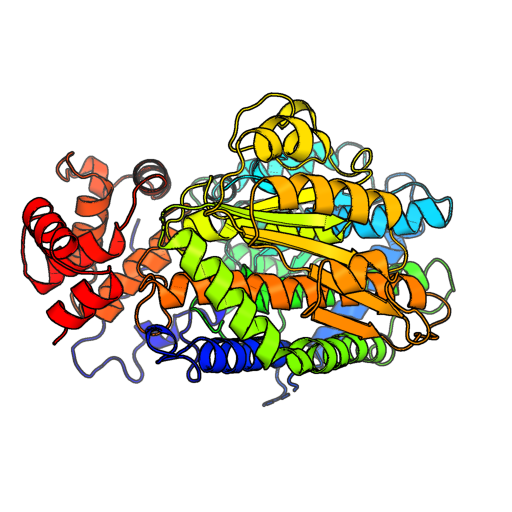43 GLN A N 1
ATOM 3350 C CA . GLN A 1 443 ? 35.690 62.136 33.703 1.00 11.29 443 GLN A CA 1
ATOM 3351 C C . GLN A 1 443 ? 34.322 61.481 33.653 1.00 14.81 443 GLN A C 1
ATOM 3352 O O . GLN A 1 443 ? 34.113 60.429 34.256 1.00 15.64 443 GLN A O 1
ATOM 3358 N N . THR A 1 444 ? 33.390 62.093 32.915 1.00 12.42 444 THR A N 1
ATOM 3359 C CA . THR A 1 444 ? 32.065 61.510 32.715 1.00 11.87 444 THR A CA 1
ATOM 3360 C C . THR A 1 444 ? 31.728 61.581 31.247 1.00 14.42 444 THR A C 1
ATOM 3361 O O . THR A 1 444 ? 32.150 62.496 30.536 1.00 13.48 444 THR A O 1
ATOM 3365 N N . LEU A 1 445 ? 30.957 60.599 30.791 1.00 13.25 445 LEU A N 1
ATOM 3366 C CA . LEU A 1 445 ? 30.566 60.486 29.403 1.00 14.16 445 LEU A CA 1
ATOM 3367 C C . LEU A 1 445 ? 29.606 61.625 29.036 1.00 18.41 445 LEU A C 1
ATOM 3368 O O . LEU A 1 445 ? 28.676 61.897 29.808 1.00 17.71 445 LEU A O 1
ATOM 3373 N N . PRO A 1 446 ? 29.800 62.314 27.887 1.00 14.77 446 PRO A N 1
ATOM 3374 C CA . PRO A 1 446 ? 28.851 63.374 27.500 1.00 13.97 446 PRO A CA 1
ATOM 3375 C C . PRO A 1 446 ? 27.411 62.868 27.518 1.00 16.74 446 PRO A C 1
ATOM 3376 O O . PRO A 1 446 ? 27.152 61.705 27.200 1.00 14.89 446 PRO A O 1
ATOM 3380 N N . ILE A 1 447 ? 26.475 63.739 27.910 1.00 15.42 447 ILE A N 1
ATOM 3381 C CA . ILE A 1 447 ? 25.050 63.413 27.986 1.00 15.14 447 ILE A CA 1
ATOM 3382 C C . ILE A 1 447 ? 24.526 62.771 26.701 1.00 16.43 447 ILE A C 1
ATOM 3383 O O . ILE A 1 447 ? 23.853 61.744 26.808 1.00 14.97 447 ILE A O 1
ATOM 3388 N N . PRO A 1 448 ? 24.839 63.286 25.479 1.00 14.82 448 PRO A N 1
ATOM 3389 C CA . PRO A 1 448 ? 24.307 62.632 24.269 1.00 14.89 448 PRO A CA 1
ATOM 3390 C C . PRO A 1 448 ? 24.762 61.185 24.116 1.00 16.75 448 PRO A C 1
ATOM 3391 O O . PRO A 1 448 ? 24.004 60.360 23.608 1.00 16.09 448 PRO A O 1
ATOM 3395 N N . LEU A 1 449 ? 25.978 60.869 24.593 1.00 14.18 449 LEU A N 1
ATOM 3396 C CA . LEU A 1 449 ? 26.473 59.494 24.523 1.00 12.98 449 LEU A CA 1
ATOM 3397 C C . LEU A 1 449 ? 25.840 58.614 25.597 1.00 14.58 449 LEU A C 1
ATOM 3398 O O . LEU A 1 449 ? 25.587 57.443 25.338 1.00 12.84 449 LEU A O 1
ATOM 3403 N N . LYS A 1 450 ? 25.523 59.182 26.786 1.00 12.06 450 LYS A N 1
ATOM 3404 C CA . LYS A 1 450 ? 24.812 58.446 27.827 1.00 11.65 450 LYS A CA 1
ATOM 3405 C C . LYS A 1 450 ? 23.418 58.061 27.291 1.00 15.45 450 LYS A C 1
ATOM 3406 O O . LYS A 1 450 ? 22.967 56.940 27.515 1.00 16.18 450 LYS A O 1
ATOM 3412 N N . LYS A 1 451 ? 22.768 58.971 26.545 1.00 13.75 451 LYS A N 1
ATOM 3413 C CA . LYS A 1 451 ? 21.440 58.703 25.989 1.00 13.77 451 LYS A CA 1
ATOM 3414 C C . LYS A 1 451 ? 21.489 57.665 24.864 1.00 16.63 451 LYS A C 1
ATOM 3415 O O . LYS A 1 451 ? 20.600 56.809 24.783 1.00 16.71 451 LYS A O 1
ATOM 3421 N N . LEU A 1 452 ? 22.556 57.686 24.043 1.00 13.61 452 LEU A N 1
ATOM 3422 C CA . LEU A 1 452 ? 22.722 56.706 22.963 1.00 13.61 452 LEU A CA 1
ATOM 3423 C C . LEU A 1 452 ? 23.073 55.311 23.487 1.00 14.71 452 LEU A C 1
ATOM 3424 O O . LEU A 1 452 ? 22.692 54.299 22.882 1.00 14.92 452 LEU A O 1
ATOM 3429 N N . PHE A 1 453 ? 23.804 55.266 24.610 1.00 10.85 453 PHE A N 1
ATOM 3430 C CA . PHE A 1 453 ? 24.241 54.032 25.263 1.00 10.33 453 PHE A CA 1
ATOM 3431 C C . PHE A 1 453 ? 23.771 53.965 26.722 1.00 13.79 453 PHE A C 1
ATOM 3432 O O . PHE A 1 453 ? 24.587 54.092 27.646 1.00 12.53 453 PHE A O 1
ATOM 3440 N N . PRO A 1 454 ? 22.461 53.709 26.950 1.00 12.35 454 PRO A N 1
ATOM 3441 C CA . PRO A 1 454 ? 21.960 53.646 28.336 1.00 13.27 454 PRO A CA 1
ATOM 3442 C C . PRO A 1 454 ? 22.466 52.467 29.158 1.00 17.01 454 PRO A C 1
ATOM 3443 O O . PRO A 1 454 ? 22.302 52.471 30.387 1.00 17.50 454 PRO A O 1
ATOM 3447 N N . SER A 1 455 ? 23.101 51.463 28.509 1.00 13.06 455 SER A N 1
ATOM 3448 C CA . SER A 1 455 ? 23.662 50.341 29.239 1.00 12.47 455 SER A CA 1
ATOM 3449 C C . SER A 1 455 ? 25.158 50.203 28.912 1.00 13.96 455 SER A C 1
ATOM 3450 O O . SER A 1 455 ? 25.698 49.095 28.962 1.00 14.00 455 SER A O 1
ATOM 3453 N N . ILE A 1 456 ? 25.833 51.342 28.611 1.00 10.68 456 ILE A N 1
ATOM 3454 C CA . ILE A 1 456 ? 27.256 51.355 28.241 1.00 10.23 456 ILE A CA 1
ATOM 3455 C C . ILE A 1 456 ? 28.135 50.579 29.207 1.00 13.44 456 ILE A C 1
ATOM 3456 O O . ILE A 1 456 ? 27.892 50.601 30.421 1.00 13.43 456 ILE A O 1
ATOM 3461 N N . ILE A 1 457 ? 29.165 49.901 28.664 1.00 9.35 457 ILE A N 1
ATOM 3462 C CA . ILE A 1 457 ? 30.126 49.226 29.508 1.00 9.25 457 ILE A CA 1
ATOM 3463 C C . ILE A 1 457 ? 31.177 50.282 29.821 1.00 13.01 457 ILE A C 1
ATOM 3464 O O . ILE A 1 457 ? 31.989 50.623 28.955 1.00 12.24 457 ILE A O 1
ATOM 3469 N N . SER A 1 458 ? 31.090 50.875 31.025 1.00 11.81 458 SER A N 1
ATOM 3470 C CA . SER A 1 458 ? 31.958 51.951 31.462 1.00 12.48 458 SER A CA 1
ATOM 3471 C C . SER A 1 458 ? 33.049 51.400 32.341 1.00 15.85 458 SER A C 1
ATOM 3472 O O . SER A 1 458 ? 32.765 50.823 33.391 1.00 17.09 458 SER A O 1
ATOM 3475 N N . ILE A 1 459 ? 34.294 51.527 31.899 1.00 12.19 459 ILE A N 1
ATOM 3476 C CA . ILE A 1 459 ? 35.405 51.051 32.711 1.00 12.30 459 ILE A CA 1
ATOM 3477 C C . ILE A 1 459 ? 36.209 52.258 33.139 1.00 14.09 459 ILE A C 1
ATOM 3478 O O . ILE A 1 459 ? 36.708 52.996 32.291 1.00 12.06 459 ILE A O 1
ATOM 3483 N N . THR A 1 460 ? 36.231 52.505 34.453 1.00 14.10 460 THR A N 1
ATOM 3484 C CA . THR A 1 460 ? 36.876 53.662 35.041 1.00 13.70 460 THR A CA 1
ATOM 3485 C C . THR A 1 460 ? 38.215 53.248 35.629 1.00 15.09 460 THR A C 1
ATOM 3486 O O . THR A 1 460 ? 38.326 52.221 36.315 1.00 15.97 460 THR A O 1
ATOM 3490 N N . TRP A 1 461 ? 39.234 54.056 35.350 1.00 11.22 461 TRP A N 1
ATOM 3491 C CA . TRP A 1 461 ? 40.595 53.778 35.766 1.00 10.83 461 TRP A CA 1
ATOM 3492 C C . TRP A 1 461 ? 41.138 54.840 36.682 1.00 13.82 461 TRP A C 1
ATOM 3493 O O . TRP A 1 461 ? 41.135 56.014 36.304 1.00 12.74 461 TRP A O 1
ATOM 3504 N N . PRO A 1 462 ? 41.727 54.455 37.828 1.00 13.72 462 PRO A N 1
ATOM 3505 C CA . PRO A 1 462 ? 42.404 55.459 38.658 1.00 13.80 462 PRO A CA 1
ATOM 3506 C C . PRO A 1 462 ? 43.626 56.004 37.916 1.00 16.43 462 PRO A C 1
ATOM 3507 O O . PRO A 1 462 ? 44.194 55.326 37.034 1.00 13.92 462 PRO A O 1
ATOM 3511 N N . LEU A 1 463 ? 44.049 57.223 38.265 1.00 15.32 463 LEU A N 1
ATOM 3512 C CA . LEU A 1 463 ? 45.257 57.786 37.675 1.00 17.48 463 LEU A CA 1
ATOM 3513 C C . LEU A 1 463 ? 46.447 56.976 38.184 1.00 19.02 463 LEU A C 1
ATOM 3514 O O . LEU A 1 463 ? 46.424 56.462 39.306 1.00 18.70 463 LEU A O 1
ATOM 3519 N N . LEU A 1 464 ? 47.470 56.863 37.348 1.00 15.93 464 LEU A N 1
ATOM 3520 C CA . LEU A 1 464 ? 48.707 56.192 37.698 1.00 16.05 464 LEU A CA 1
ATOM 3521 C C . LEU A 1 464 ? 49.741 57.294 37.853 1.00 21.49 464 LEU A C 1
ATOM 3522 O O . LEU A 1 464 ? 49.709 58.286 37.114 1.00 21.99 464 LEU A O 1
ATOM 3527 N N . PHE A 1 465 ? 50.627 57.134 38.830 1.00 17.95 465 PHE A N 1
ATOM 3528 C CA . PHE A 1 465 ? 51.637 58.147 39.130 1.00 18.04 465 PHE A CA 1
ATOM 3529 C C . PHE A 1 465 ? 53.066 57.727 38.856 1.00 23.44 465 PHE A C 1
ATOM 3530 O O . PHE A 1 465 ? 54.000 58.360 39.365 1.00 23.91 465 PHE A O 1
ATOM 3538 N N . PHE A 1 466 ? 53.257 56.695 38.013 1.00 19.73 466 PHE A N 1
ATOM 3539 C CA . PHE A 1 466 ? 54.601 56.299 37.598 1.00 18.78 466 PHE A CA 1
ATOM 3540 C C . PHE A 1 466 ? 55.107 57.478 36.774 1.00 20.12 466 PHE A C 1
ATOM 3541 O O . PHE A 1 466 ? 54.486 57.842 35.777 1.00 19.83 466 PHE A O 1
ATOM 3549 N N . GLU A 1 467 ? 56.175 58.146 37.241 1.00 16.09 467 GLU A N 1
ATOM 3550 C CA . GLU A 1 467 ? 56.693 59.343 36.577 1.00 16.62 467 GLU A CA 1
ATOM 3551 C C . GLU A 1 467 ? 56.961 59.162 35.102 1.00 20.79 467 GLU A C 1
ATOM 3552 O O . GLU A 1 467 ? 56.518 59.984 34.298 1.00 21.82 467 GLU A O 1
ATOM 3558 N N . TYR A 1 468 ? 57.692 58.096 34.746 1.00 16.70 468 TYR A N 1
ATOM 3559 C CA . TYR A 1 468 ? 58.050 57.842 33.367 1.00 16.20 468 TYR A CA 1
ATOM 3560 C C . TYR A 1 468 ? 56.967 57.110 32.590 1.00 20.58 468 TYR A C 1
ATOM 3561 O O . TYR A 1 468 ? 56.569 57.564 31.517 1.00 19.56 468 TYR A O 1
ATOM 3570 N N . GLU A 1 469 ? 56.535 55.973 33.120 1.00 18.98 469 GLU A N 1
ATOM 3571 C CA . GLU A 1 469 ? 55.637 55.058 32.432 1.00 19.75 469 GLU A CA 1
ATOM 3572 C C . GLU A 1 469 ? 54.123 55.187 32.626 1.00 21.90 469 GLU A C 1
ATOM 3573 O O . GLU A 1 469 ? 53.375 54.542 31.892 1.00 19.87 469 GLU A O 1
ATOM 3579 N N . GLY A 1 470 ? 53.681 56.063 33.526 1.00 17.62 470 GLY A N 1
ATOM 3580 C CA . GLY A 1 470 ? 52.264 56.264 33.823 1.00 16.98 470 GLY A CA 1
ATOM 3581 C C . GLY A 1 470 ? 51.322 56.371 32.633 1.00 19.17 470 GLY A C 1
ATOM 3582 O O . GLY A 1 470 ? 50.363 55.593 32.536 1.00 18.13 470 GLY A O 1
ATOM 3583 N N . ASN A 1 471 ? 51.559 57.333 31.726 1.00 15.35 471 ASN A N 1
ATOM 3584 C CA . ASN A 1 471 ? 50.661 57.527 30.584 1.00 15.47 471 ASN A CA 1
ATOM 3585 C C . ASN A 1 471 ? 50.651 56.348 29.621 1.00 16.77 471 ASN A C 1
ATOM 3586 O O . ASN A 1 471 ? 49.599 56.019 29.062 1.00 15.90 471 ASN A O 1
ATOM 3591 N N . PHE A 1 472 ? 51.818 55.700 29.452 1.00 13.04 472 PHE A N 1
ATOM 3592 C CA . PHE A 1 472 ? 51.926 54.536 28.567 1.00 12.51 472 PHE A CA 1
ATOM 3593 C C . PHE A 1 472 ? 51.187 53.359 29.155 1.00 12.21 472 PHE A C 1
ATOM 3594 O O . PHE A 1 472 ? 50.429 52.688 28.436 1.00 12.36 472 PHE A O 1
ATOM 3602 N N . ILE A 1 473 ? 51.361 53.117 30.466 1.00 9.86 473 ILE A N 1
ATOM 3603 C CA . ILE A 1 473 ? 50.666 52.026 31.134 1.00 10.33 473 ILE A CA 1
ATOM 3604 C C . ILE A 1 473 ? 49.161 52.262 31.100 1.00 12.92 473 ILE A C 1
ATOM 3605 O O . ILE A 1 473 ? 48.406 51.319 30.896 1.00 11.70 473 ILE A O 1
ATOM 3610 N N . GLN A 1 474 ? 48.719 53.524 31.262 1.00 9.85 474 GLN A N 1
ATOM 3611 C CA . GLN A 1 474 ? 47.300 53.843 31.195 1.00 10.47 474 GLN A CA 1
ATOM 3612 C C . GLN A 1 474 ? 46.726 53.390 29.843 1.00 11.98 474 GLN A C 1
ATOM 3613 O O . GLN A 1 474 ? 45.680 52.742 29.807 1.00 13.30 474 GLN A O 1
ATOM 3619 N N . LYS A 1 475 ? 47.428 53.675 28.740 1.00 9.73 475 LYS A N 1
ATOM 3620 C CA . LYS A 1 475 ? 46.993 53.270 27.414 1.00 9.64 475 LYS A CA 1
ATOM 3621 C C . LYS A 1 475 ? 47.033 51.748 27.301 1.00 11.45 475 LYS A C 1
ATOM 3622 O O . LYS A 1 475 ? 46.073 51.121 26.828 1.00 10.98 475 LYS A O 1
ATOM 3628 N N . PHE A 1 476 ? 48.154 51.140 27.724 1.00 8.63 476 PHE A N 1
ATOM 3629 C CA . PHE A 1 476 ? 48.317 49.696 27.566 1.00 7.95 476 PHE A CA 1
ATOM 3630 C C . PHE A 1 476 ? 47.302 48.904 28.336 1.00 10.20 476 PHE A C 1
ATOM 3631 O O . PHE A 1 476 ? 46.796 47.915 27.804 1.00 9.34 476 PHE A O 1
ATOM 3639 N N . GLN A 1 477 ? 46.966 49.333 29.566 1.00 8.48 477 GLN A N 1
ATOM 3640 C CA . GLN A 1 477 ? 45.982 48.576 30.340 1.00 8.28 477 GLN A CA 1
ATOM 3641 C C . GLN A 1 477 ? 44.592 48.671 29.722 1.00 8.41 477 GLN A C 1
ATOM 3642 O O . GLN A 1 477 ? 43.841 47.710 29.806 1.00 8.96 477 GLN A O 1
ATOM 3648 N N . ARG A 1 478 ? 44.262 49.803 29.068 1.00 7.22 478 ARG A N 1
ATOM 3649 C CA . ARG A 1 478 ? 42.971 49.956 28.399 1.00 7.49 478 ARG A CA 1
ATOM 3650 C C . ARG A 1 478 ? 42.930 49.050 27.169 1.00 9.35 478 ARG A C 1
ATOM 3651 O O . ARG A 1 478 ? 41.889 48.454 26.879 1.00 9.58 478 ARG A O 1
ATOM 3659 N N . GLU A 1 479 ? 44.080 48.905 26.468 1.00 7.16 479 GLU A N 1
ATOM 3660 C CA . GLU A 1 479 ? 44.143 47.999 25.320 1.00 6.45 479 GLU A CA 1
ATOM 3661 C C . GLU A 1 479 ? 43.949 46.557 25.805 1.00 8.61 479 GLU A C 1
ATOM 3662 O O . GLU A 1 479 ? 43.242 45.773 25.165 1.00 8.47 479 GLU A O 1
ATOM 3668 N N . LEU A 1 480 ? 44.611 46.185 26.926 1.00 6.29 480 LEU A N 1
ATOM 3669 C CA . LEU A 1 480 ? 44.491 44.826 27.475 1.00 6.80 480 LEU A CA 1
ATOM 3670 C C . LEU A 1 480 ? 43.068 44.539 27.950 1.00 9.02 480 LEU A C 1
ATOM 3671 O O . LEU A 1 480 ? 42.515 43.472 27.668 1.00 8.33 480 LEU A O 1
ATOM 3676 N N . SER A 1 481 ? 42.462 45.521 28.624 1.00 6.73 481 SER A N 1
ATOM 3677 C CA . SER A 1 481 ? 41.084 45.415 29.087 1.00 6.64 481 SER A CA 1
ATOM 3678 C C . SER A 1 481 ? 40.151 45.178 27.880 1.00 8.66 481 SER A C 1
ATOM 3679 O O . SER A 1 481 ? 39.307 44.276 27.910 1.00 8.51 481 SER A O 1
ATOM 3682 N N . THR A 1 482 ? 40.331 45.964 26.807 1.00 6.87 482 THR A N 1
ATOM 3683 C CA . THR A 1 482 ? 39.544 45.823 25.577 1.00 6.51 482 THR A CA 1
ATOM 3684 C C . THR A 1 482 ? 39.747 44.421 24.996 1.00 7.75 482 THR A C 1
ATOM 3685 O O . THR A 1 482 ? 38.783 43.778 24.570 1.00 9.04 482 THR A O 1
ATOM 3689 N N . LYS A 1 483 ? 41.013 43.958 24.965 1.00 6.78 483 LYS A N 1
ATOM 3690 C CA . LYS A 1 483 ? 41.297 42.621 24.430 1.00 6.86 483 LYS A CA 1
ATOM 3691 C C . LYS A 1 483 ? 40.545 41.536 25.209 1.00 9.36 483 LYS A C 1
ATOM 3692 O O . LYS A 1 483 ? 39.938 40.651 24.605 1.00 7.99 483 LYS A O 1
ATOM 3698 N N . TRP A 1 484 ? 40.562 41.614 26.545 1.00 7.92 484 TRP A N 1
ATOM 3699 C CA . TRP A 1 484 ? 39.846 40.622 27.341 1.00 7.87 484 TRP A CA 1
ATOM 3700 C C . TRP A 1 484 ? 38.347 40.658 27.039 1.00 10.21 484 TRP A C 1
ATOM 3701 O O . TRP A 1 484 ? 37.746 39.606 26.812 1.00 8.99 484 TRP A O 1
ATOM 3712 N N . VAL A 1 485 ? 37.747 41.856 26.999 1.00 7.47 485 VAL A N 1
ATOM 3713 C CA . VAL A 1 485 ? 36.322 41.948 26.729 1.00 6.98 485 VAL A CA 1
ATOM 3714 C C . VAL A 1 485 ? 36.006 41.390 25.345 1.00 10.15 485 VAL A C 1
ATOM 3715 O O . VAL A 1 485 ? 35.097 40.566 25.209 1.00 9.45 485 VAL A O 1
ATOM 3719 N N . LEU A 1 486 ? 36.716 41.870 24.308 1.00 8.74 486 LEU A N 1
ATOM 3720 C CA . LEU A 1 486 ? 36.384 41.428 22.952 1.00 8.16 486 LEU A CA 1
ATOM 3721 C C . LEU A 1 486 ? 36.652 39.945 22.758 1.00 10.52 486 LEU A C 1
ATOM 3722 O O . LEU A 1 486 ? 35.816 39.260 22.145 1.00 10.61 486 LEU A O 1
ATOM 3727 N N . ASN A 1 487 ? 37.764 39.421 23.297 1.00 8.63 487 ASN A N 1
ATOM 3728 C CA . ASN A 1 487 ? 38.056 37.992 23.100 1.00 8.92 487 ASN A CA 1
ATOM 3729 C C . ASN A 1 487 ? 37.058 37.103 23.826 1.00 10.42 487 ASN A C 1
ATOM 3730 O O . ASN A 1 487 ? 36.654 36.066 23.284 1.00 10.76 487 ASN A O 1
ATOM 3735 N N . THR A 1 488 ? 36.587 37.532 24.994 1.00 8.41 488 THR A N 1
ATOM 3736 C CA . THR A 1 488 ? 35.583 36.763 25.726 1.00 7.77 488 THR A CA 1
ATOM 3737 C C . THR A 1 488 ? 34.245 36.827 24.974 1.00 9.85 488 THR A C 1
ATOM 3738 O O . THR A 1 488 ? 33.585 35.795 24.820 1.00 10.48 488 THR A O 1
ATOM 3742 N N . VAL A 1 489 ? 33.872 38.022 24.455 1.00 6.63 489 VAL A N 1
ATOM 3743 C CA . VAL A 1 489 ? 32.622 38.174 23.712 1.00 7.11 489 VAL A CA 1
ATOM 3744 C C . VAL A 1 489 ? 32.638 37.348 22.432 1.00 9.35 489 VAL A C 1
ATOM 3745 O O . VAL A 1 489 ? 31.680 36.621 22.182 1.00 10.09 489 VAL A O 1
ATOM 3749 N N . SER A 1 490 ? 33.717 37.452 21.618 1.00 8.31 490 SER A N 1
ATOM 3750 C CA . SER A 1 490 ? 33.740 36.709 20.351 1.00 8.03 490 SER A CA 1
ATOM 3751 C C . SER A 1 490 ? 33.839 35.212 20.573 1.00 10.48 490 SER A C 1
ATOM 3752 O O . SER A 1 490 ? 33.160 34.442 19.876 1.00 10.83 490 SER A O 1
ATOM 3755 N N . THR A 1 491 ? 34.652 34.771 21.546 1.00 8.51 491 THR A N 1
ATOM 3756 C CA . THR A 1 491 ? 34.725 33.341 21.845 1.00 8.06 491 THR A CA 1
ATOM 3757 C C . THR A 1 491 ? 33.364 32.834 22.318 1.00 10.75 491 THR A C 1
ATOM 3758 O O . THR A 1 491 ? 32.840 31.869 21.760 1.00 10.99 491 THR A O 1
ATOM 3762 N N . GLY A 1 492 ? 32.792 33.498 23.322 1.00 8.94 492 GLY A N 1
ATOM 3763 C CA . GLY A 1 492 ? 31.516 33.076 23.880 1.00 8.94 492 GLY A CA 1
ATOM 3764 C C . GLY A 1 492 ? 30.405 33.075 22.858 1.00 11.35 492 GLY A C 1
ATOM 3765 O O . GLY A 1 492 ? 29.594 32.148 22.824 1.00 10.07 492 GLY A O 1
ATOM 3766 N N . ALA A 1 493 ? 30.360 34.109 22.003 1.00 9.41 493 ALA A N 1
ATOM 3767 C CA . ALA A 1 493 ? 29.279 34.176 21.013 1.00 9.00 493 ALA A CA 1
ATOM 3768 C C . ALA A 1 493 ? 29.280 32.947 20.110 1.00 10.06 493 ALA A C 1
ATOM 3769 O O . ALA A 1 493 ? 28.204 32.486 19.733 1.00 11.07 493 ALA A O 1
ATOM 3771 N N . HIS A 1 494 ? 30.469 32.434 19.744 1.00 8.06 494 HIS A N 1
ATOM 3772 C CA . HIS A 1 494 ? 30.569 31.249 18.896 1.00 8.11 494 HIS A CA 1
ATOM 3773 C C . HIS A 1 494 ? 30.320 29.956 19.696 1.00 11.21 494 HIS A C 1
ATOM 3774 O O . HIS A 1 494 ? 29.721 29.023 19.166 1.00 11.21 494 HIS A O 1
ATOM 3781 N N . VAL A 1 495 ? 30.762 29.902 20.963 1.00 8.46 495 VAL A N 1
ATOM 3782 C CA . VAL A 1 495 ? 30.502 28.754 21.837 1.00 8.38 495 VAL A CA 1
ATOM 3783 C C . VAL A 1 495 ? 28.985 28.573 21.984 1.00 11.21 495 VAL A C 1
ATOM 3784 O O . VAL A 1 495 ? 28.497 27.432 21.864 1.00 11.44 495 VAL A O 1
ATOM 3788 N N . LEU A 1 496 ? 28.240 29.685 22.180 1.00 8.38 496 LEU A N 1
ATOM 3789 C CA . LEU A 1 496 ? 26.780 29.627 22.336 1.00 8.95 496 LEU A CA 1
ATOM 3790 C C . LEU A 1 496 ? 26.090 29.055 21.097 1.00 12.87 496 LEU A C 1
ATOM 3791 O O . LEU A 1 496 ? 24.957 28.577 21.197 1.00 13.68 496 LEU A O 1
ATOM 3796 N N . LEU A 1 497 ? 26.762 29.112 19.932 1.00 10.56 497 LEU A N 1
ATOM 3797 C CA . LEU A 1 497 ? 26.209 28.605 18.672 1.00 12.16 497 LEU A CA 1
ATOM 3798 C C . LEU A 1 497 ? 26.586 27.148 18.391 1.00 14.65 497 LEU A C 1
ATOM 3799 O O . LEU A 1 497 ? 26.277 26.623 17.318 1.00 15.01 497 LEU A O 1
ATOM 3804 N N . GLY A 1 498 ? 27.198 26.483 19.369 1.00 11.58 498 GLY A N 1
ATOM 3805 C CA . GLY A 1 498 ? 27.550 25.072 19.229 1.00 11.49 498 GLY A CA 1
ATOM 3806 C C . GLY A 1 498 ? 28.747 24.804 18.340 1.00 14.11 498 GLY A C 1
ATOM 3807 O O . GLY A 1 498 ? 28.811 23.757 17.686 1.00 14.22 498 GLY A O 1
ATOM 3808 N N . LYS A 1 499 ? 29.724 25.732 18.328 1.00 10.85 499 LYS A N 1
ATOM 3809 C CA . LYS A 1 499 ? 30.903 25.627 17.468 1.00 10.30 499 LYS A CA 1
ATOM 3810 C C . LYS A 1 499 ? 32.140 24.992 18.104 1.00 13.48 499 LYS A C 1
ATOM 3811 O O . LYS A 1 499 ? 33.195 24.941 17.461 1.00 13.58 499 LYS A O 1
ATOM 3817 N N . ILE A 1 500 ? 32.014 24.488 19.349 1.00 10.53 500 ILE A N 1
ATOM 3818 C CA . ILE A 1 500 ? 33.118 23.806 20.020 1.00 9.85 500 ILE A CA 1
ATOM 3819 C C . ILE A 1 500 ? 32.603 22.483 20.608 1.00 13.78 500 ILE A C 1
ATOM 3820 O O . ILE A 1 500 ? 31.394 22.243 20.609 1.00 14.25 500 ILE A O 1
ATOM 3825 N N . LEU A 1 501 ? 33.499 21.656 21.137 1.00 10.83 501 LEU A N 1
ATOM 3826 C CA . LEU A 1 501 ? 33.135 20.395 21.786 1.00 11.05 501 LEU A CA 1
ATOM 3827 C C . LEU A 1 501 ? 33.996 20.295 23.045 1.00 12.32 501 LEU A C 1
ATOM 3828 O O . LEU A 1 501 ? 35.221 20.342 22.938 1.00 11.01 501 LEU A O 1
ATOM 3833 N N . GLN A 1 502 ? 33.347 20.194 24.229 1.00 10.24 502 GLN A N 1
ATOM 3834 C CA . GLN A 1 502 ? 34.022 20.233 25.536 1.00 10.48 502 GLN A CA 1
ATOM 3835 C C . GLN A 1 502 ? 34.771 21.576 25.574 1.00 11.55 502 GLN A C 1
ATOM 3836 O O . GLN A 1 502 ? 34.100 22.603 25.580 1.00 11.30 502 GLN A O 1
ATOM 3842 N N . ASN A 1 503 ? 36.115 21.583 25.511 1.00 9.63 503 ASN A N 1
ATOM 3843 C CA . ASN A 1 503 ? 36.870 22.847 25.385 1.00 8.92 503 ASN A CA 1
ATOM 3844 C C . ASN A 1 503 ? 37.848 22.725 24.195 1.00 10.38 503 ASN A C 1
ATOM 3845 O O . ASN A 1 503 ? 38.970 23.239 24.239 1.00 10.10 503 ASN A O 1
ATOM 3850 N N . HIS A 1 504 ? 37.402 22.063 23.106 1.00 8.72 504 HIS A N 1
ATOM 3851 C CA . HIS A 1 504 ? 38.193 21.886 21.890 1.00 8.23 504 HIS A CA 1
ATOM 3852 C C . HIS A 1 504 ? 37.510 22.554 20.700 1.00 10.28 504 HIS A C 1
ATOM 3853 O O . HIS A 1 504 ? 36.273 22.578 20.604 1.00 9.60 504 HIS A O 1
ATOM 3860 N N . MET A 1 505 ? 38.330 23.042 19.776 1.00 8.37 505 MET A N 1
ATOM 3861 C CA . MET A 1 505 ? 37.893 23.775 18.590 1.00 7.59 505 MET A CA 1
ATOM 3862 C C . MET A 1 505 ? 37.390 22.827 17.516 1.00 12.40 505 MET A C 1
ATOM 3863 O O . MET A 1 505 ? 38.038 22.651 16.480 1.00 12.22 505 MET A O 1
ATOM 3868 N N . LEU A 1 506 ? 36.216 22.254 17.730 1.00 10.40 506 LEU A N 1
ATOM 3869 C CA . LEU A 1 506 ? 35.634 21.319 16.761 1.00 10.15 506 LEU A CA 1
ATOM 3870 C C . LEU A 1 506 ? 35.484 21.903 15.348 1.00 13.07 506 LEU A C 1
ATOM 3871 O O . LEU A 1 506 ? 35.677 21.179 14.369 1.00 12.28 506 LEU A O 1
ATOM 3876 N N . ASP A 1 507 ? 35.152 23.188 15.246 1.00 11.63 507 ASP A N 1
ATOM 3877 C CA . ASP A 1 507 ? 34.908 23.838 13.958 1.00 11.54 507 ASP A CA 1
ATOM 3878 C C . ASP A 1 507 ? 36.124 24.558 13.362 1.00 12.60 507 ASP A C 1
ATOM 3879 O O . ASP A 1 507 ? 35.973 25.406 12.487 1.00 11.48 507 ASP A O 1
ATOM 3884 N N . LEU A 1 508 ? 37.327 24.193 13.812 1.00 10.78 508 LEU A N 1
ATOM 3885 C CA . LEU A 1 508 ? 38.578 24.732 13.335 1.00 12.42 508 LEU A CA 1
ATOM 3886 C C . LEU A 1 508 ? 38.723 24.671 11.810 1.00 12.99 508 LEU A C 1
ATOM 3887 O O . LEU A 1 508 ? 38.256 23.704 11.176 1.00 12.10 508 LEU A O 1
ATOM 3892 N N . ARG A 1 509 ? 39.389 25.688 11.232 1.00 9.43 509 ARG A N 1
ATOM 3893 C CA . ARG A 1 509 ? 39.841 25.628 9.841 1.00 9.21 509 ARG A CA 1
ATOM 3894 C C . ARG A 1 509 ? 41.326 25.286 9.934 1.00 11.31 509 ARG A C 1
ATOM 3895 O O . ARG A 1 509 ? 42.060 25.925 10.695 1.00 11.28 509 ARG A O 1
ATOM 3903 N N . ILE A 1 510 ? 41.756 24.268 9.195 1.00 9.07 510 ILE A N 1
ATOM 3904 C CA . ILE A 1 510 ? 43.158 23.825 9.187 1.00 8.61 510 ILE A CA 1
ATOM 3905 C C . ILE A 1 510 ? 43.924 24.786 8.289 1.00 12.63 510 ILE A C 1
ATOM 3906 O O . ILE A 1 510 ? 44.101 24.549 7.090 1.00 13.00 510 ILE A O 1
ATOM 3911 N N . SER A 1 511 ? 44.377 25.886 8.897 1.00 10.95 511 SER A N 1
ATOM 3912 C CA . SER A 1 511 ? 44.998 26.996 8.196 1.00 10.70 511 SER A CA 1
ATOM 3913 C C . SER A 1 511 ? 46.511 27.059 8.220 1.00 11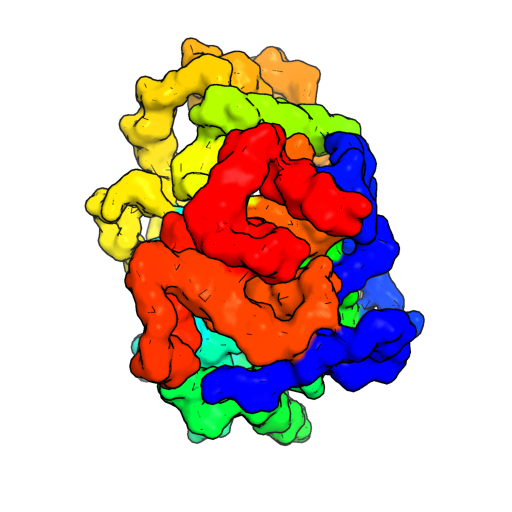.63 511 SER A C 1
ATOM 3914 O O . SER A 1 511 ? 47.104 27.835 7.475 1.00 11.63 511 SER A O 1
ATOM 3917 N N . ASN A 1 512 ? 47.141 26.218 9.044 1.00 10.01 512 ASN A N 1
ATOM 3918 C CA . ASN A 1 512 ? 48.588 26.050 9.070 1.00 9.29 512 ASN A CA 1
ATOM 3919 C C . ASN A 1 512 ? 48.948 24.688 9.650 1.00 10.80 512 ASN A C 1
ATOM 3920 O O . ASN A 1 512 ? 48.063 23.943 10.098 1.00 9.76 512 ASN A O 1
ATOM 3925 N N . SER A 1 513 ? 50.253 24.350 9.651 1.00 10.03 513 SER A N 1
ATOM 3926 C CA . SER A 1 513 ? 50.656 23.045 10.132 1.00 9.04 513 SER A CA 1
ATOM 3927 C C . SER A 1 513 ? 50.343 22.795 11.600 1.00 11.26 513 SER A C 1
ATOM 3928 O O . SER A 1 513 ? 49.913 21.697 11.947 1.00 11.12 513 SER A O 1
ATOM 3931 N N . LYS A 1 514 ? 50.483 23.824 12.462 1.00 8.68 514 LYS A N 1
ATOM 3932 C CA . LYS A 1 514 ? 50.139 23.645 13.874 1.00 8.61 514 LYS A CA 1
ATOM 3933 C C . LYS A 1 514 ? 48.665 23.197 13.981 1.00 9.89 514 LYS A C 1
ATOM 3934 O O . LYS A 1 514 ? 48.341 22.314 14.774 1.00 9.76 514 LYS A O 1
ATOM 3940 N N . LEU A 1 515 ? 47.778 23.825 13.182 1.00 8.19 515 LEU A N 1
ATOM 3941 C CA . LEU A 1 515 ? 46.358 23.523 13.218 1.00 7.82 515 LEU A CA 1
ATOM 3942 C C . LEU A 1 515 ? 46.054 22.155 12.633 1.00 10.39 515 LEU A C 1
ATOM 3943 O O . LEU A 1 515 ? 45.150 21.498 13.128 1.00 9.75 515 LEU A O 1
ATOM 3948 N N . PHE A 1 516 ? 46.850 21.709 11.633 1.00 8.98 516 PHE A N 1
ATOM 3949 C CA . PHE A 1 516 ? 46.709 20.366 11.082 1.00 8.34 516 PHE A CA 1
ATOM 3950 C C . PHE A 1 516 ? 46.979 19.343 12.200 1.00 10.67 516 PHE A C 1
ATOM 3951 O O . PHE A 1 516 ? 46.204 18.396 12.377 1.00 10.39 516 PHE A O 1
ATOM 3959 N N . TRP A 1 517 ? 48.079 19.536 12.958 1.00 9.15 517 TRP A N 1
ATOM 3960 C CA . TRP A 1 517 ? 48.380 18.610 14.042 1.00 9.14 517 TRP A CA 1
ATOM 3961 C C . TRP A 1 517 ? 47.308 18.636 15.127 1.00 10.31 517 TRP A C 1
ATOM 3962 O O . TRP A 1 517 ? 46.983 17.592 15.687 1.00 10.35 517 TRP A O 1
ATOM 3973 N N . ARG A 1 518 ? 46.719 19.820 15.398 1.00 8.09 518 ARG A N 1
ATOM 3974 C CA . ARG A 1 518 ? 45.668 19.928 16.395 1.00 8.58 518 ARG A CA 1
ATOM 3975 C C . ARG A 1 518 ? 44.435 19.133 15.932 1.00 10.16 518 ARG A C 1
ATOM 3976 O O . ARG A 1 518 ? 43.799 18.469 16.740 1.00 9.09 518 ARG A O 1
ATOM 3984 N N . ALA A 1 519 ? 44.113 19.225 14.630 1.00 8.91 519 ALA A N 1
ATOM 3985 C CA . ALA A 1 519 ? 42.965 18.526 14.066 1.00 9.15 519 ALA A CA 1
ATOM 3986 C C . ALA A 1 519 ? 43.167 17.022 14.174 1.00 10.93 519 ALA A C 1
ATOM 3987 O O . ALA A 1 519 ? 42.252 16.329 14.629 1.00 10.83 519 ALA A O 1
ATOM 3989 N N . LEU A 1 520 ? 44.376 16.534 13.830 1.00 9.49 520 LEU A N 1
ATOM 3990 C CA . LEU A 1 520 ? 44.642 15.094 13.912 1.00 10.06 520 LEU A CA 1
ATOM 3991 C C . LEU A 1 520 ? 44.522 14.615 15.350 1.00 11.70 520 LEU A C 1
ATOM 3992 O O . LEU A 1 520 ? 43.872 13.605 15.614 1.00 11.44 520 LEU A O 1
ATOM 3997 N N . ALA A 1 521 ? 45.111 15.372 16.293 1.00 9.88 521 ALA A N 1
ATOM 3998 C CA . ALA A 1 521 ? 45.052 15.004 17.702 1.00 9.19 521 ALA A CA 1
ATOM 3999 C C . ALA A 1 521 ? 43.613 14.984 18.213 1.00 10.76 521 ALA A C 1
ATOM 4000 O O . ALA A 1 521 ? 43.271 14.135 19.033 1.00 12.46 521 ALA A O 1
ATOM 4002 N N . MET A 1 522 ? 42.761 15.905 17.718 1.00 9.73 522 MET A N 1
ATOM 4003 C CA . MET A 1 522 ? 41.357 15.963 18.125 1.00 9.33 522 MET A CA 1
ATOM 4004 C C . MET A 1 522 ? 40.603 14.695 17.708 1.00 12.13 522 MET A C 1
ATOM 4005 O O . MET A 1 522 ? 39.779 14.182 18.469 1.00 12.49 522 MET A O 1
ATOM 4010 N N . LEU A 1 523 ? 40.931 14.169 16.504 1.00 10.59 523 LEU A N 1
ATOM 4011 C CA . LEU A 1 523 ? 40.314 12.937 15.992 1.00 10.77 523 LEU A CA 1
ATOM 4012 C C . LEU A 1 523 ? 40.736 11.753 16.839 1.00 13.11 523 LEU A C 1
ATOM 4013 O O . LEU A 1 523 ? 39.890 10.933 17.189 1.00 13.44 523 LEU A O 1
ATOM 4018 N N . GLN A 1 524 ? 42.021 11.699 17.222 1.00 10.77 524 GLN A N 1
ATOM 4019 C CA . GLN A 1 524 ? 42.492 10.598 18.078 1.00 10.60 524 GLN A CA 1
ATOM 4020 C C . GLN A 1 524 ? 41.805 10.650 19.428 1.00 14.04 524 GLN A C 1
ATOM 4021 O O . GLN A 1 524 ? 41.341 9.628 19.927 1.00 14.32 524 GLN A O 1
ATOM 4027 N N . ARG A 1 525 ? 41.711 11.859 20.018 1.00 11.23 525 ARG A N 1
ATOM 4028 C CA . ARG A 1 525 ? 41.096 12.053 21.319 1.00 11.52 525 ARG A CA 1
ATOM 4029 C C . ARG A 1 525 ? 39.609 11.681 21.348 1.00 14.43 525 ARG A C 1
ATOM 4030 O O . ARG A 1 525 ? 39.156 10.988 22.268 1.00 15.61 525 ARG A O 1
ATOM 4038 N N . PHE A 1 526 ? 38.843 12.167 20.367 1.00 11.92 526 PHE A N 1
ATOM 4039 C CA . PHE A 1 526 ? 37.400 11.954 20.368 1.00 12.12 526 PHE A CA 1
ATOM 4040 C C . PHE A 1 526 ? 36.930 10.638 19.791 1.00 16.09 526 PHE A C 1
ATOM 4041 O O . PHE A 1 526 ? 35.867 10.165 20.188 1.00 17.56 526 PHE A O 1
ATOM 4049 N N . SER A 1 527 ? 37.704 10.037 18.887 1.00 13.65 527 SER A N 1
ATOM 4050 C CA . SER A 1 527 ? 37.302 8.744 18.317 1.00 14.22 527 SER A CA 1
ATOM 4051 C C . SER A 1 527 ? 37.918 7.585 19.093 1.00 19.11 527 SER A C 1
ATOM 4052 O O . SER A 1 527 ? 37.340 6.493 19.106 1.00 18.09 527 SER A O 1
ATOM 4055 N N . GLY A 1 528 ? 39.125 7.788 19.631 1.00 15.17 528 GLY A N 1
ATOM 4056 C CA . GLY A 1 528 ? 39.857 6.726 20.317 1.00 15.38 528 GLY A CA 1
ATOM 4057 C C . GLY A 1 528 ? 40.416 5.694 19.355 1.00 19.23 528 GLY A C 1
ATOM 4058 O O . GLY A 1 528 ? 40.911 4.644 19.784 1.00 19.68 528 GLY A O 1
ATOM 4059 N N . GLN A 1 529 ? 40.340 5.991 18.045 1.00 15.80 529 GLN A N 1
ATOM 4060 C CA . GLN A 1 529 ? 40.802 5.110 16.990 1.00 15.60 529 GLN A CA 1
ATOM 4061 C C . GLN A 1 529 ? 42.264 5.324 16.682 1.00 18.41 529 GLN A C 1
ATOM 4062 O O . GLN A 1 529 ? 42.846 6.350 17.058 1.00 15.66 529 GLN A O 1
ATOM 4068 N N . SER A 1 530 ? 42.880 4.338 16.024 1.00 16.35 530 SER A N 1
ATOM 4069 C CA . SER A 1 530 ? 44.293 4.349 15.713 1.00 15.66 530 SER A CA 1
ATOM 4070 C C . SER A 1 530 ? 44.751 5.591 14.957 1.00 17.54 530 SER A C 1
ATOM 4071 O O . SER A 1 530 ? 43.961 6.230 14.261 1.00 17.23 530 SER A O 1
ATOM 4074 N N . LYS A 1 531 ? 46.039 5.909 15.078 1.00 15.43 531 LYS A N 1
ATOM 4075 C CA . LYS A 1 531 ? 46.678 7.009 14.384 1.00 15.35 531 LYS A CA 1
ATOM 4076 C C . LYS A 1 531 ? 46.507 6.832 12.854 1.00 18.69 531 LYS A C 1
ATOM 4077 O O . LYS A 1 531 ? 46.170 7.789 12.166 1.00 16.89 531 LYS A O 1
ATOM 4083 N N . ALA A 1 532 ? 46.665 5.595 12.336 1.00 16.79 532 ALA A N 1
ATOM 4084 C CA . ALA A 1 532 ? 46.495 5.330 10.910 1.00 16.83 532 ALA A CA 1
ATOM 4085 C C . ALA A 1 532 ? 45.066 5.656 10.440 1.00 16.39 532 ALA A C 1
ATOM 4086 O O . ALA A 1 532 ? 44.905 6.303 9.402 1.00 16.25 532 ALA A O 1
ATOM 4088 N N . ARG A 1 533 ? 44.041 5.229 11.207 1.00 13.04 533 ARG A N 1
ATOM 4089 C CA . ARG A 1 533 ? 42.646 5.487 10.861 1.00 13.90 533 ARG A CA 1
ATOM 4090 C C . ARG A 1 533 ? 42.323 6.978 10.919 1.00 16.28 533 ARG A C 1
ATOM 4091 O O . ARG A 1 533 ? 41.597 7.485 10.062 1.00 16.36 533 ARG A O 1
ATOM 4099 N N . CYS A 1 534 ? 42.878 7.689 11.925 1.00 13.14 534 CYS A N 1
ATOM 4100 C CA . CYS A 1 534 ? 42.601 9.121 12.060 1.00 12.26 534 CYS A CA 1
ATOM 4101 C C . CYS A 1 534 ? 43.265 9.935 10.944 1.00 13.45 534 CYS A C 1
ATOM 4102 O O . CYS A 1 534 ? 42.632 10.856 10.424 1.00 12.94 534 CYS A O 1
ATOM 4105 N N . ILE A 1 535 ? 44.516 9.581 10.542 1.00 10.84 535 ILE A N 1
ATOM 4106 C CA . ILE A 1 535 ? 45.191 10.265 9.446 1.00 11.43 535 ILE A CA 1
ATOM 4107 C C . ILE A 1 535 ? 44.376 10.051 8.162 1.00 14.96 535 ILE A C 1
ATOM 4108 O O . ILE A 1 535 ? 44.123 10.997 7.429 1.00 14.58 535 ILE A O 1
ATOM 4113 N N . GLU A 1 536 ? 43.994 8.790 7.889 1.00 14.00 536 GLU A N 1
ATOM 4114 C CA . GLU A 1 536 ? 43.219 8.456 6.697 1.00 13.89 536 GLU A CA 1
ATOM 4115 C C . GLU A 1 536 ? 41.918 9.265 6.649 1.00 15.03 536 GLU A C 1
ATOM 4116 O O . GLU A 1 536 ? 41.629 9.853 5.616 1.00 15.26 536 GLU A O 1
ATOM 4122 N N . SER A 1 537 ? 41.162 9.331 7.762 1.00 12.41 537 SER A N 1
ATOM 4123 C CA . SER A 1 537 ? 39.901 10.081 7.782 1.00 11.55 537 SER A CA 1
ATOM 4124 C C . SER A 1 537 ? 40.122 11.574 7.607 1.00 14.05 537 SER A C 1
ATOM 4125 O O . SER A 1 537 ? 39.380 12.224 6.871 1.00 13.41 537 SER A O 1
ATOM 4128 N N . LEU A 1 538 ? 41.173 12.114 8.258 1.00 11.15 538 LEU A N 1
ATOM 4129 C CA . LEU A 1 538 ? 41.462 13.540 8.126 1.00 10.82 538 LEU A CA 1
ATOM 4130 C C . LEU A 1 538 ? 41.815 13.886 6.682 1.00 12.10 538 LEU A C 1
ATOM 4131 O O . LEU A 1 538 ? 41.274 14.847 6.130 1.00 12.51 538 LEU A O 1
ATOM 4136 N N . LEU A 1 539 ? 42.723 13.111 6.060 1.00 11.09 539 LEU A N 1
ATOM 4137 C CA . LEU A 1 539 ? 43.121 13.405 4.681 1.00 11.45 539 LEU A CA 1
ATOM 4138 C C . LEU A 1 539 ? 41.960 13.206 3.712 1.00 12.77 539 LEU A C 1
ATOM 4139 O O . LEU A 1 539 ? 41.799 14.006 2.792 1.00 12.10 539 LEU A O 1
ATOM 4144 N N . ARG A 1 540 ? 41.120 12.185 3.960 1.00 12.11 540 ARG A N 1
ATOM 4145 C CA . ARG A 1 540 ? 39.946 11.947 3.111 1.00 12.35 540 ARG A CA 1
ATOM 4146 C C . ARG A 1 540 ? 38.971 13.130 3.201 1.00 14.93 540 ARG A C 1
ATOM 4147 O O . ARG A 1 540 ? 38.466 13.590 2.176 1.00 13.49 540 ARG A O 1
ATOM 4155 N N . ALA A 1 541 ? 38.749 13.670 4.420 1.00 11.83 541 ALA A N 1
ATOM 4156 C CA . ALA A 1 541 ? 37.850 14.812 4.581 1.00 11.89 541 ALA A CA 1
ATOM 4157 C C . ALA A 1 541 ? 38.424 16.087 3.965 1.00 14.22 541 ALA A C 1
ATOM 4158 O O . ALA A 1 541 ? 37.677 16.874 3.381 1.00 14.03 541 ALA A O 1
ATOM 4160 N N . ILE A 1 542 ? 39.759 16.300 4.094 1.00 11.16 542 ILE A N 1
ATOM 4161 C CA . ILE A 1 542 ? 40.370 17.487 3.513 1.00 10.47 542 ILE A CA 1
ATOM 4162 C C . ILE A 1 542 ? 40.258 17.481 1.985 1.00 13.59 542 ILE A C 1
ATOM 4163 O O . ILE A 1 542 ? 39.890 18.494 1.387 1.00 13.50 542 ILE A O 1
ATOM 4168 N N . HIS A 1 543 ? 40.637 16.353 1.360 1.00 12.29 543 HIS A N 1
ATOM 4169 C CA . HIS A 1 543 ? 40.715 16.276 -0.093 1.00 12.48 543 HIS A CA 1
ATOM 4170 C C . HIS A 1 543 ? 39.419 16.002 -0.819 1.00 15.37 543 HIS A C 1
ATOM 4171 O O . HIS A 1 543 ? 39.358 16.225 -2.025 1.00 14.86 543 HIS A O 1
ATOM 4178 N N . PHE A 1 544 ? 38.381 15.579 -0.096 1.00 12.89 544 PHE A N 1
ATOM 4179 C CA . PHE A 1 544 ? 37.066 15.278 -0.671 1.00 12.93 544 PHE A CA 1
ATOM 4180 C C . PHE A 1 544 ? 36.590 16.399 -1.610 1.00 16.04 544 PHE A C 1
ATOM 4181 O O . PHE A 1 544 ? 36.719 17.571 -1.269 1.00 15.88 544 PHE A O 1
ATOM 4189 N N . PRO A 1 545 ? 36.085 16.084 -2.826 1.00 14.74 545 PRO A N 1
ATOM 4190 C CA . PRO A 1 545 ? 35.776 14.751 -3.377 1.00 15.29 545 PRO A CA 1
ATOM 4191 C C . PRO A 1 545 ? 36.905 13.990 -4.057 1.00 18.69 545 PRO A C 1
ATOM 4192 O O . PRO A 1 545 ? 36.668 12.895 -4.585 1.00 17.58 545 PRO A O 1
ATOM 4196 N N . GLN A 1 546 ? 38.138 14.521 -4.017 1.00 15.69 546 GLN A N 1
ATOM 4197 C CA . GLN A 1 546 ? 39.291 13.817 -4.578 1.00 15.99 546 GLN A CA 1
ATOM 4198 C C . GLN A 1 546 ? 39.568 12.605 -3.672 1.00 20.71 546 GLN A C 1
ATOM 4199 O O . GLN A 1 546 ? 39.738 12.769 -2.453 1.00 20.00 546 GLN A O 1
ATOM 4205 N N . PRO A 1 547 ? 39.545 11.371 -4.218 1.00 18.56 547 PRO A N 1
ATOM 4206 C CA . PRO A 1 547 ? 39.814 10.195 -3.375 1.00 18.90 547 PRO A CA 1
ATOM 4207 C C . PRO A 1 547 ? 41.275 10.166 -2.923 1.00 24.20 547 PRO A C 1
ATOM 4208 O O . PRO A 1 547 ? 42.131 10.769 -3.578 1.00 23.70 547 PRO A O 1
ATOM 4212 N N . LEU A 1 548 ? 41.563 9.447 -1.835 1.00 24.43 548 LEU A N 1
ATOM 4213 C CA . LEU A 1 548 ? 42.947 9.335 -1.380 1.00 25.81 548 LEU A CA 1
ATOM 4214 C C . LEU A 1 548 ? 43.765 8.464 -2.303 1.00 30.41 548 LEU A C 1
ATOM 4215 O O . LEU A 1 548 ? 43.267 7.465 -2.833 1.00 30.29 548 LEU A O 1
ATOM 4220 N N . SER A 1 549 ? 45.011 8.876 -2.518 1.00 26.10 549 SER A N 1
ATOM 4221 C CA . SER A 1 549 ? 45.997 8.186 -3.335 1.00 26.10 549 SER A CA 1
ATOM 4222 C C . SER A 1 549 ? 47.276 8.144 -2.515 1.00 29.20 549 SER A C 1
ATOM 4223 O O . SER A 1 549 ? 47.378 8.860 -1.509 1.00 27.84 549 SER A O 1
ATOM 4226 N N . ASP A 1 550 ? 48.264 7.356 -2.950 1.00 25.30 550 ASP A N 1
ATOM 4227 C CA . ASP A 1 550 ? 49.540 7.294 -2.250 1.00 25.28 550 ASP A CA 1
ATOM 4228 C C . ASP A 1 550 ? 50.292 8.631 -2.335 1.00 28.35 550 ASP A C 1
ATOM 4229 O O . ASP A 1 550 ? 50.945 9.006 -1.368 1.00 26.69 550 ASP A O 1
ATOM 4234 N N . ASP A 1 551 ? 50.114 9.389 -3.442 1.00 25.14 551 ASP A N 1
ATOM 4235 C CA . ASP A 1 551 ? 50.726 10.713 -3.621 1.00 24.74 551 ASP A CA 1
ATOM 4236 C C . ASP A 1 551 ? 50.150 11.727 -2.613 1.00 25.65 551 ASP A C 1
ATOM 4237 O O . ASP A 1 551 ? 50.899 12.551 -2.083 1.00 24.57 551 ASP A O 1
ATOM 4242 N N . ILE A 1 552 ? 48.837 11.640 -2.322 1.00 20.48 552 ILE A N 1
ATOM 4243 C CA . ILE A 1 552 ? 48.192 12.515 -1.334 1.00 19.84 552 ILE A CA 1
ATOM 4244 C C . ILE A 1 552 ? 48.652 12.113 0.078 1.00 21.80 552 ILE A C 1
ATOM 4245 O O . ILE A 1 552 ? 49.008 12.985 0.878 1.00 19.77 552 ILE A O 1
ATOM 4250 N N . ARG A 1 553 ? 48.688 10.798 0.371 1.00 17.94 553 ARG A N 1
ATOM 4251 C CA . ARG A 1 553 ? 49.130 10.291 1.671 1.00 17.51 553 ARG A CA 1
ATOM 4252 C C . ARG A 1 553 ? 50.573 10.722 1.980 1.00 20.47 553 ARG A C 1
ATOM 4253 O O . ARG A 1 553 ? 50.896 10.966 3.138 1.00 21.04 553 ARG A O 1
ATOM 4261 N N . ALA A 1 554 ? 51.416 10.833 0.945 1.00 18.51 554 ALA A N 1
ATOM 4262 C CA . ALA A 1 554 ? 52.828 11.203 1.055 1.00 19.25 554 ALA A CA 1
ATOM 4263 C C . ALA A 1 554 ? 53.117 12.702 0.849 1.00 21.87 554 ALA A C 1
ATOM 4264 O O . ALA A 1 554 ? 54.275 13.125 0.958 1.00 21.90 554 ALA A O 1
ATOM 4266 N N . ALA A 1 555 ? 52.073 13.506 0.563 1.00 17.31 555 ALA A N 1
ATOM 4267 C CA . ALA A 1 555 ? 52.206 14.934 0.283 1.00 16.73 555 ALA A CA 1
ATOM 4268 C C . ALA A 1 555 ? 52.693 15.729 1.494 1.00 18.23 555 ALA A C 1
ATOM 4269 O O . ALA A 1 555 ? 52.443 15.307 2.624 1.00 16.63 555 ALA A O 1
ATOM 4271 N N . PRO A 1 556 ? 53.393 16.874 1.298 1.00 16.05 556 PRO A N 1
ATOM 4272 C CA . PRO A 1 556 ? 53.779 17.683 2.467 1.00 15.92 556 PRO A CA 1
ATOM 4273 C C . PRO A 1 556 ? 52.518 18.216 3.147 1.00 17.46 556 PRO A C 1
ATOM 4274 O O . PRO A 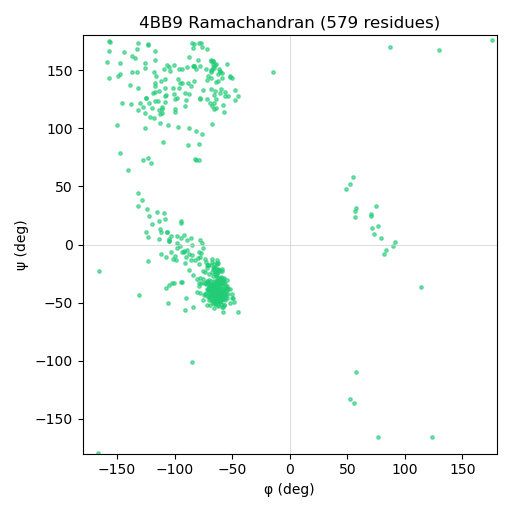1 556 ? 51.481 18.398 2.496 1.00 15.84 556 PRO A O 1
ATOM 4278 N N . ILE A 1 557 ? 52.614 18.494 4.448 1.00 13.51 557 ILE A N 1
ATOM 4279 C CA . ILE A 1 557 ? 51.495 19.023 5.229 1.00 13.33 557 ILE A CA 1
ATOM 4280 C C . ILE A 1 557 ? 50.979 20.321 4.604 1.00 14.58 557 ILE A C 1
ATOM 4281 O O . ILE A 1 557 ? 49.774 20.569 4.648 1.00 14.78 557 ILE A O 1
ATOM 4286 N N . SER A 1 558 ? 51.873 21.125 3.973 1.00 12.39 558 SER A N 1
ATOM 4287 C CA . SER A 1 558 ? 51.478 22.366 3.305 1.00 13.10 558 SER A CA 1
ATOM 4288 C C . SER A 1 558 ? 50.427 22.151 2.218 1.00 16.67 558 SER A C 1
ATOM 4289 O O . SER A 1 558 ? 49.631 23.053 1.955 1.00 16.20 558 SER A O 1
ATOM 4292 N N . CYS A 1 559 ? 50.450 20.969 1.562 1.00 16.04 559 CYS A N 1
ATOM 4293 C CA . CYS A 1 559 ? 49.463 20.633 0.537 1.00 16.59 559 CYS A CA 1
ATOM 4294 C C . CYS A 1 559 ? 48.101 20.465 1.208 1.00 16.36 559 CYS A C 1
ATOM 4295 O O . CYS A 1 559 ? 47.105 21.026 0.734 1.00 15.31 559 CYS A O 1
ATOM 4298 N N . HIS A 1 560 ? 48.059 19.701 2.312 1.00 11.98 560 HIS A N 1
ATOM 4299 C CA . HIS A 1 560 ? 46.810 19.487 3.027 1.00 11.19 560 HIS A CA 1
ATOM 4300 C C . HIS A 1 560 ? 46.242 20.802 3.553 1.00 13.35 560 HIS A C 1
ATOM 4301 O O . HIS A 1 560 ? 45.030 21.028 3.480 1.00 12.68 560 HIS A O 1
ATOM 4308 N N . VAL A 1 561 ? 47.126 21.688 4.067 1.00 11.45 561 VAL A N 1
ATOM 4309 C CA . VAL A 1 561 ? 46.702 22.983 4.581 1.00 11.18 561 VAL A CA 1
ATOM 4310 C C . VAL A 1 561 ? 46.117 23.823 3.443 1.00 14.44 561 VAL A C 1
ATOM 4311 O O . VAL A 1 561 ? 45.061 24.437 3.618 1.00 13.80 561 VAL A O 1
ATOM 4315 N N . GLN A 1 562 ? 46.775 23.837 2.269 1.00 12.38 562 GLN A N 1
ATOM 4316 C CA . GLN A 1 562 ? 46.285 24.637 1.151 1.00 13.27 562 GLN A CA 1
ATOM 4317 C C . GLN A 1 562 ? 44.874 24.205 0.735 1.00 15.41 562 GLN A C 1
ATOM 4318 O O . GLN A 1 562 ? 43.999 25.049 0.514 1.00 16.67 562 GLN A O 1
ATOM 4324 N N . VAL A 1 563 ? 44.645 22.887 0.691 1.00 13.20 563 VAL A N 1
ATOM 4325 C CA . VAL A 1 563 ? 43.347 22.336 0.306 1.00 13.02 563 VAL A CA 1
ATOM 4326 C C . VAL A 1 563 ? 42.308 22.563 1.410 1.00 16.24 563 VAL A C 1
ATOM 4327 O O . VAL A 1 563 ? 41.165 22.890 1.106 1.00 16.93 563 VAL A O 1
ATOM 4331 N N . ALA A 1 564 ? 42.711 22.434 2.693 1.00 12.43 564 ALA A N 1
ATOM 4332 C CA . ALA A 1 564 ? 41.780 22.551 3.816 1.00 11.72 564 ALA A CA 1
ATOM 4333 C C . ALA A 1 564 ? 41.393 23.936 4.271 1.00 14.89 564 ALA A C 1
ATOM 4334 O O . ALA A 1 564 ? 40.312 24.094 4.838 1.00 14.03 564 ALA A O 1
ATOM 4336 N N . HIS A 1 565 ? 42.280 24.924 4.102 1.00 13.55 565 HIS A N 1
ATOM 4337 C CA . HIS A 1 565 ? 42.132 26.222 4.744 1.00 14.17 565 HIS A CA 1
ATOM 4338 C C . HIS A 1 565 ? 40.852 26.992 4.554 1.00 17.87 565 HIS A C 1
ATOM 4339 O O . HIS A 1 565 ? 40.486 27.734 5.463 1.00 17.94 565 HIS A O 1
ATOM 4346 N N . GLU A 1 566 ? 40.179 26.834 3.405 1.00 15.10 566 GLU A N 1
ATOM 4347 C CA . GLU A 1 566 ? 38.925 27.553 3.179 1.00 15.05 566 GLU A CA 1
ATOM 4348 C C . GLU A 1 566 ? 37.705 26.657 3.343 1.00 17.89 566 GLU A C 1
ATOM 4349 O O . GLU A 1 566 ? 36.581 27.104 3.099 1.00 17.91 566 GLU A O 1
ATOM 4355 N N . LYS A 1 567 ? 37.915 25.409 3.809 1.00 14.00 567 LYS A N 1
ATOM 4356 C CA . LYS A 1 567 ? 36.824 24.463 4.053 1.00 13.64 567 LYS A CA 1
ATOM 4357 C C . LYS A 1 567 ? 36.285 24.601 5.464 1.00 17.09 567 LYS A C 1
ATOM 4358 O O . LYS A 1 567 ? 36.998 25.022 6.392 1.00 15.90 567 LYS A O 1
ATOM 4364 N N . GLU A 1 568 ? 35.011 24.247 5.619 1.00 14.65 568 GLU A N 1
ATOM 4365 C CA . GLU A 1 568 ? 34.323 24.287 6.887 1.00 15.06 568 GLU A CA 1
ATOM 4366 C C . GLU A 1 568 ? 34.069 22.877 7.378 1.00 16.47 568 GLU A C 1
ATOM 4367 O O . GLU A 1 568 ? 33.871 21.955 6.580 1.00 16.90 568 GLU A O 1
ATOM 4373 N N . GLN A 1 569 ? 34.020 22.724 8.709 1.00 13.20 569 GLN A N 1
ATOM 4374 C CA . GLN A 1 569 ? 33.624 21.493 9.391 1.00 12.68 569 GLN A CA 1
ATOM 4375 C C . GLN A 1 569 ? 34.447 20.256 9.028 1.00 12.78 569 GLN A C 1
ATOM 4376 O O . GLN A 1 569 ? 33.933 19.137 9.115 1.00 12.29 569 GLN A O 1
ATOM 4382 N N . VAL A 1 570 ? 35.727 20.432 8.659 1.00 10.29 570 VAL A N 1
ATOM 4383 C CA . VAL A 1 570 ? 36.574 19.278 8.337 1.00 9.94 570 VAL A CA 1
ATOM 4384 C C . VAL A 1 570 ? 36.678 18.282 9.504 1.00 12.93 570 VAL A C 1
ATOM 4385 O O . VAL A 1 570 ? 36.556 17.074 9.297 1.00 12.53 570 VAL A O 1
ATOM 4389 N N . ILE A 1 571 ? 36.889 18.770 10.735 1.00 10.38 571 ILE A N 1
ATOM 4390 C CA . ILE A 1 571 ? 37.016 17.853 11.868 1.00 9.14 571 ILE A CA 1
ATOM 4391 C C . ILE A 1 571 ? 35.711 17.094 12.138 1.00 13.71 571 ILE A C 1
ATOM 4392 O O . ILE A 1 571 ? 35.770 15.866 12.191 1.00 12.17 571 ILE A O 1
ATOM 4397 N N . PRO A 1 572 ? 34.521 17.744 12.260 1.00 11.63 572 PRO A N 1
ATOM 4398 C CA . PRO A 1 572 ? 33.308 16.952 12.520 1.00 11.86 572 PRO A CA 1
ATOM 4399 C C . PRO A 1 572 ? 32.983 15.983 11.385 1.00 14.06 572 PRO A C 1
ATOM 4400 O O . PRO A 1 572 ? 32.529 14.899 11.689 1.00 14.66 572 PRO A O 1
ATOM 4404 N N . ILE A 1 573 ? 33.314 16.315 10.120 1.00 10.89 573 ILE A N 1
ATOM 4405 C CA . ILE A 1 573 ? 33.100 15.362 9.019 1.00 10.72 573 ILE A CA 1
ATOM 4406 C C . ILE A 1 573 ? 34.036 14.151 9.193 1.00 13.75 573 ILE A C 1
ATOM 4407 O O . ILE A 1 573 ? 33.578 13.002 9.147 1.00 13.10 573 ILE A O 1
ATOM 4412 N N . ALA A 1 574 ? 35.340 14.400 9.437 1.00 11.25 574 ALA A N 1
ATOM 4413 C CA . ALA A 1 574 ? 36.302 13.314 9.638 1.00 11.94 574 ALA A CA 1
ATOM 4414 C C . ALA A 1 574 ? 35.952 12.481 10.873 1.00 14.59 574 ALA A C 1
ATOM 4415 O O . ALA A 1 574 ? 36.086 11.254 10.856 1.00 15.04 574 ALA A O 1
ATOM 4417 N N . LEU A 1 575 ? 35.479 13.139 11.939 1.00 11.38 575 LEU A N 1
ATOM 4418 C CA . LEU A 1 575 ? 35.121 12.443 13.177 1.00 10.64 575 LEU A CA 1
ATOM 4419 C C . LEU A 1 575 ? 33.862 11.581 13.026 1.00 14.41 575 LEU A C 1
ATOM 4420 O O . LEU A 1 575 ? 33.864 10.421 13.457 1.00 15.46 575 LEU A O 1
ATOM 4425 N N . LEU A 1 576 ? 32.817 12.127 12.394 1.00 12.53 576 LEU A N 1
ATOM 4426 C CA . LEU A 1 576 ? 31.584 11.356 12.163 1.00 12.61 576 LEU A CA 1
ATOM 4427 C C . LEU A 1 576 ? 31.885 10.166 11.258 1.00 16.62 576 LEU A C 1
ATOM 4428 O O . LEU A 1 576 ? 31.369 9.071 11.516 1.00 15.55 576 LEU A O 1
ATOM 4433 N N . SER A 1 577 ? 32.810 10.340 10.283 1.00 14.24 577 SER A N 1
ATOM 4434 C CA . SER A 1 577 ? 33.219 9.239 9.409 1.00 14.44 577 SER A CA 1
ATOM 4435 C C . SER A 1 577 ? 33.828 8.101 10.234 1.00 19.05 577 SER A C 1
ATOM 4436 O O . SER A 1 577 ? 33.517 6.938 9.990 1.00 18.41 577 SER A O 1
ATOM 4439 N N . LEU A 1 578 ? 34.656 8.438 11.238 1.00 15.03 578 LEU A N 1
ATOM 4440 C CA . LEU A 1 578 ? 35.294 7.458 12.114 1.00 14.86 578 LEU A CA 1
ATOM 4441 C C . LEU A 1 578 ? 34.292 6.784 13.054 1.00 18.87 578 LEU A C 1
ATOM 4442 O O . LEU A 1 578 ? 34.310 5.558 13.186 1.00 19.23 578 LEU A O 1
ATOM 4447 N N . LEU A 1 579 ? 33.438 7.578 13.709 1.00 16.38 579 LEU A N 1
ATOM 4448 C CA . LEU A 1 579 ? 32.454 7.090 14.680 1.00 16.32 579 LEU A CA 1
ATOM 4449 C C . LEU A 1 579 ? 31.396 6.194 14.061 1.00 21.23 579 LEU A C 1
ATOM 4450 O O . LEU A 1 579 ? 31.075 5.156 14.639 1.00 21.59 579 LEU A O 1
ATOM 4455 N N . PHE A 1 580 ? 30.858 6.581 12.895 1.00 18.49 580 PHE A N 1
ATOM 4456 C CA . PHE A 1 580 ? 29.819 5.798 12.212 1.00 19.60 580 PHE A CA 1
ATOM 4457 C C . PHE A 1 580 ? 30.403 4.823 11.179 1.00 23.80 580 PHE A C 1
ATOM 4458 O O . PHE A 1 580 ? 29.640 4.034 10.614 1.00 23.75 580 PHE A O 1
ATOM 4466 N N . ARG A 1 581 ? 31.741 4.875 10.915 1.00 21.72 581 ARG A N 1
ATOM 4467 C CA . ARG A 1 581 ? 32.426 4.046 9.903 1.00 22.21 581 ARG A CA 1
ATOM 4468 C C . ARG A 1 581 ? 31.662 4.216 8.581 1.00 24.60 581 ARG A C 1
ATOM 4469 O O . ARG A 1 581 ? 31.202 3.248 7.970 1.00 24.72 581 ARG A O 1
ATOM 4477 N N . CYS A 1 582 ? 31.457 5.490 8.198 1.00 19.22 582 CYS A N 1
ATOM 4478 C CA . CYS A 1 582 ? 30.663 5.857 7.034 1.00 17.94 582 CYS A CA 1
ATOM 4479 C C . CYS A 1 582 ? 31.470 6.689 6.053 1.00 21.07 582 CYS A C 1
ATOM 4480 O O . CYS A 1 582 ? 32.608 7.071 6.346 1.00 20.82 582 CYS A O 1
ATOM 4483 N N . SER A 1 583 ? 30.881 6.956 4.876 1.00 17.34 583 SER A N 1
ATOM 4484 C CA . SER A 1 583 ? 31.511 7.752 3.838 1.00 16.24 583 SER A CA 1
ATOM 4485 C C . SER A 1 583 ? 31.440 9.237 4.215 1.00 18.40 583 SER A C 1
ATOM 4486 O O . SER A 1 583 ? 30.698 9.606 5.129 1.00 18.93 583 SER A O 1
ATOM 4489 N N . ILE A 1 584 ? 32.153 10.091 3.472 1.00 14.17 584 ILE A N 1
ATOM 4490 C CA . ILE A 1 584 ? 32.073 11.539 3.695 1.00 13.64 584 ILE A CA 1
ATOM 4491 C C . ILE A 1 584 ? 30.646 12.061 3.425 1.00 17.50 584 ILE A C 1
ATOM 4492 O O . ILE A 1 584 ? 30.141 12.881 4.196 1.00 16.16 584 ILE A O 1
ATOM 4497 N N . THR A 1 585 ? 29.987 11.599 2.333 1.00 15.34 585 THR A N 1
ATOM 4498 C CA . THR A 1 585 ? 28.633 12.091 2.042 1.00 14.86 585 THR A CA 1
ATOM 4499 C C . THR A 1 585 ? 27.644 11.738 3.154 1.00 17.78 585 THR A C 1
ATOM 4500 O O . THR A 1 585 ? 26.768 12.547 3.470 1.00 17.27 585 THR A O 1
ATOM 4504 N N . GLU A 1 586 ? 27.806 10.551 3.762 1.00 16.42 586 GLU A N 1
ATOM 4505 C CA . GLU A 1 586 ? 26.964 10.103 4.868 1.00 16.20 586 GLU A CA 1
ATOM 4506 C C . GLU A 1 586 ? 27.263 10.967 6.102 1.00 20.17 586 GLU A C 1
ATOM 4507 O O . GLU A 1 586 ? 26.330 11.388 6.780 1.00 21.29 586 GLU A O 1
ATOM 4513 N N . ALA A 1 587 ? 28.555 11.288 6.341 1.00 17.07 587 ALA A N 1
ATOM 4514 C CA . ALA A 1 587 ? 28.942 12.165 7.456 1.00 16.40 587 ALA A CA 1
ATOM 4515 C C . ALA A 1 587 ? 28.364 13.571 7.261 1.00 17.89 587 ALA A C 1
ATOM 4516 O O . ALA A 1 587 ? 27.820 14.133 8.208 1.00 17.74 587 ALA A O 1
ATOM 4518 N N . GLN A 1 588 ? 28.417 14.117 6.027 1.00 15.16 588 GLN A N 1
ATOM 4519 C CA . GLN A 1 588 ? 27.858 15.439 5.719 1.00 14.86 588 GLN A CA 1
ATOM 4520 C C . GLN A 1 588 ? 26.337 15.451 5.949 1.00 19.65 588 GLN A C 1
ATOM 4521 O O . GLN A 1 588 ? 25.800 16.446 6.448 1.00 18.75 588 GLN A O 1
ATOM 4527 N N . ALA A 1 589 ? 25.656 14.335 5.621 1.00 17.89 589 ALA A N 1
ATOM 4528 C CA . ALA A 1 589 ? 24.202 14.241 5.812 1.00 18.64 589 ALA A CA 1
ATOM 4529 C C . ALA A 1 589 ? 23.864 14.253 7.299 1.00 23.87 589 ALA A C 1
ATOM 4530 O O . ALA A 1 589 ? 22.963 14.997 7.692 1.00 24.10 589 ALA A O 1
ATOM 4532 N N . HIS A 1 590 ? 24.620 13.486 8.126 1.00 21.59 590 HIS A N 1
ATOM 4533 C CA . HIS A 1 590 ? 24.450 13.444 9.591 1.00 22.44 590 HIS A CA 1
ATOM 4534 C C . HIS A 1 590 ? 24.612 14.851 10.179 1.00 25.71 590 HIS A C 1
ATOM 4535 O O . HIS A 1 590 ? 23.789 15.282 10.991 1.00 25.28 590 HIS A O 1
ATOM 4542 N N . LEU A 1 591 ? 25.652 15.579 9.734 1.00 20.84 591 LEU A N 1
ATOM 4543 C CA . LEU A 1 591 ? 25.929 16.940 10.182 1.00 21.38 591 LEU A CA 1
ATOM 4544 C C . LEU A 1 591 ? 24.807 17.924 9.787 1.00 26.18 591 LEU A C 1
ATOM 4545 O O . LEU A 1 591 ? 24.373 18.725 10.621 1.00 25.28 591 LEU A O 1
ATOM 4550 N N . ALA A 1 592 ? 24.310 17.829 8.534 1.00 23.69 592 ALA A N 1
ATOM 4551 C CA . ALA A 1 592 ? 23.235 18.682 8.007 1.00 24.42 592 ALA A CA 1
ATOM 4552 C C . ALA A 1 592 ? 21.925 18.529 8.778 1.00 29.21 592 ALA A C 1
ATOM 4553 O O . ALA A 1 592 ? 21.179 19.502 8.902 1.00 30.25 592 ALA A O 1
ATOM 4555 N N . ALA A 1 593 ? 21.653 17.317 9.295 1.00 25.86 593 ALA A N 1
ATOM 4556 C CA . ALA A 1 593 ? 20.436 16.993 10.045 1.00 25.63 593 ALA A CA 1
ATOM 4557 C C . ALA A 1 593 ? 20.446 17.495 11.503 1.00 29.93 593 ALA A C 1
ATOM 4558 O O . ALA A 1 593 ? 19.409 17.442 12.173 1.00 30.64 593 ALA A O 1
ATOM 4560 N N . ALA A 1 594 ? 21.607 17.966 11.994 1.00 25.49 594 ALA A N 1
ATOM 4561 C CA . ALA A 1 594 ? 21.790 18.424 13.372 1.00 24.74 594 ALA A CA 1
ATOM 4562 C C . ALA A 1 594 ? 21.742 19.955 13.517 1.00 26.77 594 ALA A C 1
ATOM 4563 O O . ALA A 1 594 ? 22.074 20.656 12.559 1.00 25.52 594 ALA A O 1
ATOM 4565 N N . PRO A 1 595 ? 21.368 20.495 14.715 1.00 23.19 595 PRO A N 1
ATOM 4566 C CA . PRO A 1 595 ? 21.343 21.962 14.889 1.00 22.98 595 PRO A CA 1
ATOM 4567 C C . PRO A 1 595 ? 22.725 22.622 14.909 1.00 25.84 595 PRO A C 1
ATOM 4568 O O . PRO A 1 595 ? 22.843 23.808 14.593 1.00 25.40 595 PRO A O 1
ATOM 4572 N N . SER A 1 596 ? 23.769 21.861 15.285 1.00 20.96 596 SER A N 1
ATOM 4573 C CA . SER A 1 596 ? 25.147 22.362 15.336 1.00 19.27 596 SER A CA 1
ATOM 4574 C C . SER A 1 596 ? 26.125 21.203 15.241 1.00 21.08 596 SER A C 1
ATOM 4575 O O . SER A 1 596 ? 25.735 20.047 15.442 1.00 20.46 596 SER A O 1
ATOM 4578 N N . VAL A 1 597 ? 27.410 21.513 14.989 1.00 18.38 597 VAL A N 1
ATOM 4579 C CA . VAL A 1 597 ? 28.472 20.503 14.963 1.00 18.21 597 VAL A CA 1
ATOM 4580 C C . VAL A 1 597 ? 28.639 19.898 16.365 1.00 20.16 597 VAL A C 1
ATOM 4581 O O . VAL A 1 597 ? 28.851 18.695 16.492 1.00 18.37 597 VAL A O 1
ATOM 4585 N N . CYS A 1 598 ? 28.485 20.730 17.421 1.00 16.49 598 CYS A N 1
ATOM 4586 C CA . CYS A 1 598 ? 28.549 20.286 18.812 1.00 17.03 598 CYS A CA 1
ATOM 4587 C C . CYS A 1 598 ? 27.497 19.186 19.038 1.00 20.58 598 CYS A C 1
ATOM 4588 O O . CYS A 1 598 ? 27.839 18.111 19.524 1.00 19.60 598 CYS A O 1
ATOM 4591 N N . GLU A 1 599 ? 26.233 19.453 18.660 1.00 19.80 599 GLU A N 1
ATOM 4592 C CA . GLU A 1 599 ? 25.143 18.489 18.848 1.00 20.00 599 GLU A CA 1
ATOM 4593 C C . GLU A 1 599 ? 25.294 17.234 18.001 1.00 21.77 599 GLU A C 1
ATOM 4594 O O . GLU A 1 599 ? 25.053 16.141 18.504 1.00 20.56 599 GLU A O 1
ATOM 4600 N N . ALA A 1 600 ? 25.743 17.371 16.747 1.00 17.31 600 ALA A N 1
ATOM 4601 C CA . ALA A 1 600 ? 25.946 16.199 15.881 1.00 17.76 600 ALA A CA 1
ATOM 4602 C C . ALA A 1 600 ? 26.971 15.233 16.474 1.00 21.46 600 ALA A C 1
ATOM 4603 O O . ALA A 1 600 ? 26.733 14.021 16.518 1.00 21.24 600 ALA A O 1
ATOM 4605 N N . VAL A 1 601 ? 28.099 15.777 16.967 1.00 17.59 601 VAL A N 1
ATOM 4606 C CA . VAL A 1 601 ? 29.147 14.953 17.538 1.00 17.36 601 VAL A CA 1
ATOM 4607 C C . VAL A 1 601 ? 28.744 14.381 18.896 1.00 21.82 601 VAL A C 1
ATOM 4608 O O . VAL A 1 601 ? 28.988 13.198 19.132 1.00 21.21 601 VAL A O 1
ATOM 4612 N N . ARG A 1 602 ? 28.095 15.187 19.764 1.00 20.34 602 ARG A N 1
ATOM 4613 C CA . ARG A 1 602 ? 27.635 14.693 21.073 1.00 21.11 602 ARG A CA 1
ATOM 4614 C C . ARG A 1 602 ? 26.655 13.527 20.909 1.00 26.76 602 ARG A C 1
ATOM 4615 O O . ARG A 1 602 ? 26.758 12.535 21.640 1.00 26.77 602 ARG A O 1
ATOM 4623 N N . SER A 1 603 ? 25.755 13.626 19.908 1.00 24.32 603 SER A N 1
ATOM 4624 C CA . SER A 1 603 ? 24.765 12.596 19.590 1.00 24.76 603 SER A CA 1
ATOM 4625 C C . SER A 1 603 ? 25.451 11.310 19.116 1.00 29.59 603 SER A C 1
ATOM 4626 O O . SER A 1 603 ? 25.060 10.221 19.546 1.00 29.82 603 SER A O 1
ATOM 4629 N N . ALA A 1 604 ? 26.498 11.437 18.277 1.00 26.06 604 ALA A N 1
ATOM 4630 C CA . ALA A 1 604 ? 27.259 10.298 17.759 1.00 26.33 604 ALA A CA 1
ATOM 4631 C C . ALA A 1 604 ? 28.097 9.623 18.847 1.00 32.28 604 ALA A C 1
ATOM 4632 O O . ALA A 1 604 ? 28.283 8.405 18.805 1.00 32.94 604 ALA A O 1
ATOM 4634 N N . LEU A 1 605 ? 28.606 10.409 19.813 1.00 29.26 605 LEU A N 1
ATOM 4635 C CA . LEU A 1 605 ? 29.407 9.894 20.928 1.00 29.90 605 LEU A CA 1
ATOM 4636 C C . LEU A 1 605 ? 28.554 9.182 21.985 1.00 36.28 605 LEU A C 1
ATOM 4637 O O . LEU A 1 605 ? 29.079 8.350 22.727 1.00 36.92 605 LEU A O 1
ATOM 4642 N N . ALA A 1 606 ? 27.245 9.504 22.051 1.00 33.31 606 ALA A N 1
ATOM 4643 C CA . ALA A 1 606 ? 26.311 8.908 23.009 1.00 61.77 606 ALA A CA 1
ATOM 4644 C C . ALA A 1 606 ? 25.636 7.674 22.420 1.00 94.68 606 ALA A C 1
ATOM 4645 O O . ALA A 1 606 ? 25.662 6.609 23.034 1.00 58.25 606 ALA A O 1
#

Secondary structure (P-SEA, 3-state):
ccccccccccccccccccccccccccccccccccccccccaaaaaaaaaaaaacccccccccccccaaaaaaaaaaaaaaaaaaacccccbbbbbbcaaaaaaaaaaaaaaaaaaaaacccccbbbbccccccccccccccccccaaaaaaaaaaaaccccbbbbbbbbcccccaaaaaaaaaaaaccccbbbbbbcccccccccccccccccccaaaaaaaaaaaaaacccccbbbbbcccccccccccaaaaaaaaaaaaaaaaaaaaaaccccccaaaaaaaaaaaaaaaaaaacaaaaaaaaaaaaaaaaaacbbbbbbbcaaaaaaaaacccccccccccccccbbbbbccccccccccccccccccccccccaaaaaccccccccccbbbbbbbccccaaaaaaaaaaaaaacccccccbbbbcccccccaaaaaaccccbbbbbccccccccaaaaaaaaaaaaaaaaaaaaaaaaaaaacccccccccccccccaaaaaaaaaaaaaaacccaaaaaaaaaaaaacccccccccccccaaaaaaacccccaaaaaaaaaaaacccaaaaaaaaaacccaaaaaaaaac

B-factor: mean 18.61, std 11.67, range [6.29, 94.87]